Protein AF-0000000066665929 (afdb_homodimer)

Foldseek 3Di:
DPPPPDVVVLVVLLVLLLVLLLVCCLPPNLVRDDLCSSQVSSVHHSVVSCVNAVDSVRSLLVNLLVCQVVLVVLLVVQLPDLLLLVSLLSSLLVLLVQLLPLSLLSSLVNLVVCCVPDVVSVVSNVVSLVVQLVSQLSSLVSCVVVVAWAPPDRSSVLSSVLVVLSVVSSVPADSVDGDRCSVVSSVVNSVNTGHDPPPPD/DPPPPDPVVLVVLLVLLLVLLLVCCLPPNLVRDDLCSSQVSSVHHSVVSCVNAVDSVRSLLVNLLVCLVVLVVLLVVQLPDLLLLVSLLSSLLSLLVQLLPLSLLSSLVNLVVCCVPDVVSVVSNVVSLVVQLVSQLSSLVSCVVVVAWAPPDRSSVLSSVLVVLSVVSSVPADSVDGDRCSVVSSVVNSVNTGHDPPPPD

pLDDT: mean 91.5, std 11.39, range [29.97, 98.69]

Nearest PDB structures (foldseek):
  5gp9-assembly1_A  TM=8.424E-01  e=3.053E-06  Halalkalibacterium halodurans C-125
  3whc-assembly3_F  TM=8.431E-01  e=4.052E-06  Bacillus subtilis subsp. subtilis str. 168
  5wm9-assembly1_A  TM=6.708E-01  e=1.653E-06  Mycobacterium tuberculosis H37Rv
  5daj-assembly3_F  TM=6.577E-01  e=3.200E-06  Pseudomonas aeruginosa PAO1
  7xyi-assembly1_A  TM=7.062E-01  e=5.969E-05  Vibrio cholerae

Sequence (402 aa):
MARTVDPDRVAERRRAITAAAAELFGSHGYENTTATQIARIAGMSSGSVFYYFKDKAAVFRSIFEASIPEHAEVIARHIDRTDCLAAVLDIVDALAAEALDPVAPGLMVELLRRLDQDEELTRVVLEDARLSAEALTTLLERGVRAGQLDSGFPPAETARWILAVVDAAFLNADPAHPHDPRPLVRATVSRLLRPTETEHPMARTVDPDRVAERRRAITAAAAELFGSHGYENTTATQIARIAGMSSGSVFYYFKDKAAVFRSIFEASIPEHAEVIARHIDRTDCLAAVLDIVDALAAEALDPVAPGLMVELLRRLDQDEELTRVVLEDARLSAEALTTLLERGVRAGQLDSGFPPAETARWILAVVDAAFLNADPAHPHDPRPLVRATVSRLLRPTETEHP

Organism: Nocardia brasiliensis (strain ATCC 700358 / HUJEG-1) (NCBI:txid1133849)

Radius of gyration: 23.6 Å; Cα contacts (8 Å, |Δi|>4): 461; chains: 2; bounding box: 92×62×46 Å

Secondary structure (DSSP, 8-state):
------HHHHHHHHHHHHHHHHHHHHHH-STT--HHHHHHHHTS-HHHHHHH-SSHHHHHHHHHHTHHHHHHHHHHHHTT-S-HHHHHHHHHHHHHHGGGSTTHHHHHHHHHHHTTT-HHHHHHHHHHHHHHHHHHHHHHHHHHHTTSS--SS-HHHHHHHHHHHHHHHHHT--TTS----HHHHHHHHHHHHS-------/------HHHHHHHHHHHHHHHHHHHHHH-STT--HHHHHHHHTS-HHHHHHH-SSHHHHHHHHHHTHHHHHHHHHHHHTT-S-HHHHHHHHHHHHHHGGGSTTHHHHHHHHHHHTTT-HHHHHHHHHHHHHHHHHHHHHHHHHHHTTSS--SS-HHHHHHHHHHHHHHHHHT--TTS----HHHHHHHHHHHHS-------

Solvent-accessible surface area (backbone atoms only — not comparable to full-atom values): 21428 Å² total; per-residue (Å²): 127,79,80,72,77,51,66,67,55,51,52,50,52,50,48,38,40,28,55,28,36,46,50,40,30,15,72,58,29,64,87,73,44,50,63,55,58,27,12,56,71,43,73,45,50,49,68,55,50,50,71,76,26,89,43,70,65,51,46,58,39,43,50,60,56,60,47,41,65,55,51,49,51,52,44,65,75,32,65,83,53,81,60,25,67,62,35,51,46,53,48,50,42,59,60,32,53,52,46,64,41,84,35,37,40,36,38,50,42,50,47,58,59,36,43,87,73,31,68,68,48,36,52,53,53,50,50,46,49,48,53,51,26,51,50,43,18,53,36,42,46,54,18,33,75,70,69,65,28,40,73,90,56,60,38,61,59,49,23,48,47,52,52,26,48,42,52,19,44,33,73,59,56,36,88,93,61,74,64,80,53,40,66,61,52,46,47,33,53,51,40,50,37,40,59,70,80,65,76,68,129,125,79,78,72,80,50,67,66,56,52,52,50,51,52,49,38,41,29,53,29,37,45,51,40,31,15,73,59,29,65,87,73,45,51,64,56,59,28,12,55,71,44,72,46,51,49,70,54,49,52,72,77,25,92,43,72,66,50,45,58,39,43,50,60,55,59,45,42,64,55,51,49,50,52,44,67,75,31,65,82,53,82,59,25,68,61,33,52,46,52,47,50,42,58,61,32,53,52,46,64,41,86,35,38,40,37,37,51,42,50,46,58,59,37,44,88,74,30,69,68,49,35,51,54,52,50,49,45,51,47,54,54,25,52,50,43,19,52,35,42,46,53,18,35,76,70,68,65,28,39,73,89,56,60,39,62,61,49,23,48,47,52,52,25,47,44,52,20,44,32,74,59,58,38,88,92,61,75,64,81,51,43,65,61,52,46,47,34,54,51,40,49,37,40,60,69,81,65,77,68,129

Structure (mmCIF, N/CA/C/O backbone):
data_AF-0000000066665929-model_v1
#
loop_
_entity.id
_entity.type
_entity.pdbx_description
1 polymer 'TetR family transcriptional regulator'
#
loop_
_atom_site.group_PDB
_atom_site.id
_atom_site.type_symbol
_atom_site.label_atom_id
_atom_site.label_alt_id
_atom_site.label_comp_id
_atom_site.label_asym_id
_atom_site.label_entity_id
_atom_site.label_seq_id
_atom_site.pdbx_PDB_ins_code
_atom_site.Cartn_x
_atom_site.Cartn_y
_atom_site.Cartn_z
_atom_site.occupancy
_atom_site.B_iso_or_equiv
_atom_site.auth_seq_id
_atom_site.auth_comp_id
_atom_site.auth_asym_id
_atom_site.auth_atom_id
_atom_site.pdbx_PDB_model_num
ATOM 1 N N . MET A 1 1 ? 45.562 26.609 8.883 1 37.5 1 MET A N 1
ATOM 2 C CA . MET A 1 1 ? 45.25 25.562 7.926 1 37.5 1 MET A CA 1
ATOM 3 C C . MET A 1 1 ? 43.75 25.312 7.898 1 37.5 1 MET A C 1
ATOM 5 O O . MET A 1 1 ? 43.094 25.156 8.953 1 37.5 1 MET A O 1
ATOM 9 N N . ALA A 1 2 ? 43.031 25.719 6.93 1 48.38 2 ALA A N 1
ATOM 10 C CA . ALA A 1 2 ? 41.562 25.531 6.824 1 48.38 2 ALA A CA 1
ATOM 11 C C . ALA A 1 2 ? 41.156 24.109 7.188 1 48.38 2 ALA A C 1
ATOM 13 O O . ALA A 1 2 ? 41.812 23.156 6.789 1 48.38 2 ALA A O 1
ATOM 14 N N . ARG A 1 3 ? 40.594 23.797 8.289 1 55.84 3 ARG A N 1
ATOM 15 C CA . ARG A 1 3 ? 40.219 22.438 8.656 1 55.84 3 ARG A CA 1
ATOM 16 C C . ARG A 1 3 ? 39.594 21.703 7.465 1 55.84 3 ARG A C 1
ATOM 18 O O . ARG A 1 3 ? 38.531 22.094 6.973 1 55.84 3 ARG A O 1
ATOM 25 N N . THR A 1 4 ? 40.312 21.25 6.59 1 58.97 4 THR A N 1
ATOM 26 C CA . THR A 1 4 ? 39.875 20.5 5.414 1 58.97 4 THR A CA 1
ATOM 27 C C . THR A 1 4 ? 38.812 19.484 5.781 1 58.97 4 THR A C 1
ATOM 29 O O . THR A 1 4 ? 39.031 18.609 6.625 1 58.97 4 THR A O 1
ATOM 32 N N . VAL A 1 5 ? 37.594 19.938 5.699 1 68.88 5 VAL A N 1
ATOM 33 C CA . VAL A 1 5 ? 36.5 19.031 6.008 1 68.88 5 VAL A CA 1
ATOM 34 C C . VAL A 1 5 ? 36.688 17.719 5.266 1 68.88 5 VAL A C 1
ATOM 36 O O . VAL A 1 5 ? 36.812 17.703 4.043 1 68.88 5 VAL A O 1
ATOM 39 N N . ASP A 1 6 ? 37.094 16.594 5.867 1 80.5 6 ASP A N 1
ATOM 40 C CA . ASP A 1 6 ? 37.219 15.227 5.387 1 80.5 6 ASP A CA 1
ATOM 41 C C . ASP A 1 6 ? 35.875 14.711 4.867 1 80.5 6 ASP A C 1
ATOM 43 O O . ASP A 1 6 ? 34.906 14.617 5.625 1 80.5 6 ASP A O 1
ATOM 47 N N . PRO A 1 7 ? 35.781 14.609 3.533 1 84.06 7 PRO A N 1
ATOM 48 C CA . PRO A 1 7 ? 34.531 14.141 2.938 1 84.06 7 PRO A CA 1
ATOM 49 C C . PRO A 1 7 ? 33.969 12.898 3.629 1 84.06 7 PRO A C 1
ATOM 51 O O . PRO A 1 7 ? 32.75 12.734 3.727 1 84.06 7 PRO A O 1
ATOM 54 N N . ASP A 1 8 ? 34.812 12.078 4.07 1 84.88 8 ASP A N 1
ATOM 55 C CA . ASP A 1 8 ? 34.375 10.875 4.758 1 84.88 8 ASP A CA 1
ATOM 56 C C . ASP A 1 8 ? 33.656 11.219 6.07 1 84.88 8 ASP A C 1
ATOM 58 O O . ASP A 1 8 ? 32.688 10.578 6.445 1 84.88 8 ASP A O 1
ATOM 62 N N . ARG A 1 9 ? 34.188 12.203 6.688 1 84.31 9 ARG A N 1
ATOM 63 C CA . ARG A 1 9 ? 33.594 12.641 7.941 1 84.31 9 ARG A CA 1
ATOM 64 C C . ARG A 1 9 ? 32.219 13.273 7.707 1 84.31 9 ARG A C 1
ATOM 66 O O . ARG A 1 9 ? 31.281 13.055 8.477 1 84.31 9 ARG A O 1
ATOM 73 N N . VAL A 1 10 ? 32.188 13.977 6.633 1 87.25 10 VAL A N 1
ATOM 74 C CA . VAL A 1 10 ? 30.906 14.617 6.277 1 87.25 10 VAL A CA 1
ATOM 75 C C . VAL A 1 10 ? 29.859 13.555 5.977 1 87.25 10 VAL A C 1
ATOM 77 O O . VAL A 1 10 ? 28.734 13.641 6.465 1 87.25 10 VAL A O 1
ATOM 80 N N . ALA A 1 11 ? 30.281 12.547 5.262 1 89.75 11 ALA A N 1
ATOM 81 C CA . ALA A 1 11 ? 29.359 11.469 4.906 1 89.75 11 ALA A CA 1
ATOM 82 C C . ALA A 1 11 ? 28.906 10.711 6.152 1 89.75 11 ALA A C 1
ATOM 84 O O . ALA A 1 11 ? 27.734 10.336 6.258 1 89.75 11 ALA A O 1
ATOM 85 N N . GLU A 1 12 ? 29.781 10.555 6.996 1 91 12 GLU A N 1
ATOM 86 C CA . GLU A 1 12 ? 29.453 9.852 8.234 1 91 12 GLU A CA 1
ATOM 87 C C . GLU A 1 12 ? 28.453 10.641 9.078 1 91 12 GLU A C 1
ATOM 89 O O . GLU A 1 12 ? 27.531 10.062 9.641 1 91 12 GLU A O 1
ATOM 94 N N . ARG A 1 13 ? 28.688 11.945 9.148 1 91.75 13 ARG A N 1
ATOM 95 C CA . ARG A 1 13 ? 27.797 12.797 9.922 1 91.75 13 ARG A CA 1
ATOM 96 C C . ARG A 1 13 ? 26.406 12.859 9.281 1 91.75 13 ARG A C 1
ATOM 98 O O . ARG A 1 13 ? 25.391 12.781 9.977 1 91.75 13 ARG A O 1
ATOM 105 N N . ARG A 1 14 ? 26.375 12.93 8.016 1 94.31 14 ARG A N 1
ATOM 106 C CA . ARG A 1 14 ? 25.109 12.93 7.305 1 94.31 14 ARG A CA 1
ATOM 107 C C . ARG A 1 14 ? 24.344 11.625 7.527 1 94.31 14 ARG A C 1
ATOM 109 O O . ARG A 1 14 ? 23.141 11.633 7.734 1 94.31 14 ARG A O 1
ATOM 116 N N . ARG A 1 15 ? 25.109 10.539 7.516 1 94.44 15 ARG A N 1
ATOM 117 C CA . ARG A 1 15 ? 24.5 9.234 7.738 1 94.44 15 ARG A CA 1
ATOM 118 C C . ARG A 1 15 ? 23.922 9.133 9.148 1 94.44 15 ARG A C 1
ATOM 120 O O . ARG A 1 15 ? 22.859 8.562 9.359 1 94.44 15 ARG A O 1
ATOM 127 N N . ALA A 1 16 ? 24.656 9.672 10.039 1 95.06 16 ALA A N 1
ATOM 128 C CA . ALA A 1 16 ? 24.203 9.641 11.43 1 95.06 16 ALA A CA 1
ATOM 129 C C . ALA A 1 16 ? 22.906 10.438 11.602 1 95.06 16 ALA A C 1
ATOM 131 O O . ALA A 1 16 ? 21.984 9.992 12.297 1 95.06 16 ALA A O 1
ATOM 132 N N . ILE A 1 17 ? 22.859 11.555 10.977 1 96.19 17 ILE A N 1
ATOM 133 C CA . ILE A 1 17 ? 21.656 12.398 11.039 1 96.19 17 ILE A CA 1
ATOM 134 C C . ILE A 1 17 ? 20.484 11.68 10.375 1 96.19 17 ILE A C 1
ATOM 136 O O . ILE A 1 17 ? 19.391 11.617 10.93 1 96.19 17 ILE A O 1
ATOM 140 N N . THR A 1 18 ? 20.734 11.094 9.227 1 96.94 18 THR A N 1
ATOM 141 C CA . THR A 1 18 ? 19.703 10.391 8.477 1 96.94 18 THR A CA 1
ATOM 142 C C . THR A 1 18 ? 19.156 9.211 9.281 1 96.94 18 THR A C 1
ATOM 144 O O . THR A 1 18 ? 17.953 9 9.344 1 96.94 18 THR A O 1
ATOM 147 N N . ALA A 1 19 ? 20.047 8.492 9.938 1 96.19 19 ALA A N 1
ATOM 148 C CA . ALA A 1 19 ? 19.641 7.336 10.734 1 96.19 19 ALA A CA 1
ATOM 149 C C . ALA A 1 19 ? 18.797 7.77 11.93 1 96.19 19 ALA A C 1
ATOM 151 O O . ALA A 1 19 ? 17.75 7.164 12.211 1 96.19 19 ALA A O 1
ATOM 152 N N . ALA A 1 20 ? 19.203 8.812 12.562 1 96.81 20 ALA A N 1
ATOM 153 C CA . ALA A 1 20 ? 18.453 9.359 13.688 1 96.81 20 ALA A CA 1
ATOM 154 C C . ALA A 1 20 ? 17.078 9.867 13.234 1 96.81 20 ALA A C 1
ATOM 156 O O . ALA A 1 20 ? 16.078 9.641 13.906 1 96.81 20 ALA A O 1
ATOM 157 N N . ALA A 1 21 ? 17.109 10.539 12.125 1 97.56 21 ALA A N 1
ATOM 158 C CA . ALA A 1 21 ? 15.867 11.078 11.57 1 97.56 21 ALA A CA 1
ATOM 159 C C . ALA A 1 21 ? 14.883 9.969 11.219 1 97.56 21 ALA A C 1
ATOM 161 O O . ALA A 1 21 ? 13.688 10.078 11.5 1 97.56 21 ALA A O 1
ATOM 162 N N . ALA A 1 22 ? 15.383 8.906 10.609 1 97 22 ALA A N 1
ATOM 163 C CA . ALA A 1 22 ? 14.523 7.777 10.242 1 97 22 ALA A CA 1
ATOM 164 C C . ALA A 1 22 ? 13.82 7.199 11.461 1 97 22 ALA A C 1
ATOM 166 O O . ALA A 1 22 ? 12.617 6.922 11.422 1 97 22 ALA A O 1
ATOM 167 N N . GLU A 1 23 ? 14.547 7.078 12.516 1 96.25 23 GLU A N 1
ATOM 168 C CA . GLU A 1 23 ? 13.977 6.566 13.758 1 96.25 23 GLU A CA 1
ATOM 169 C C . GLU A 1 23 ? 12.875 7.48 14.281 1 96.25 23 GLU A C 1
ATOM 171 O O . GLU A 1 23 ? 11.789 7.016 14.617 1 96.25 23 GLU A O 1
ATOM 176 N N . LEU A 1 24 ? 13.133 8.734 14.297 1 96.69 24 LEU A N 1
ATOM 177 C CA . LEU A 1 24 ? 12.219 9.695 14.898 1 96.69 24 LEU A CA 1
ATOM 178 C C . LEU A 1 24 ? 11.008 9.938 14 1 96.69 24 LEU A C 1
ATOM 180 O O . LEU A 1 24 ? 9.867 9.891 14.469 1 96.69 24 LEU A O 1
ATOM 184 N N . PHE A 1 25 ? 11.25 10.148 12.68 1 96.06 25 PHE A N 1
ATOM 185 C CA . PHE A 1 25 ? 10.148 10.352 11.75 1 96.06 25 PHE A CA 1
ATOM 186 C C . PHE A 1 25 ? 9.258 9.117 11.688 1 96.06 25 PHE A C 1
ATOM 188 O O . PHE A 1 25 ? 8.031 9.234 11.602 1 96.06 25 PHE A O 1
ATOM 195 N N . GLY A 1 26 ? 9.852 7.973 11.742 1 93.44 26 GLY A N 1
ATOM 196 C CA . GLY A 1 26 ? 9.102 6.73 11.68 1 93.44 26 GLY A CA 1
ATOM 197 C C . GLY A 1 26 ? 8.273 6.473 12.93 1 93.44 26 GLY A C 1
ATOM 198 O O . GLY A 1 26 ? 7.188 5.891 12.852 1 93.44 26 GLY A O 1
ATOM 199 N N . SER A 1 27 ? 8.75 6.953 14.102 1 91.06 27 SER A N 1
ATOM 200 C CA . SER A 1 27 ? 8.102 6.648 15.375 1 91.06 27 SER A CA 1
ATOM 201 C C . SER A 1 27 ? 7.148 7.766 15.781 1 91.06 27 SER A C 1
ATOM 203 O O . SER A 1 27 ? 6.074 7.5 16.328 1 91.06 27 SER A O 1
ATOM 205 N N . HIS A 1 28 ? 7.555 9.023 15.438 1 90.06 28 HIS A N 1
ATOM 206 C CA . HIS A 1 28 ? 6.809 10.148 15.992 1 90.06 28 HIS A CA 1
ATOM 207 C C . HIS A 1 28 ? 6.098 10.938 14.891 1 90.06 28 HIS A C 1
ATOM 209 O O . HIS A 1 28 ? 5.234 11.766 15.18 1 90.06 28 HIS A O 1
ATOM 215 N N . GLY A 1 29 ? 6.5 10.578 13.688 1 90.88 29 GLY A N 1
ATOM 216 C CA . GLY A 1 29 ? 5.93 11.352 12.594 1 90.88 29 GLY A CA 1
ATOM 217 C C . GLY A 1 29 ? 6.754 12.578 12.234 1 90.88 29 GLY A C 1
ATOM 218 O O . GLY A 1 29 ? 7.586 13.023 13.023 1 90.88 29 GLY A O 1
ATOM 219 N N . TYR A 1 30 ? 6.523 13.117 11.07 1 92.38 30 TYR A N 1
ATOM 220 C CA . TYR A 1 30 ? 7.262 14.25 10.523 1 92.38 30 TYR A CA 1
ATOM 221 C C . TYR A 1 30 ? 7.008 15.516 11.336 1 92.38 30 TYR A C 1
ATOM 223 O O . TYR A 1 30 ? 7.949 16.203 11.734 1 92.38 30 TYR A O 1
ATOM 231 N N . GLU A 1 31 ? 5.773 15.828 11.633 1 87.56 31 GLU A N 1
ATOM 232 C CA . GLU A 1 31 ? 5.395 17.078 12.281 1 87.56 31 GLU A CA 1
ATOM 233 C C . GLU A 1 31 ? 5.895 17.125 13.719 1 87.56 31 GLU A C 1
ATOM 235 O O . GLU A 1 31 ? 6.32 18.188 14.203 1 87.56 31 GLU A O 1
ATOM 240 N N . ASN A 1 32 ? 5.977 16 14.344 1 90.81 32 ASN A N 1
ATOM 241 C CA . ASN A 1 32 ? 6.293 15.961 15.766 1 90.81 32 ASN A CA 1
ATOM 242 C C . ASN A 1 32 ? 7.789 15.781 16 1 90.81 32 ASN A C 1
ATOM 244 O O . ASN A 1 32 ? 8.227 15.625 17.141 1 90.81 32 ASN A O 1
ATOM 248 N N . THR A 1 33 ? 8.477 15.703 14.969 1 95.75 33 THR A N 1
ATOM 249 C CA . THR A 1 33 ? 9.922 15.555 15.07 1 95.75 33 THR A CA 1
ATOM 250 C C . THR A 1 33 ? 10.633 16.875 14.75 1 95.75 33 THR A C 1
ATOM 252 O O . THR A 1 33 ? 10.289 17.547 13.773 1 95.75 33 THR A O 1
ATOM 255 N N . THR A 1 34 ? 11.617 17.25 15.594 1 95 34 THR A N 1
ATOM 256 C CA . THR A 1 34 ? 12.344 18.5 15.391 1 95 34 THR A CA 1
ATOM 257 C C . THR A 1 34 ? 13.812 18.234 15.094 1 95 34 THR A C 1
ATOM 259 O O . THR A 1 34 ? 14.32 17.141 15.383 1 95 34 THR A O 1
ATOM 262 N N . ALA A 1 35 ? 14.461 19.266 14.578 1 93.81 35 ALA A N 1
ATOM 263 C CA . ALA A 1 35 ? 15.891 19.172 14.32 1 93.81 35 ALA A CA 1
ATOM 264 C C . ALA A 1 35 ? 16.672 18.984 15.617 1 93.81 35 ALA A C 1
ATOM 266 O O . ALA A 1 35 ? 17.688 18.281 15.641 1 93.81 35 ALA A O 1
ATOM 267 N N . THR A 1 36 ? 16.172 19.578 16.609 1 94.88 36 THR A N 1
ATOM 268 C CA . THR A 1 36 ? 16.828 19.469 17.922 1 94.88 36 THR A CA 1
ATOM 269 C C . THR A 1 36 ? 16.781 18.016 18.406 1 94.88 36 THR A C 1
ATOM 271 O O . THR A 1 36 ? 17.781 17.5 18.906 1 94.88 36 THR A O 1
ATOM 274 N N . GLN A 1 37 ? 15.672 17.375 18.266 1 96.62 37 GLN A N 1
ATOM 275 C CA . GLN A 1 37 ? 15.531 15.977 18.656 1 96.62 37 GLN A CA 1
ATOM 276 C C . GLN A 1 37 ? 16.453 15.078 17.844 1 96.62 37 GLN A C 1
ATOM 278 O O . GLN A 1 37 ? 17.109 14.188 18.391 1 96.62 37 GLN A O 1
ATOM 283 N N . ILE A 1 38 ? 16.516 15.32 16.516 1 97.25 38 ILE A N 1
ATOM 284 C CA . ILE A 1 38 ? 17.359 14.547 15.617 1 97.25 38 ILE A CA 1
ATOM 285 C C . ILE A 1 38 ? 18.828 14.711 16.016 1 97.25 38 ILE A C 1
ATOM 287 O O . ILE A 1 38 ? 19.562 13.727 16.109 1 97.25 38 ILE A O 1
ATOM 291 N N . ALA A 1 39 ? 19.234 15.969 16.281 1 95.75 39 ALA A N 1
ATOM 292 C CA . ALA A 1 39 ? 20.609 16.266 16.688 1 95.75 39 ALA A CA 1
ATOM 293 C C . ALA A 1 39 ? 20.984 15.523 17.969 1 95.75 39 ALA A C 1
ATOM 295 O O . ALA A 1 39 ? 22.047 14.922 18.047 1 95.75 39 ALA A O 1
ATOM 296 N N . ARG A 1 40 ? 20.094 15.539 18.875 1 95.62 40 ARG A N 1
ATOM 297 C CA . ARG A 1 40 ? 20.328 14.883 20.156 1 95.62 40 ARG A CA 1
ATOM 298 C C . ARG A 1 40 ? 20.562 13.391 19.969 1 95.62 40 ARG A C 1
ATOM 300 O O . ARG A 1 40 ? 21.516 12.836 20.516 1 95.62 40 ARG A O 1
ATOM 307 N N . ILE A 1 41 ? 19.781 12.75 19.188 1 95 41 ILE A N 1
ATOM 308 C CA . ILE A 1 41 ? 19.875 11.305 18.969 1 95 41 ILE A CA 1
ATOM 309 C C . ILE A 1 41 ? 21.125 10.992 18.156 1 95 41 ILE A C 1
ATOM 311 O O . ILE A 1 41 ? 21.781 9.969 18.375 1 95 41 ILE A O 1
ATOM 315 N N . ALA A 1 42 ? 21.5 11.914 17.281 1 94.81 42 ALA A N 1
ATOM 316 C CA . ALA A 1 42 ? 22.672 11.734 16.422 1 94.81 42 ALA A CA 1
ATOM 317 C C . ALA A 1 42 ? 23.953 12.07 17.172 1 94.81 42 ALA A C 1
ATOM 319 O O . ALA A 1 42 ? 25.047 11.883 16.641 1 94.81 42 ALA A O 1
ATOM 320 N N . GLY A 1 43 ? 23.812 12.594 18.344 1 94 43 GLY A N 1
ATOM 321 C CA . GLY A 1 43 ? 24.984 12.977 19.125 1 94 43 GLY A CA 1
ATOM 322 C C . GLY A 1 43 ? 25.641 14.25 18.641 1 94 43 GLY A C 1
ATOM 323 O O . GLY A 1 43 ? 26.859 14.359 18.656 1 94 43 GLY A O 1
ATOM 324 N N . MET A 1 44 ? 24.828 15.102 18.141 1 92.44 44 MET A N 1
ATOM 325 C CA . MET A 1 44 ? 25.312 16.344 17.562 1 92.44 44 MET A CA 1
ATOM 326 C C . MET A 1 44 ? 24.562 17.547 18.141 1 92.44 44 MET A C 1
ATOM 328 O O . MET A 1 44 ? 23.609 17.391 18.891 1 92.44 44 MET A O 1
ATOM 332 N N . SER A 1 45 ? 25.047 18.719 17.828 1 87.31 45 SER A N 1
ATOM 333 C CA . SER A 1 45 ? 24.312 19.938 18.141 1 87.31 45 SER A CA 1
ATOM 334 C C . SER A 1 45 ? 23.266 20.234 17.078 1 87.31 45 SER A C 1
ATOM 336 O O . SER A 1 45 ? 23.375 19.797 15.938 1 87.31 45 SER A O 1
ATOM 338 N N . SER A 1 46 ? 22.172 20.953 17.453 1 84.75 46 SER A N 1
ATOM 339 C CA . SER A 1 46 ? 21.141 21.328 16.5 1 84.75 46 SER A CA 1
ATOM 340 C C . SER A 1 46 ? 21.719 22.094 15.32 1 84.75 46 SER A C 1
ATOM 342 O O . SER A 1 46 ? 21.281 21.906 14.18 1 84.75 46 SER A O 1
ATOM 344 N N . GLY A 1 47 ? 22.672 22.953 15.594 1 86.5 47 GLY A N 1
ATOM 345 C CA . GLY A 1 47 ? 23.328 23.703 14.531 1 86.5 47 GLY A CA 1
ATOM 346 C C . GLY A 1 47 ? 24.047 22.812 13.531 1 86.5 47 GLY A C 1
ATOM 347 O O . GLY A 1 47 ? 24.109 23.141 12.344 1 86.5 47 GLY A O 1
ATOM 348 N N . SER A 1 48 ? 24.547 21.734 13.969 1 88.88 48 SER A N 1
ATOM 349 C CA . SER A 1 48 ? 25.25 20.797 13.109 1 88.88 48 SER A CA 1
ATOM 350 C C . SER A 1 48 ? 24.328 20.188 12.07 1 88.88 48 SER A C 1
ATOM 352 O O . SER A 1 48 ? 24.703 20 10.914 1 88.88 48 SER A O 1
ATOM 354 N N . VAL A 1 49 ? 23.031 19.875 12.469 1 92.62 49 VAL A N 1
ATOM 355 C CA . VAL A 1 49 ? 22.078 19.281 11.539 1 92.62 49 VAL A CA 1
ATOM 356 C C . VAL A 1 49 ? 21.859 20.234 10.352 1 92.62 49 VAL A C 1
ATOM 358 O O . VAL A 1 49 ? 21.859 19.797 9.203 1 92.62 49 VAL A O 1
ATOM 361 N N . PHE A 1 50 ? 21.859 21.5 10.68 1 90 50 PHE A N 1
ATOM 362 C CA . PHE A 1 50 ? 21.547 22.469 9.641 1 90 50 PHE A CA 1
ATOM 363 C C . PHE A 1 50 ? 22.797 22.812 8.828 1 90 50 PHE A C 1
ATOM 365 O O . PHE A 1 50 ? 22.688 23.375 7.734 1 90 50 PHE A O 1
ATOM 372 N N . TYR A 1 51 ? 23.922 22.516 9.391 1 90.75 51 TYR A N 1
ATOM 373 C CA . TYR A 1 51 ? 25.141 22.578 8.594 1 90.75 51 TYR A CA 1
ATOM 374 C C . TYR A 1 51 ? 25.094 21.594 7.438 1 90.75 51 TYR A C 1
ATOM 376 O O . TYR A 1 51 ? 25.531 21.906 6.324 1 90.75 51 TYR A O 1
ATOM 384 N N . TYR A 1 52 ? 24.531 20.484 7.684 1 93.62 52 TYR A N 1
ATOM 385 C CA . TYR A 1 52 ? 24.547 19.406 6.707 1 93.62 52 TYR A CA 1
ATOM 386 C C . TYR A 1 52 ? 23.281 19.391 5.879 1 93.62 52 TYR A C 1
ATOM 388 O O . TYR A 1 52 ? 23.266 18.938 4.734 1 93.62 52 TYR A O 1
ATOM 396 N N . PHE A 1 53 ? 22.125 19.844 6.398 1 95.88 53 PHE A N 1
ATOM 397 C CA . PHE A 1 53 ? 20.844 19.844 5.723 1 95.88 53 PHE A CA 1
ATOM 398 C C . PHE A 1 53 ? 20.172 21.203 5.816 1 95.88 53 PHE A C 1
ATOM 400 O O . PHE A 1 53 ? 20.078 21.781 6.898 1 95.88 53 PHE A O 1
ATOM 407 N N . LYS A 1 54 ? 19.688 21.625 4.727 1 93.81 54 LYS A N 1
ATOM 408 C CA . LYS A 1 54 ? 19.141 22.969 4.602 1 93.81 54 LYS A CA 1
ATOM 409 C C . LYS A 1 54 ? 17.906 23.141 5.488 1 93.81 54 LYS A C 1
ATOM 411 O O . LYS A 1 54 ? 17.672 24.219 6.031 1 93.81 54 LYS A O 1
ATOM 416 N N . ASP A 1 55 ? 17.141 22.109 5.613 1 93.88 55 ASP A N 1
ATOM 417 C CA . ASP A 1 55 ? 15.898 22.172 6.375 1 93.88 55 ASP A CA 1
ATOM 418 C C . ASP A 1 55 ? 15.43 20.766 6.762 1 93.88 55 ASP A C 1
ATOM 420 O O . ASP A 1 55 ? 16.078 19.781 6.422 1 93.88 55 ASP A O 1
ATOM 424 N N . LYS A 1 56 ? 14.406 20.703 7.473 1 94.69 56 LYS A N 1
ATOM 425 C CA . LYS A 1 56 ? 13.844 19.453 7.949 1 94.69 56 LYS A CA 1
ATOM 426 C C . LYS A 1 56 ? 13.43 18.547 6.781 1 94.69 56 LYS A C 1
ATOM 428 O O . LYS A 1 56 ? 13.609 17.328 6.836 1 94.69 56 LYS A O 1
ATOM 433 N N . ALA A 1 57 ? 12.914 19.141 5.711 1 95.94 57 ALA A N 1
ATOM 434 C CA . ALA A 1 57 ? 12.508 18.391 4.527 1 95.94 57 ALA A CA 1
ATOM 435 C C . ALA A 1 57 ? 13.695 17.688 3.887 1 95.94 57 ALA A C 1
ATOM 437 O O . ALA A 1 57 ? 13.578 16.547 3.426 1 95.94 57 ALA A O 1
ATOM 438 N N . ALA A 1 58 ? 14.75 18.359 3.889 1 96.81 58 ALA A N 1
ATOM 439 C CA . ALA A 1 58 ? 15.969 17.766 3.332 1 96.81 58 ALA A CA 1
ATOM 440 C C . ALA A 1 58 ? 16.422 16.578 4.16 1 96.81 58 ALA A C 1
ATOM 442 O O . ALA A 1 58 ? 16.906 15.578 3.611 1 96.81 58 ALA A O 1
ATOM 443 N N . VAL A 1 59 ? 16.281 16.688 5.445 1 96.88 59 VAL A N 1
ATOM 444 C CA . VAL A 1 59 ? 16.609 15.57 6.32 1 96.88 59 VAL A CA 1
ATOM 445 C C . VAL A 1 59 ? 15.695 14.391 6.02 1 96.88 59 VAL A C 1
ATOM 447 O O . VAL A 1 59 ? 16.156 13.258 5.875 1 96.88 59 VAL A O 1
ATOM 450 N N . PHE A 1 60 ? 14.469 14.648 5.883 1 97.62 60 PHE A N 1
ATOM 451 C CA . PHE A 1 60 ? 13.492 13.602 5.598 1 97.62 60 PHE A CA 1
ATOM 452 C C . PHE A 1 60 ? 13.797 12.93 4.266 1 97.62 60 PHE A C 1
ATOM 454 O O . PHE A 1 60 ? 13.82 11.695 4.176 1 97.62 60 PHE A O 1
ATOM 461 N N . ARG A 1 61 ? 14.102 13.703 3.219 1 97 61 ARG A N 1
ATOM 462 C CA . ARG A 1 61 ? 14.406 13.18 1.89 1 97 61 ARG A CA 1
ATOM 463 C C . ARG A 1 61 ? 15.633 12.273 1.925 1 97 61 ARG A C 1
ATOM 465 O O . ARG A 1 61 ? 15.711 11.297 1.177 1 97 61 ARG A O 1
ATOM 472 N N . SER A 1 62 ? 16.531 12.648 2.793 1 96.94 62 SER A N 1
ATOM 473 C CA . SER A 1 62 ? 17.781 11.922 2.844 1 96.94 62 SER A CA 1
ATOM 474 C C . SER A 1 62 ? 17.562 10.453 3.191 1 96.94 62 SER A C 1
ATOM 476 O O . SER A 1 62 ? 18.359 9.594 2.805 1 96.94 62 SER A O 1
ATOM 478 N N . ILE A 1 63 ? 16.516 10.102 3.895 1 97.19 63 ILE A N 1
ATOM 479 C CA . ILE A 1 63 ? 16.172 8.734 4.273 1 97.19 63 ILE A CA 1
ATOM 480 C C . ILE A 1 63 ? 15.898 7.906 3.02 1 97.19 63 ILE A C 1
ATOM 482 O O . ILE A 1 63 ? 16.391 6.781 2.893 1 97.19 63 ILE A O 1
ATOM 486 N N . PHE A 1 64 ? 15.211 8.438 2.08 1 96.56 64 PHE A N 1
ATOM 487 C CA . PHE A 1 64 ? 14.82 7.738 0.86 1 96.56 64 PHE A CA 1
ATOM 488 C C . PHE A 1 64 ? 15.922 7.816 -0.186 1 96.56 64 PHE A C 1
ATOM 490 O O . PHE A 1 64 ? 16.094 6.895 -0.986 1 96.56 64 PHE A O 1
ATOM 497 N N . GLU A 1 65 ? 16.703 8.945 -0.119 1 96 65 GLU A N 1
ATOM 498 C CA . GLU A 1 65 ? 17.859 9.039 -0.99 1 96 65 GLU A CA 1
ATOM 499 C C . GLU A 1 65 ? 18.875 7.941 -0.682 1 96 65 GLU A C 1
ATOM 501 O O . GLU A 1 65 ? 19.531 7.418 -1.589 1 96 65 GLU A O 1
ATOM 506 N N . ALA A 1 66 ? 18.969 7.637 0.555 1 93.06 66 ALA A N 1
ATOM 507 C CA . ALA A 1 66 ? 19.938 6.641 0.999 1 93.06 66 ALA A CA 1
ATOM 508 C C . ALA A 1 66 ? 19.562 5.25 0.499 1 93.06 66 ALA A C 1
ATOM 510 O O . ALA A 1 66 ? 20.422 4.363 0.414 1 93.06 66 ALA A O 1
ATOM 511 N N . SER A 1 67 ? 18.312 4.996 0.167 1 92.5 67 SER A N 1
ATOM 512 C CA . SER A 1 67 ? 17.859 3.688 -0.287 1 92.5 67 SER A CA 1
ATOM 513 C C . SER A 1 67 ? 18.234 3.451 -1.748 1 92.5 67 SER A C 1
ATOM 515 O O . SER A 1 67 ? 18.344 2.305 -2.189 1 92.5 67 SER A O 1
ATOM 517 N N . ILE A 1 68 ? 18.438 4.516 -2.545 1 94.19 68 ILE A N 1
ATOM 518 C CA . ILE A 1 68 ? 18.641 4.426 -3.988 1 94.19 68 ILE A CA 1
ATOM 519 C C . ILE A 1 68 ? 19.891 3.619 -4.297 1 94.19 68 ILE A C 1
ATOM 521 O O . ILE A 1 68 ? 19.844 2.623 -5.023 1 94.19 68 ILE A O 1
ATOM 525 N N . PRO A 1 69 ? 21.047 3.994 -3.652 1 93.69 69 PRO A N 1
ATOM 526 C CA . PRO A 1 69 ? 22.25 3.193 -3.941 1 93.69 69 PRO A CA 1
ATOM 527 C C . PRO A 1 69 ? 22.125 1.754 -3.449 1 93.69 69 PRO A C 1
ATOM 529 O O . PRO A 1 69 ? 22.672 0.838 -4.066 1 93.69 69 PRO A O 1
ATOM 532 N N . GLU A 1 70 ? 21.406 1.543 -2.383 1 93.94 70 GLU A N 1
ATOM 533 C CA . GLU A 1 70 ? 21.203 0.193 -1.869 1 93.94 70 GLU A CA 1
ATOM 534 C C . GLU A 1 70 ? 20.391 -0.653 -2.852 1 93.94 70 GLU A C 1
ATOM 536 O O . GLU A 1 70 ? 20.75 -1.796 -3.137 1 93.94 70 GLU A O 1
ATOM 541 N N . HIS A 1 71 ? 19.391 -0.104 -3.385 1 96.44 71 HIS A N 1
ATOM 542 C CA . HIS A 1 71 ? 18.562 -0.802 -4.367 1 96.44 71 HIS A CA 1
ATOM 543 C C . HIS A 1 71 ? 19.328 -1.024 -5.668 1 96.44 71 HIS A C 1
ATOM 545 O O . HIS A 1 71 ? 19.234 -2.094 -6.273 1 96.44 71 HIS A O 1
ATOM 551 N N . ALA A 1 72 ? 20.109 -0.026 -6.035 1 95.94 72 ALA A N 1
ATOM 552 C CA . ALA A 1 72 ? 20.922 -0.147 -7.238 1 95.94 72 ALA A CA 1
ATOM 553 C C . ALA A 1 72 ? 21.922 -1.305 -7.117 1 95.94 72 ALA A C 1
ATOM 555 O O . ALA A 1 72 ? 22.141 -2.037 -8.078 1 95.94 72 ALA A O 1
ATOM 556 N N . GLU A 1 73 ? 22.469 -1.454 -5.953 1 96.88 73 GLU A N 1
ATOM 557 C CA . GLU A 1 73 ? 23.406 -2.543 -5.719 1 96.88 73 GLU A CA 1
ATOM 558 C C . GLU A 1 73 ? 22.719 -3.9 -5.816 1 96.88 73 GLU A C 1
ATOM 560 O O . GLU A 1 73 ? 23.25 -4.828 -6.43 1 96.88 73 GLU A O 1
ATOM 565 N N . VAL A 1 74 ? 21.578 -4.02 -5.188 1 97.12 74 VAL A N 1
ATOM 566 C CA . VAL A 1 74 ? 20.812 -5.254 -5.258 1 97.12 74 VAL A CA 1
ATOM 567 C C . VAL A 1 74 ? 20.5 -5.594 -6.715 1 97.12 74 VAL A C 1
ATOM 569 O O . VAL A 1 74 ? 20.703 -6.73 -7.148 1 97.12 74 VAL A O 1
ATOM 572 N N . ILE A 1 75 ? 20.109 -4.621 -7.465 1 97.06 75 ILE A N 1
ATOM 573 C CA . ILE A 1 75 ? 19.734 -4.801 -8.867 1 97.06 75 ILE A CA 1
ATOM 574 C C . ILE A 1 75 ? 20.953 -5.223 -9.672 1 97.06 75 ILE A C 1
ATOM 576 O O . ILE A 1 75 ? 20.891 -6.18 -10.453 1 97.06 75 ILE A O 1
ATOM 580 N N . ALA A 1 76 ? 22.094 -4.52 -9.453 1 96.5 76 ALA A N 1
ATOM 581 C CA . ALA A 1 76 ? 23.312 -4.785 -10.195 1 96.5 76 ALA A CA 1
ATOM 582 C C . ALA A 1 76 ? 23.781 -6.227 -10 1 96.5 76 ALA A C 1
ATOM 584 O O . ALA A 1 76 ? 24.312 -6.848 -10.922 1 96.5 76 ALA A O 1
ATOM 585 N N . ARG A 1 77 ? 23.5 -6.766 -8.859 1 97.5 77 ARG A N 1
ATOM 586 C CA . ARG A 1 77 ? 23.922 -8.117 -8.523 1 97.5 77 ARG A CA 1
ATOM 587 C C . ARG A 1 77 ? 23.078 -9.156 -9.266 1 97.5 77 ARG A C 1
ATOM 589 O O . ARG A 1 77 ? 23.484 -10.305 -9.422 1 97.5 77 ARG A O 1
ATOM 596 N N . HIS A 1 78 ? 21.891 -8.742 -9.734 1 97.69 78 HIS A N 1
ATOM 597 C CA . HIS A 1 78 ? 20.969 -9.758 -10.203 1 97.69 78 HIS A CA 1
ATOM 598 C C . HIS A 1 78 ? 20.578 -9.523 -11.656 1 97.69 78 HIS A C 1
ATOM 600 O O . HIS A 1 78 ? 20.078 -10.43 -12.328 1 97.69 78 HIS A O 1
ATOM 606 N N . ILE A 1 79 ? 20.859 -8.352 -12.234 1 97.69 79 ILE A N 1
ATOM 607 C CA . ILE A 1 79 ? 20.266 -7.887 -13.484 1 97.69 79 ILE A CA 1
ATOM 608 C C . ILE A 1 79 ? 20.781 -8.75 -14.641 1 97.69 79 ILE A C 1
ATOM 610 O O . ILE A 1 79 ? 20.062 -8.945 -15.633 1 97.69 79 ILE A O 1
ATOM 614 N N . ASP A 1 80 ? 21.938 -9.32 -14.555 1 97.38 80 ASP A N 1
ATOM 615 C CA . ASP A 1 80 ? 22.516 -10.055 -15.672 1 97.38 80 ASP A CA 1
ATOM 616 C C . ASP A 1 80 ? 22.266 -11.555 -15.531 1 97.38 80 ASP A C 1
ATOM 618 O O . ASP A 1 80 ? 22.688 -12.344 -16.391 1 97.38 80 ASP A O 1
ATOM 622 N N . ARG A 1 81 ? 21.578 -11.961 -14.5 1 97.62 81 ARG A N 1
ATOM 623 C CA . ARG A 1 81 ? 21.297 -13.383 -14.281 1 97.62 81 ARG A CA 1
ATOM 624 C C . ARG A 1 81 ? 20.344 -13.922 -15.344 1 97.62 81 ARG A C 1
ATOM 626 O O . ARG A 1 81 ? 19.5 -13.188 -15.852 1 97.62 81 ARG A O 1
ATOM 633 N N . THR A 1 82 ? 20.547 -15.297 -15.594 1 97.38 82 THR A N 1
ATOM 634 C CA . THR A 1 82 ? 19.719 -15.93 -16.609 1 97.38 82 THR A CA 1
ATOM 635 C C . THR A 1 82 ? 18.594 -16.734 -15.969 1 97.38 82 THR A C 1
ATOM 637 O O . THR A 1 82 ? 17.625 -17.109 -16.641 1 97.38 82 THR A O 1
ATOM 640 N N . ASP A 1 83 ? 18.781 -17.125 -14.711 1 98 83 ASP A N 1
ATOM 641 C CA . ASP A 1 83 ? 17.656 -17.672 -13.953 1 98 83 ASP A CA 1
ATOM 642 C C . ASP A 1 83 ? 16.719 -16.562 -13.484 1 98 83 ASP A C 1
ATOM 644 O O . ASP A 1 83 ? 16.672 -16.25 -12.297 1 98 83 ASP A O 1
ATOM 648 N N . CYS A 1 84 ? 15.914 -16.062 -14.383 1 98.12 84 CYS A N 1
ATOM 649 C CA . CYS A 1 84 ? 15.18 -14.797 -14.258 1 98.12 84 CYS A CA 1
ATOM 650 C C . CYS A 1 84 ? 14.234 -14.836 -13.062 1 98.12 84 CYS A C 1
ATOM 652 O O . CYS A 1 84 ? 14.125 -13.852 -12.328 1 98.12 84 CYS A O 1
ATOM 654 N N . LEU A 1 85 ? 13.562 -15.984 -12.828 1 97.94 85 LEU A N 1
ATOM 655 C CA . LEU A 1 85 ? 12.641 -16.062 -11.695 1 97.94 85 LEU A CA 1
ATOM 656 C C . LEU A 1 85 ? 13.383 -15.891 -10.383 1 97.94 85 LEU A C 1
ATOM 658 O O . LEU A 1 85 ? 12.992 -15.07 -9.547 1 97.94 85 LEU A O 1
ATOM 662 N N . ALA A 1 86 ? 14.477 -16.609 -10.219 1 98.25 86 ALA A N 1
ATOM 663 C CA . ALA A 1 86 ? 15.258 -16.516 -8.992 1 98.25 86 ALA A CA 1
ATOM 664 C C . ALA A 1 86 ? 15.797 -15.102 -8.797 1 98.25 86 ALA A C 1
ATOM 666 O O . ALA A 1 86 ? 15.836 -14.594 -7.676 1 98.25 86 ALA A O 1
ATOM 667 N N . ALA A 1 87 ? 16.25 -14.508 -9.883 1 98.56 87 ALA A N 1
ATOM 668 C CA . ALA A 1 87 ? 16.766 -13.141 -9.82 1 98.56 87 ALA A CA 1
ATOM 669 C C . ALA A 1 87 ? 15.703 -12.164 -9.336 1 98.56 87 ALA A C 1
ATOM 671 O O . ALA A 1 87 ? 15.961 -11.359 -8.438 1 98.56 87 ALA A O 1
ATOM 672 N N . VAL A 1 88 ? 14.508 -12.25 -9.898 1 98.69 88 VAL A N 1
ATOM 673 C CA . VAL A 1 88 ? 13.398 -11.383 -9.5 1 98.69 88 VAL A CA 1
ATOM 674 C C . VAL A 1 88 ? 13.07 -11.602 -8.031 1 98.69 88 VAL A C 1
ATOM 676 O O . VAL A 1 88 ? 12.898 -10.641 -7.273 1 98.69 88 VAL A O 1
ATOM 679 N N . LEU A 1 89 ? 13.039 -12.852 -7.633 1 98.62 89 LEU A N 1
ATOM 680 C CA . LEU A 1 89 ? 12.664 -13.172 -6.262 1 98.62 89 LEU A CA 1
ATOM 681 C C . LEU A 1 89 ? 13.711 -12.68 -5.273 1 98.62 89 LEU A C 1
ATOM 683 O O . LEU A 1 89 ? 13.375 -12.242 -4.172 1 98.62 89 LEU A O 1
ATOM 687 N N . ASP A 1 90 ? 14.969 -12.742 -5.652 1 98.5 90 ASP A N 1
ATOM 688 C CA . ASP A 1 90 ? 16.031 -12.227 -4.789 1 98.5 90 ASP A CA 1
ATOM 689 C C . ASP A 1 90 ? 15.906 -10.711 -4.621 1 98.5 90 ASP A C 1
ATOM 691 O O . ASP A 1 90 ? 16.109 -10.188 -3.525 1 98.5 90 ASP A O 1
ATOM 695 N N . ILE A 1 91 ? 15.578 -10.008 -5.676 1 98.31 91 ILE A N 1
ATOM 696 C CA . ILE A 1 91 ? 15.359 -8.562 -5.609 1 98.31 91 ILE A CA 1
ATOM 697 C C . ILE A 1 91 ? 14.164 -8.266 -4.715 1 98.31 91 ILE A C 1
ATOM 699 O O . ILE A 1 91 ? 14.242 -7.41 -3.828 1 98.31 91 ILE A O 1
ATOM 703 N N . VAL A 1 92 ? 13.078 -8.977 -4.883 1 98.19 92 VAL A N 1
ATOM 704 C CA . VAL A 1 92 ? 11.852 -8.812 -4.109 1 98.19 92 VAL A CA 1
ATOM 705 C C . VAL A 1 92 ? 12.141 -9.055 -2.629 1 98.19 92 VAL A C 1
ATOM 707 O O . VAL A 1 92 ? 11.695 -8.289 -1.772 1 98.19 92 VAL A O 1
ATOM 710 N N . ASP A 1 93 ? 12.914 -10.07 -2.354 1 97.81 93 ASP A N 1
ATOM 711 C CA . ASP A 1 93 ? 13.281 -10.391 -0.978 1 97.81 93 ASP A CA 1
ATOM 712 C C . ASP A 1 93 ? 14.062 -9.242 -0.334 1 97.81 93 ASP A C 1
ATOM 714 O O . ASP A 1 93 ? 13.789 -8.867 0.809 1 97.81 93 ASP A O 1
ATOM 718 N N . ALA A 1 94 ? 14.992 -8.75 -1.059 1 97.25 94 ALA A N 1
ATOM 719 C CA . ALA A 1 94 ? 15.82 -7.664 -0.544 1 97.25 94 ALA A CA 1
ATOM 720 C C . ALA A 1 94 ? 14.977 -6.422 -0.262 1 97.25 94 ALA A C 1
ATOM 722 O O . ALA A 1 94 ? 15.125 -5.793 0.787 1 97.25 94 ALA A O 1
ATOM 723 N N . LEU A 1 95 ? 14.109 -6.09 -1.141 1 96.62 95 LEU A N 1
ATOM 724 C CA . LEU A 1 95 ? 13.266 -4.914 -0.976 1 96.62 95 LEU A CA 1
ATOM 725 C C . LEU A 1 95 ? 12.273 -5.117 0.167 1 96.62 95 LEU A C 1
ATOM 727 O O . LEU A 1 95 ? 12.086 -4.223 0.996 1 96.62 95 LEU A O 1
ATOM 731 N N . ALA A 1 96 ? 11.672 -6.305 0.26 1 96.44 96 ALA A N 1
ATOM 732 C CA . ALA A 1 96 ? 10.672 -6.598 1.283 1 96.44 96 ALA A CA 1
ATOM 733 C C . ALA A 1 96 ? 11.312 -6.66 2.67 1 96.44 96 ALA A C 1
ATOM 735 O O . ALA A 1 96 ? 10.641 -6.422 3.678 1 96.44 96 ALA A O 1
ATOM 736 N N . ALA A 1 97 ? 12.602 -7.004 2.723 1 95.38 97 ALA A N 1
ATOM 737 C CA . ALA A 1 97 ? 13.312 -7.109 3.99 1 95.38 97 ALA A CA 1
ATOM 738 C C . ALA A 1 97 ? 13.328 -5.77 4.723 1 95.38 97 ALA A C 1
ATOM 740 O O . ALA A 1 97 ? 13.406 -5.73 5.953 1 95.38 97 ALA A O 1
ATOM 741 N N . GLU A 1 98 ? 13.203 -4.699 3.992 1 93.94 98 GLU A N 1
ATOM 742 C CA . GLU A 1 98 ? 13.188 -3.367 4.59 1 93.94 98 GLU A CA 1
ATOM 743 C C . GLU A 1 98 ? 11.969 -3.178 5.484 1 93.94 98 GLU A C 1
ATOM 745 O O . GLU A 1 98 ? 12 -2.383 6.426 1 93.94 98 GLU A O 1
ATOM 750 N N . ALA A 1 99 ? 10.945 -3.902 5.234 1 92.94 99 ALA A N 1
ATOM 751 C CA . ALA A 1 99 ? 9.719 -3.787 6.012 1 92.94 99 ALA A CA 1
ATOM 752 C C . A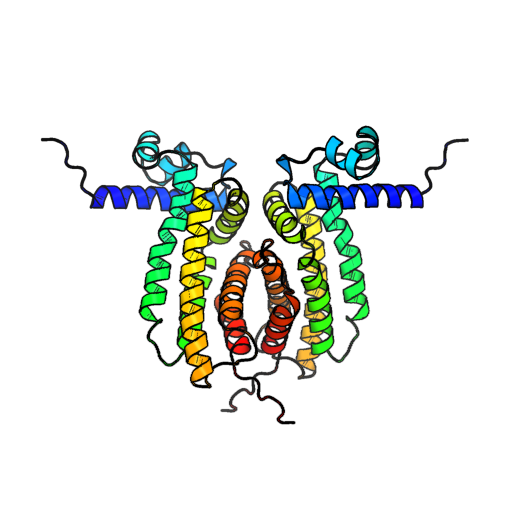LA A 1 99 ? 9.883 -4.402 7.398 1 92.94 99 ALA A C 1
ATOM 754 O O . ALA A 1 99 ? 9.039 -4.207 8.281 1 92.94 99 ALA A O 1
ATOM 755 N N . LEU A 1 100 ? 10.984 -5.117 7.602 1 91.69 100 LEU A N 1
ATOM 756 C CA . LEU A 1 100 ? 11.273 -5.707 8.906 1 91.69 100 LEU A CA 1
ATOM 757 C C . LEU A 1 100 ? 11.688 -4.633 9.906 1 91.69 100 LEU A C 1
ATOM 759 O O . LEU A 1 100 ? 11.633 -4.852 11.117 1 91.69 100 LEU A O 1
ATOM 763 N N . ASP A 1 101 ? 12.219 -3.547 9.328 1 91.25 101 ASP A N 1
ATOM 764 C CA . ASP A 1 101 ? 12.539 -2.434 10.211 1 91.25 101 ASP A CA 1
ATOM 765 C C . ASP A 1 101 ? 11.289 -1.892 10.898 1 91.25 101 ASP A C 1
ATOM 767 O O . ASP A 1 101 ? 10.32 -1.519 10.227 1 91.25 101 ASP A O 1
ATOM 771 N N . PRO A 1 102 ? 11.336 -1.777 12.211 1 89.25 102 PRO A N 1
ATOM 772 C CA . PRO A 1 102 ? 10.148 -1.383 12.969 1 89.25 102 PRO A CA 1
ATOM 773 C C . PRO A 1 102 ? 9.656 0.019 12.609 1 89.25 102 PRO A C 1
ATOM 775 O O . PRO A 1 102 ? 8.484 0.336 12.805 1 89.25 102 PRO A O 1
ATOM 778 N N . VAL A 1 103 ? 10.5 0.849 12.078 1 91.12 103 VAL A N 1
ATOM 779 C CA . VAL A 1 103 ? 10.086 2.221 11.812 1 91.12 103 VAL A CA 1
ATOM 780 C C . VAL A 1 103 ? 9.641 2.352 10.352 1 91.12 103 VAL A C 1
ATOM 782 O O . VAL A 1 103 ? 9.078 3.377 9.961 1 91.12 103 VAL A O 1
ATOM 785 N N . ALA A 1 104 ? 9.844 1.302 9.562 1 92.81 104 ALA A N 1
ATOM 786 C CA . ALA A 1 104 ? 9.617 1.382 8.117 1 92.81 104 ALA A CA 1
ATOM 787 C C . ALA A 1 104 ? 8.148 1.656 7.805 1 92.81 104 ALA A C 1
ATOM 789 O O . ALA A 1 104 ? 7.836 2.5 6.965 1 92.81 104 ALA A O 1
ATOM 790 N N . PRO A 1 105 ? 7.211 0.996 8.531 1 87.31 105 PRO A N 1
ATOM 791 C CA . PRO A 1 105 ? 5.809 1.297 8.234 1 87.31 105 PRO A CA 1
ATOM 792 C C . PRO A 1 105 ? 5.445 2.754 8.516 1 87.31 105 PRO A C 1
ATOM 794 O O . PRO A 1 105 ? 4.746 3.385 7.719 1 87.31 105 PRO A O 1
ATOM 797 N N . GLY A 1 106 ? 5.945 3.273 9.609 1 87.25 106 GLY A N 1
ATOM 798 C CA . GLY A 1 106 ? 5.727 4.676 9.914 1 87.25 106 GLY A CA 1
ATOM 799 C C . GLY A 1 106 ? 6.336 5.613 8.891 1 87.25 106 GLY A C 1
ATOM 800 O O . GLY A 1 106 ? 5.723 6.617 8.516 1 87.25 106 GLY A O 1
ATOM 801 N N . LEU A 1 107 ? 7.504 5.246 8.391 1 92.88 107 LEU A N 1
ATOM 802 C CA . LEU A 1 107 ? 8.164 6.051 7.371 1 92.88 107 LEU A CA 1
ATOM 803 C C . LEU A 1 107 ? 7.375 6.035 6.07 1 92.88 107 LEU A C 1
ATOM 805 O O . LEU A 1 107 ? 7.285 7.055 5.379 1 92.88 107 LEU A O 1
ATOM 809 N N . MET A 1 108 ? 6.805 4.875 5.777 1 90.19 108 MET A N 1
ATOM 810 C CA . MET A 1 108 ? 5.984 4.758 4.574 1 90.19 108 MET A CA 1
ATOM 811 C C . MET A 1 108 ? 4.77 5.672 4.652 1 90.19 108 MET A C 1
ATOM 813 O O . MET A 1 108 ? 4.445 6.363 3.684 1 90.19 108 MET A O 1
ATOM 817 N N . VAL A 1 109 ? 4.164 5.762 5.746 1 84.75 109 VAL A N 1
ATOM 818 C CA . VAL A 1 109 ? 2.998 6.617 5.949 1 84.75 109 VAL A CA 1
ATOM 819 C C . VAL A 1 109 ? 3.396 8.078 5.785 1 84.75 109 VAL A C 1
ATOM 821 O O . VAL A 1 109 ? 2.73 8.836 5.07 1 84.75 109 VAL A O 1
ATOM 824 N N . GLU A 1 110 ? 4.492 8.469 6.398 1 88.69 110 GLU A N 1
ATOM 825 C CA . GLU A 1 110 ? 4.949 9.852 6.305 1 88.69 110 GLU A CA 1
ATOM 826 C C . GLU A 1 110 ? 5.359 10.195 4.879 1 88.69 110 GLU A C 1
ATOM 828 O O . GLU A 1 110 ? 5.141 11.32 4.422 1 88.69 110 GLU A O 1
ATOM 833 N N . LEU A 1 111 ? 5.945 9.219 4.234 1 92.5 111 LEU A N 1
ATOM 834 C CA . LEU A 1 111 ? 6.305 9.406 2.834 1 92.5 111 LEU A CA 1
ATOM 835 C C . LEU A 1 111 ? 5.078 9.742 1.994 1 92.5 111 LEU A C 1
ATOM 837 O O . LEU A 1 111 ? 5.066 10.734 1.268 1 92.5 111 LEU A O 1
ATOM 841 N N . LEU A 1 112 ? 4.055 9.008 2.129 1 84.31 112 LEU A N 1
ATOM 842 C CA . LEU A 1 112 ? 2.84 9.195 1.347 1 84.31 112 LEU A CA 1
ATOM 843 C C . LEU A 1 112 ? 2.201 10.547 1.648 1 84.31 112 LEU A C 1
ATOM 845 O O . LEU A 1 112 ? 1.673 11.203 0.749 1 84.31 112 LEU A O 1
ATOM 849 N N . ARG A 1 113 ? 2.369 10.969 2.84 1 79.94 113 ARG A N 1
ATOM 850 C CA . ARG A 1 113 ? 1.814 12.25 3.27 1 79.94 113 ARG A CA 1
ATOM 851 C C . ARG A 1 113 ? 2.543 13.414 2.605 1 79.94 113 ARG A C 1
ATOM 853 O O . ARG A 1 113 ? 1.938 14.445 2.312 1 79.94 113 ARG A O 1
ATOM 860 N N . ARG A 1 114 ? 3.727 13.203 2.281 1 87.06 114 ARG A N 1
ATOM 861 C CA . ARG A 1 114 ? 4.574 14.32 1.882 1 87.06 114 ARG A CA 1
ATOM 862 C C . ARG A 1 114 ? 4.793 14.328 0.373 1 87.06 114 ARG A C 1
ATOM 864 O O . ARG A 1 114 ? 5.258 15.328 -0.187 1 87.06 114 ARG A O 1
ATOM 871 N N . LEU A 1 115 ? 4.57 13.219 -0.35 1 84.5 115 LEU A N 1
ATOM 872 C CA . LEU A 1 115 ? 4.777 13.125 -1.791 1 84.5 115 LEU A CA 1
ATOM 873 C C . LEU A 1 115 ? 4.121 14.297 -2.514 1 84.5 115 LEU A C 1
ATOM 875 O O . LEU A 1 115 ? 4.68 14.828 -3.473 1 84.5 115 LEU A O 1
ATOM 879 N N . ASP A 1 116 ? 3.068 14.914 -2.146 1 75.19 116 ASP A N 1
ATOM 880 C CA . ASP A 1 116 ? 2.416 16.016 -2.848 1 75.19 116 ASP A CA 1
ATOM 881 C C . ASP A 1 116 ? 2.799 17.359 -2.238 1 75.19 116 ASP A C 1
ATOM 883 O O . ASP A 1 116 ? 2.428 18.406 -2.758 1 75.19 116 ASP A O 1
ATOM 887 N N . GLN A 1 117 ? 3.678 17.328 -1.322 1 81.88 117 GLN A N 1
ATOM 888 C CA . GLN A 1 117 ? 4.043 18.562 -0.622 1 81.88 117 GLN A CA 1
ATOM 889 C C . GLN A 1 117 ? 5.504 18.922 -0.867 1 81.88 117 GLN A C 1
ATOM 891 O O . GLN A 1 117 ? 5.926 20.047 -0.595 1 81.88 117 GLN A O 1
ATOM 896 N N . ASP A 1 118 ? 6.238 17.938 -1.316 1 92.12 118 ASP A N 1
ATOM 897 C CA . ASP A 1 118 ? 7.672 18.109 -1.553 1 92.12 118 ASP A CA 1
ATOM 898 C C . ASP A 1 118 ? 8.07 17.531 -2.912 1 92.12 118 ASP A C 1
ATOM 900 O O . ASP A 1 118 ? 8.312 16.328 -3.039 1 92.12 118 ASP A O 1
ATOM 904 N N . GLU A 1 119 ? 8.211 18.406 -3.842 1 92.44 119 GLU A N 1
ATOM 905 C CA . GLU A 1 119 ? 8.477 18 -5.219 1 92.44 119 GLU A CA 1
ATOM 906 C C . GLU A 1 119 ? 9.797 17.234 -5.32 1 92.44 119 GLU A C 1
ATOM 908 O O . GLU A 1 119 ? 9.914 16.297 -6.105 1 92.44 119 GLU A O 1
ATOM 913 N N . GLU A 1 120 ? 10.727 17.703 -4.566 1 95.5 120 GLU A N 1
ATOM 914 C CA . GLU A 1 120 ? 12.016 17.016 -4.59 1 95.5 120 GLU A CA 1
ATOM 915 C C . GLU A 1 120 ? 11.898 15.594 -4.031 1 95.5 120 GLU A C 1
ATOM 917 O O . GLU A 1 120 ? 12.508 14.664 -4.559 1 95.5 120 GLU A O 1
ATOM 922 N N . LEU A 1 121 ? 11.172 15.438 -2.994 1 96.31 121 LEU A N 1
ATOM 923 C CA . LEU A 1 121 ? 10.898 14.109 -2.459 1 96.31 121 LEU A CA 1
ATOM 924 C C . LEU A 1 121 ? 10.234 13.219 -3.51 1 96.31 121 LEU A C 1
ATOM 926 O O . LEU A 1 121 ? 10.641 12.07 -3.705 1 96.31 121 LEU A O 1
ATOM 930 N N . THR A 1 122 ? 9.273 13.781 -4.195 1 93.44 122 THR A N 1
ATOM 931 C CA . THR A 1 122 ? 8.562 13.055 -5.242 1 93.44 122 THR A CA 1
ATOM 932 C C . THR A 1 122 ? 9.531 12.594 -6.332 1 93.44 122 THR A C 1
ATOM 934 O O . THR A 1 122 ? 9.477 11.445 -6.77 1 93.44 122 THR A O 1
ATOM 937 N N . ARG A 1 123 ? 10.406 13.43 -6.699 1 94.44 123 ARG A N 1
ATOM 938 C CA . ARG A 1 123 ? 11.398 13.094 -7.723 1 94.44 123 ARG A CA 1
ATOM 939 C C . ARG A 1 123 ? 12.281 11.938 -7.27 1 94.44 123 ARG A C 1
ATOM 941 O O . ARG A 1 123 ? 12.555 11.016 -8.039 1 94.44 123 ARG A O 1
ATOM 948 N N . VAL A 1 124 ? 12.695 11.977 -6.016 1 95.25 124 VAL A N 1
ATOM 949 C CA . VAL A 1 124 ? 13.578 10.953 -5.457 1 95.25 124 VAL A CA 1
ATOM 950 C C . VAL A 1 124 ? 12.859 9.602 -5.461 1 95.25 124 VAL A C 1
ATOM 952 O O . VAL A 1 124 ? 13.406 8.602 -5.922 1 95.25 124 VAL A O 1
ATOM 955 N N . VAL A 1 125 ? 11.711 9.578 -5.055 1 94.31 125 VAL A N 1
ATOM 956 C CA . VAL A 1 125 ? 10.938 8.352 -4.902 1 94.31 125 VAL A CA 1
ATOM 957 C C . VAL A 1 125 ? 10.594 7.785 -6.277 1 94.31 125 VAL A C 1
ATOM 959 O O . VAL A 1 125 ? 10.719 6.578 -6.508 1 94.31 125 VAL A O 1
ATOM 962 N N . LEU A 1 126 ? 10.219 8.656 -7.184 1 91.19 126 LEU A N 1
ATOM 963 C CA . LEU A 1 126 ? 9.867 8.227 -8.531 1 91.19 126 LEU A CA 1
ATOM 964 C C . LEU A 1 126 ? 11.086 7.684 -9.266 1 91.19 126 LEU A C 1
ATOM 966 O O . LEU A 1 126 ? 10.977 6.73 -10.047 1 91.19 126 LEU A O 1
ATOM 970 N N . GLU A 1 127 ? 12.172 8.312 -9.031 1 93.5 127 GLU A N 1
ATOM 971 C CA . GLU A 1 127 ? 13.398 7.84 -9.656 1 93.5 127 GLU A CA 1
ATOM 972 C C . GLU A 1 127 ? 13.758 6.438 -9.164 1 93.5 127 GLU A C 1
ATOM 974 O O . GLU A 1 127 ? 14.117 5.57 -9.961 1 93.5 127 GLU A O 1
ATOM 979 N N . ASP A 1 128 ? 13.688 6.234 -7.902 1 95.38 128 ASP A N 1
ATOM 980 C CA . ASP A 1 128 ? 13.977 4.926 -7.328 1 95.38 128 ASP A CA 1
ATOM 981 C C . ASP A 1 128 ? 13.016 3.867 -7.859 1 95.38 128 ASP A C 1
ATOM 983 O O . ASP A 1 128 ? 13.43 2.775 -8.242 1 95.38 128 ASP A O 1
ATOM 987 N N . ALA A 1 129 ? 11.758 4.199 -7.922 1 94.12 129 ALA A N 1
ATOM 988 C CA . ALA A 1 129 ? 10.734 3.291 -8.43 1 94.12 129 ALA A CA 1
ATOM 989 C C . ALA A 1 129 ? 10.977 2.971 -9.906 1 94.12 129 ALA A C 1
ATOM 991 O O . ALA A 1 129 ? 10.836 1.82 -10.328 1 94.12 129 ALA A O 1
ATOM 992 N N . ARG A 1 130 ? 11.328 3.994 -10.625 1 94.88 130 ARG A N 1
ATOM 993 C CA . ARG A 1 130 ? 11.578 3.822 -12.055 1 94.88 130 ARG A CA 1
ATOM 994 C C . ARG A 1 130 ? 12.742 2.869 -12.297 1 94.88 130 ARG A C 1
ATOM 996 O O . ARG A 1 130 ? 12.641 1.947 -13.109 1 94.88 130 ARG A O 1
ATOM 1003 N N . LEU A 1 131 ? 13.805 3.094 -11.586 1 95.88 131 LEU A N 1
ATOM 1004 C CA . LEU A 1 131 ? 14.984 2.254 -11.742 1 95.88 131 LEU A CA 1
ATOM 1005 C C . LEU A 1 131 ? 14.68 0.807 -11.375 1 95.88 131 LEU A C 1
ATOM 1007 O O . LEU A 1 131 ? 15.078 -0.117 -12.086 1 95.88 131 LEU A O 1
ATOM 1011 N N . SER A 1 132 ? 13.977 0.601 -10.328 1 97.56 132 SER A N 1
ATOM 1012 C CA . SER A 1 132 ? 13.594 -0.739 -9.898 1 97.56 132 SER A CA 1
ATOM 1013 C C . SER A 1 132 ? 12.664 -1.402 -10.906 1 97.56 132 SER A C 1
ATOM 1015 O O . SER A 1 132 ? 12.859 -2.566 -11.266 1 97.56 132 SER A O 1
ATOM 1017 N N . ALA A 1 133 ? 11.734 -0.64 -11.398 1 97.38 133 ALA A N 1
ATOM 1018 C CA . ALA A 1 133 ? 10.781 -1.167 -12.375 1 97.38 133 ALA A CA 1
ATOM 1019 C C . ALA A 1 133 ? 11.477 -1.529 -13.68 1 97.38 133 ALA A C 1
ATOM 1021 O O . ALA A 1 133 ? 11.156 -2.551 -14.297 1 97.38 133 ALA A O 1
ATOM 1022 N N . GLU A 1 134 ? 12.359 -0.707 -14.086 1 97.69 134 GLU A N 1
ATOM 1023 C CA . GLU A 1 134 ? 13.086 -0.964 -15.32 1 97.69 134 GLU A CA 1
ATOM 1024 C C . GLU A 1 134 ? 13.914 -2.242 -15.219 1 97.69 134 GLU A C 1
ATOM 1026 O O . GLU A 1 134 ? 13.945 -3.047 -16.156 1 97.69 134 GLU A O 1
ATOM 1031 N N . ALA A 1 135 ? 14.555 -2.398 -14.094 1 97.88 135 ALA A N 1
ATOM 1032 C CA . ALA A 1 135 ? 15.352 -3.6 -13.875 1 97.88 135 ALA A CA 1
ATOM 1033 C C . ALA A 1 135 ? 14.477 -4.848 -13.867 1 97.88 135 ALA A C 1
ATOM 1035 O O . ALA A 1 135 ? 14.797 -5.84 -14.531 1 97.88 135 ALA A O 1
ATOM 1036 N N . LEU A 1 136 ? 13.398 -4.812 -13.172 1 98.62 136 LEU A N 1
ATOM 1037 C CA . LEU A 1 136 ? 12.477 -5.938 -13.133 1 98.62 136 LEU A CA 1
ATOM 1038 C C . LEU A 1 136 ? 11.898 -6.219 -14.516 1 98.62 136 LEU A C 1
ATOM 1040 O O . LEU A 1 136 ? 11.742 -7.379 -14.898 1 98.62 136 LEU A O 1
ATOM 1044 N N . THR A 1 137 ? 11.586 -5.156 -15.242 1 98.62 137 THR A N 1
ATOM 1045 C CA . THR A 1 137 ? 11.07 -5.309 -16.594 1 98.62 137 THR A CA 1
ATOM 1046 C C . THR A 1 137 ? 12.055 -6.07 -17.469 1 98.62 137 THR A C 1
ATOM 1048 O O . THR A 1 137 ? 11.672 -6.992 -18.203 1 98.62 137 THR A O 1
ATOM 1051 N N . THR A 1 138 ? 13.25 -5.695 -17.375 1 98.62 138 THR A N 1
ATOM 1052 C CA . THR A 1 138 ? 14.305 -6.34 -18.156 1 98.62 138 THR A CA 1
ATOM 1053 C C . THR A 1 138 ? 14.375 -7.832 -17.844 1 98.62 138 THR A C 1
ATOM 1055 O O . THR A 1 138 ? 14.406 -8.664 -18.75 1 98.62 138 THR A O 1
ATOM 1058 N N . LEU A 1 139 ? 14.359 -8.133 -16.594 1 98.69 139 LEU A N 1
ATOM 1059 C CA . LEU A 1 139 ? 14.422 -9.523 -16.156 1 98.69 139 LEU A CA 1
ATOM 1060 C C . LEU A 1 139 ? 13.172 -10.289 -16.609 1 98.69 139 LEU A C 1
ATOM 1062 O O . LEU A 1 139 ? 13.266 -11.43 -17.047 1 98.69 139 LEU A O 1
ATOM 1066 N N . LEU A 1 140 ? 12.023 -9.656 -16.5 1 98.69 140 LEU A N 1
ATOM 1067 C CA . LEU A 1 140 ? 10.766 -10.281 -16.891 1 98.69 140 LEU A CA 1
ATOM 1068 C C . LEU A 1 140 ? 10.719 -10.539 -18.391 1 98.69 140 LEU A C 1
ATOM 1070 O O . LEU A 1 140 ? 10.289 -11.609 -18.828 1 98.69 140 LEU A O 1
ATOM 1074 N N . GLU A 1 141 ? 11.195 -9.57 -19.188 1 98.62 141 GLU A N 1
ATOM 1075 C CA . GLU A 1 141 ? 11.242 -9.742 -20.641 1 98.62 141 GLU A CA 1
ATOM 1076 C C . GLU A 1 141 ? 12.148 -10.898 -21.031 1 98.62 141 GLU A C 1
ATOM 1078 O O . GLU A 1 141 ? 11.781 -11.727 -21.875 1 98.62 141 GLU A O 1
ATOM 1083 N N . ARG A 1 142 ? 13.273 -10.945 -20.438 1 98.44 142 ARG A N 1
ATOM 1084 C CA . ARG A 1 142 ? 14.211 -12.031 -20.688 1 98.44 142 ARG A CA 1
ATOM 1085 C C . ARG A 1 142 ? 13.609 -13.375 -20.297 1 98.44 142 ARG A C 1
ATOM 1087 O O . ARG A 1 142 ? 13.711 -14.344 -21.062 1 98.44 142 ARG A O 1
ATOM 1094 N N . GLY A 1 143 ? 12.992 -13.438 -19.141 1 98.19 143 GLY A N 1
ATOM 1095 C CA . GLY A 1 143 ? 12.375 -14.672 -18.672 1 98.19 143 GLY A CA 1
ATOM 1096 C C . GLY A 1 143 ? 11.234 -15.141 -19.547 1 98.19 143 GLY A C 1
ATOM 1097 O O . GLY A 1 143 ? 11.07 -16.344 -19.797 1 98.19 143 GLY A O 1
ATOM 1098 N N . VAL A 1 144 ? 10.422 -14.195 -20.047 1 97.62 144 VAL A N 1
ATOM 1099 C CA . VAL A 1 144 ? 9.312 -14.523 -20.938 1 97.62 144 VAL A CA 1
ATOM 1100 C C . VAL A 1 144 ? 9.859 -15.047 -22.266 1 97.62 144 VAL A C 1
ATOM 1102 O O . VAL A 1 144 ? 9.391 -16.062 -22.781 1 97.62 144 VAL A O 1
ATOM 1105 N N . ARG A 1 145 ? 10.82 -14.359 -22.797 1 97.25 145 ARG A N 1
ATOM 1106 C CA . ARG A 1 145 ? 11.438 -14.781 -24.047 1 97.25 145 ARG A CA 1
ATOM 1107 C C . ARG A 1 145 ? 12.031 -16.172 -23.938 1 97.25 145 ARG A C 1
ATOM 1109 O O . ARG A 1 145 ? 11.961 -16.969 -24.875 1 97.25 145 ARG A O 1
ATOM 1116 N N . ALA A 1 146 ? 12.539 -16.5 -22.797 1 97 146 ALA A N 1
ATOM 1117 C CA . ALA A 1 146 ? 13.195 -17.797 -22.562 1 97 146 ALA A CA 1
ATOM 1118 C C . ALA A 1 146 ? 12.18 -18.859 -22.172 1 97 146 ALA A C 1
ATOM 1120 O O . ALA A 1 146 ? 12.547 -20.016 -21.953 1 97 146 ALA A O 1
ATOM 1121 N N . GLY A 1 147 ? 10.922 -18.516 -21.984 1 95.69 147 GLY A N 1
ATOM 1122 C CA . GLY A 1 147 ? 9.875 -19.453 -21.609 1 95.69 147 GLY A CA 1
ATOM 1123 C C . GLY A 1 147 ? 9.875 -19.812 -20.141 1 95.69 147 GLY A C 1
ATOM 1124 O O . GLY A 1 147 ? 9.219 -20.766 -19.719 1 95.69 147 GLY A O 1
ATOM 1125 N N . GLN A 1 148 ? 10.602 -18.969 -19.297 1 95.69 148 GLN A N 1
ATOM 1126 C CA . GLN A 1 148 ? 10.742 -19.219 -17.859 1 95.69 148 GLN A CA 1
ATOM 1127 C C . GLN A 1 148 ? 9.57 -18.625 -17.094 1 95.69 148 GLN A C 1
ATOM 1129 O O . GLN A 1 148 ? 9.25 -19.078 -15.984 1 95.69 148 GLN A O 1
ATOM 1134 N N . LEU A 1 149 ? 9 -17.547 -17.625 1 97.56 149 LEU A N 1
ATOM 1135 C CA . LEU A 1 149 ? 7.992 -16.781 -16.891 1 97.56 149 LEU A CA 1
ATOM 1136 C C . LEU A 1 149 ? 6.711 -16.656 -17.719 1 97.56 149 LEU A C 1
ATOM 1138 O O . LEU A 1 149 ? 6.75 -16.734 -18.953 1 97.56 149 LEU A O 1
ATOM 1142 N N . ASP A 1 150 ? 5.629 -16.516 -17 1 95 150 ASP A N 1
ATOM 1143 C CA . ASP A 1 150 ? 4.32 -16.344 -17.625 1 95 150 ASP A CA 1
ATOM 1144 C C . ASP A 1 150 ? 4.281 -15.086 -18.484 1 95 150 ASP A C 1
ATOM 1146 O O . ASP A 1 150 ? 4.801 -14.047 -18.094 1 95 150 ASP A O 1
ATOM 1150 N N . SER A 1 151 ? 3.637 -15.156 -19.656 1 94.25 151 SER A N 1
ATOM 1151 C CA . SER A 1 151 ? 3.559 -14.039 -20.594 1 94.25 151 SER A CA 1
ATOM 1152 C C . SER A 1 151 ? 2.17 -13.414 -20.594 1 94.25 151 SER A C 1
ATOM 1154 O O . SER A 1 151 ? 1.813 -12.688 -21.516 1 94.25 151 SER A O 1
ATOM 1156 N N . GLY A 1 152 ? 1.396 -13.688 -19.594 1 94.12 152 GLY A N 1
ATOM 1157 C CA . GLY A 1 152 ? -0.003 -13.289 -19.594 1 94.12 152 GLY A CA 1
ATOM 1158 C C . GLY A 1 152 ? -0.20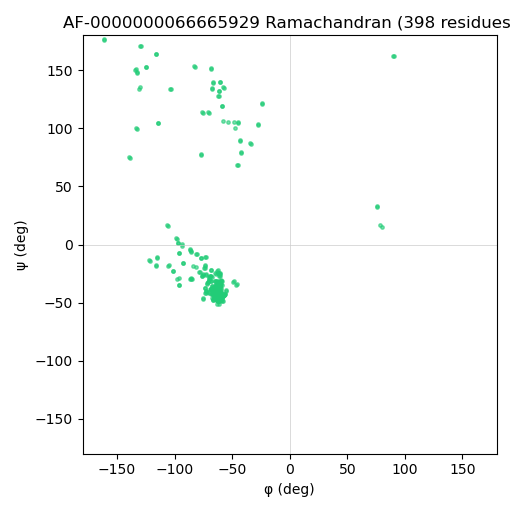4 -11.805 -19.375 1 94.12 152 GLY A C 1
ATOM 1159 O O . GLY A 1 152 ? -1.269 -11.266 -19.688 1 94.12 152 GLY A O 1
ATOM 1160 N N . PHE A 1 153 ? 0.834 -11.102 -18.859 1 96.06 153 PHE A N 1
ATOM 1161 C CA . PHE A 1 153 ? 0.774 -9.664 -18.625 1 96.06 153 PHE A CA 1
ATOM 1162 C C . PHE A 1 153 ? 2.018 -8.977 -19.156 1 96.06 153 PHE A C 1
ATOM 1164 O O . PHE A 1 153 ? 3.102 -9.562 -19.188 1 96.06 153 PHE A O 1
ATOM 1171 N N . PRO A 1 154 ? 1.842 -7.738 -19.625 1 97 154 PRO A N 1
ATOM 1172 C CA . PRO A 1 154 ? 3.025 -7.012 -20.094 1 97 154 PRO A CA 1
ATOM 1173 C C . PRO A 1 154 ? 4.102 -6.883 -19.016 1 97 154 PRO A C 1
ATOM 1175 O O . PRO A 1 154 ? 3.791 -6.562 -17.859 1 97 154 PRO A O 1
ATOM 1178 N N . PRO A 1 155 ? 5.332 -7.125 -19.359 1 98.25 155 PRO A N 1
ATOM 1179 C CA . PRO A 1 155 ? 6.418 -7.137 -18.375 1 98.25 155 PRO A CA 1
ATOM 1180 C C . PRO A 1 155 ? 6.512 -5.832 -17.594 1 98.25 155 PRO A C 1
ATOM 1182 O O . PRO A 1 155 ? 6.707 -5.859 -16.375 1 98.25 155 PRO A O 1
ATOM 1185 N N . ALA A 1 156 ? 6.379 -4.664 -18.25 1 97.19 156 ALA A N 1
ATOM 1186 C CA . ALA A 1 156 ? 6.484 -3.385 -17.547 1 97.19 156 ALA A CA 1
ATOM 1187 C C . ALA A 1 156 ? 5.375 -3.227 -16.516 1 97.19 156 ALA A C 1
ATOM 1189 O O . ALA A 1 156 ? 5.613 -2.74 -15.406 1 97.19 156 ALA A O 1
ATOM 1190 N N . GLU A 1 157 ? 4.168 -3.627 -16.828 1 96.12 157 GLU A N 1
ATOM 1191 C CA . GLU A 1 157 ? 3.043 -3.574 -15.906 1 96.12 157 GLU A CA 1
ATOM 1192 C C . GLU A 1 157 ? 3.246 -4.535 -14.734 1 96.12 157 GLU A C 1
ATOM 1194 O O . GLU A 1 157 ? 2.982 -4.184 -13.586 1 96.12 157 GLU A O 1
ATOM 1199 N N . THR A 1 158 ? 3.729 -5.715 -15.109 1 97.81 158 THR A N 1
ATOM 1200 C CA . THR A 1 158 ? 3.998 -6.719 -14.086 1 97.81 158 THR A CA 1
ATOM 1201 C C . THR A 1 158 ? 5.074 -6.234 -13.117 1 97.81 158 THR A C 1
ATOM 1203 O O . THR A 1 158 ? 4.957 -6.422 -11.906 1 97.81 158 THR A O 1
ATOM 1206 N N . ALA A 1 159 ? 6.086 -5.566 -13.648 1 98.25 159 ALA A N 1
ATOM 1207 C CA . ALA A 1 159 ? 7.172 -5.039 -12.82 1 98.25 159 ALA A CA 1
ATOM 1208 C C . ALA A 1 159 ? 6.652 -4.012 -11.82 1 98.25 159 ALA A C 1
ATOM 1210 O O . ALA A 1 159 ? 6.961 -4.086 -10.633 1 98.25 159 ALA A O 1
ATOM 1211 N N . ARG A 1 160 ? 5.855 -3.086 -12.258 1 96.62 160 ARG A N 1
ATOM 1212 C CA . ARG A 1 160 ? 5.273 -2.084 -11.375 1 96.62 160 ARG A CA 1
ATOM 1213 C C . ARG A 1 160 ? 4.387 -2.734 -10.32 1 96.62 160 ARG A C 1
ATOM 1215 O O . ARG A 1 160 ? 4.402 -2.334 -9.156 1 96.62 160 ARG A O 1
ATOM 1222 N N . TRP A 1 161 ? 3.668 -3.725 -10.727 1 97.06 161 TRP A N 1
ATOM 1223 C CA . TRP A 1 161 ? 2.775 -4.422 -9.805 1 97.06 161 TRP A CA 1
ATOM 1224 C C . TRP A 1 161 ? 3.57 -5.156 -8.727 1 97.06 161 TRP A C 1
ATOM 1226 O O . TRP A 1 161 ? 3.199 -5.137 -7.555 1 97.06 161 TRP A O 1
ATOM 1236 N N . ILE A 1 162 ? 4.641 -5.785 -9.148 1 98.38 162 ILE A N 1
ATOM 1237 C CA . ILE A 1 162 ? 5.5 -6.477 -8.188 1 98.38 162 ILE A CA 1
ATOM 1238 C C . ILE A 1 162 ? 5.984 -5.492 -7.125 1 98.38 162 ILE A C 1
ATOM 1240 O O . ILE A 1 162 ? 5.969 -5.797 -5.93 1 98.38 162 ILE A O 1
ATOM 1244 N N . LEU A 1 163 ? 6.379 -4.32 -7.531 1 97.06 163 LEU A N 1
ATOM 1245 C CA . LEU A 1 163 ? 6.812 -3.309 -6.574 1 97.06 163 LEU A CA 1
ATOM 1246 C C . LEU A 1 163 ? 5.668 -2.895 -5.66 1 97.06 163 LEU A C 1
ATOM 1248 O O . LEU A 1 163 ? 5.871 -2.672 -4.465 1 97.06 163 LEU A O 1
ATOM 1252 N N . ALA A 1 164 ? 4.461 -2.77 -6.176 1 95.81 164 ALA A N 1
ATOM 1253 C CA . ALA A 1 164 ? 3.295 -2.453 -5.355 1 95.81 164 ALA A CA 1
ATOM 1254 C C . ALA A 1 164 ? 3.025 -3.555 -4.336 1 95.81 164 ALA A C 1
ATOM 1256 O O . ALA A 1 164 ? 2.645 -3.275 -3.195 1 95.81 164 ALA A O 1
ATOM 1257 N N . VAL A 1 165 ? 3.199 -4.77 -4.734 1 97.5 165 VAL A N 1
ATOM 1258 C CA . VAL A 1 165 ? 3.039 -5.906 -3.834 1 97.5 165 VAL A CA 1
ATOM 1259 C C . VAL A 1 165 ? 4.074 -5.828 -2.715 1 97.5 165 VAL A C 1
ATOM 1261 O O . VAL A 1 165 ? 3.764 -6.094 -1.552 1 97.5 165 VAL A O 1
ATOM 1264 N N . VAL A 1 166 ? 5.273 -5.488 -3.045 1 96.94 166 VAL A N 1
ATOM 1265 C CA . VAL A 1 166 ? 6.309 -5.312 -2.029 1 96.94 166 VAL A CA 1
ATOM 1266 C C . VAL A 1 166 ? 5.898 -4.207 -1.061 1 96.94 166 VAL A C 1
ATOM 1268 O O . VAL A 1 166 ? 6.035 -4.355 0.156 1 96.94 166 VAL A O 1
ATOM 1271 N N . ASP A 1 167 ? 5.414 -3.127 -1.604 1 94.25 167 ASP A N 1
ATOM 1272 C CA . ASP A 1 167 ? 4.973 -2.014 -0.768 1 94.25 167 ASP A CA 1
ATOM 1273 C C . ASP A 1 167 ? 3.859 -2.449 0.18 1 94.25 167 ASP A C 1
ATOM 1275 O O . ASP A 1 167 ? 3.754 -1.939 1.298 1 94.25 167 ASP A O 1
ATOM 1279 N N . ALA A 1 168 ? 3.059 -3.393 -0.24 1 94.69 168 ALA A N 1
ATOM 1280 C CA . ALA A 1 168 ? 1.973 -3.904 0.591 1 94.69 168 ALA A CA 1
ATOM 1281 C C . ALA A 1 168 ? 2.512 -4.535 1.872 1 94.69 168 ALA A C 1
ATOM 1283 O O . ALA A 1 168 ? 1.813 -4.586 2.889 1 94.69 168 ALA A O 1
ATOM 1284 N N . ALA A 1 169 ? 3.75 -4.992 1.852 1 94.31 169 ALA A N 1
ATOM 1285 C CA . ALA A 1 169 ? 4.379 -5.547 3.047 1 94.31 169 ALA A CA 1
ATOM 1286 C C . ALA A 1 169 ? 4.488 -4.496 4.148 1 94.31 169 ALA A C 1
ATOM 1288 O O . ALA A 1 169 ? 4.352 -4.812 5.332 1 94.31 169 ALA A O 1
ATOM 1289 N N . PHE A 1 170 ? 4.668 -3.27 3.746 1 91.19 170 PHE A N 1
ATOM 1290 C CA . PHE A 1 170 ? 4.766 -2.174 4.703 1 91.19 170 PHE A CA 1
ATOM 1291 C C . PHE A 1 170 ? 3.4 -1.846 5.293 1 91.19 170 PHE A C 1
ATOM 1293 O O . PHE A 1 170 ? 3.275 -1.636 6.504 1 91.19 170 PHE A O 1
ATOM 1300 N N . LEU A 1 171 ? 2.408 -1.932 4.469 1 84.19 171 LEU A N 1
ATOM 1301 C CA . LEU A 1 171 ? 1.053 -1.604 4.898 1 84.19 171 LEU A CA 1
ATOM 1302 C C . LEU A 1 171 ? 0.467 -2.723 5.754 1 84.19 171 LEU A C 1
ATOM 1304 O O . LEU A 1 171 ? -0.402 -2.479 6.594 1 84.19 171 LEU A O 1
ATOM 1308 N N . ASN A 1 172 ? 0.945 -3.896 5.516 1 88.75 172 ASN A N 1
ATOM 1309 C CA . ASN A 1 172 ? 0.464 -5.07 6.234 1 88.75 172 ASN A CA 1
ATOM 1310 C C . ASN A 1 172 ? 1.222 -5.27 7.547 1 88.75 172 ASN A C 1
ATOM 1312 O O . ASN A 1 172 ? 0.863 -6.133 8.352 1 88.75 172 ASN A O 1
ATOM 1316 N N . ALA A 1 173 ? 2.186 -4.5 7.801 1 86.75 173 ALA A N 1
ATOM 1317 C CA . ALA A 1 173 ? 2.996 -4.637 9.008 1 86.75 173 ALA A CA 1
ATOM 1318 C C . ALA A 1 173 ? 2.182 -4.312 10.258 1 86.75 173 ALA A C 1
ATOM 1320 O O . ALA A 1 173 ? 1.342 -3.408 10.242 1 86.75 173 ALA A O 1
ATOM 1321 N N . ASP A 1 174 ? 2.303 -5.109 11.234 1 82.44 174 ASP A N 1
ATOM 1322 C CA . ASP A 1 174 ? 1.726 -4.906 12.562 1 82.44 174 ASP A CA 1
ATOM 1323 C C . ASP A 1 174 ? 2.816 -4.719 13.617 1 82.44 174 ASP A C 1
ATOM 1325 O O . ASP A 1 174 ? 3.395 -5.695 14.094 1 82.44 174 ASP A O 1
ATOM 1329 N N . PRO A 1 175 ? 3.01 -3.551 14.031 1 75.75 175 PRO A N 1
ATOM 1330 C CA . PRO A 1 175 ? 4.098 -3.307 14.984 1 75.75 175 PRO A CA 1
ATOM 1331 C C . PRO A 1 175 ? 3.904 -4.047 16.297 1 75.75 175 PRO A C 1
ATOM 1333 O O . PRO A 1 175 ? 4.879 -4.344 17 1 75.75 175 PRO A O 1
ATOM 1336 N N . ALA A 1 176 ? 2.65 -4.332 16.578 1 79 176 ALA A N 1
ATOM 1337 C CA . ALA A 1 176 ? 2.383 -5.055 17.828 1 79 176 ALA A CA 1
ATOM 1338 C C . ALA A 1 176 ? 2.764 -6.527 17.703 1 79 176 ALA A C 1
ATOM 1340 O O . ALA A 1 176 ? 3.102 -7.176 18.688 1 79 176 ALA A O 1
ATOM 1341 N N . HIS A 1 177 ? 2.746 -7.043 16.453 1 84.88 177 HIS A N 1
ATOM 1342 C CA . HIS A 1 177 ? 3.109 -8.422 16.156 1 84.88 177 HIS A CA 1
ATOM 1343 C C . HIS A 1 177 ? 3.938 -8.508 14.875 1 84.88 177 HIS A C 1
ATOM 1345 O O . HIS A 1 177 ? 3.447 -8.977 13.836 1 84.88 177 HIS A O 1
ATOM 1351 N N . PRO A 1 178 ? 5.215 -8.078 15.094 1 85.5 178 PRO A N 1
ATOM 1352 C CA . PRO A 1 178 ? 6.059 -8.07 13.898 1 85.5 178 PRO A CA 1
ATOM 1353 C C . PRO A 1 178 ? 6.238 -9.461 13.297 1 85.5 178 PRO A C 1
ATOM 1355 O O . PRO A 1 178 ? 6.324 -10.453 14.031 1 85.5 178 PRO A O 1
ATOM 1358 N N . HIS A 1 179 ? 6.066 -9.57 12.062 1 88.56 179 HIS A N 1
ATOM 1359 C CA . HIS A 1 179 ? 6.305 -10.82 11.336 1 88.56 179 HIS A CA 1
ATOM 1360 C C . HIS A 1 179 ? 7.102 -10.562 10.062 1 88.56 179 HIS A C 1
ATOM 1362 O O . HIS A 1 179 ? 7.105 -9.453 9.539 1 88.56 179 HIS A O 1
ATOM 1368 N N . ASP A 1 180 ? 7.836 -11.555 9.711 1 94.38 180 ASP A N 1
ATOM 1369 C CA . ASP A 1 180 ? 8.578 -11.484 8.453 1 94.38 180 ASP A CA 1
ATOM 1370 C C . ASP A 1 180 ? 7.645 -11.57 7.254 1 94.38 180 ASP A C 1
ATOM 1372 O O . ASP A 1 180 ? 7.004 -12.602 7.027 1 94.38 180 ASP A O 1
ATOM 1376 N N . PRO A 1 181 ? 7.57 -10.445 6.488 1 94.56 181 PRO A N 1
ATOM 1377 C CA . PRO A 1 181 ? 6.637 -10.461 5.359 1 94.56 181 PRO A CA 1
ATOM 1378 C C . PRO A 1 181 ? 7.164 -11.25 4.164 1 94.56 181 PRO A C 1
ATOM 1380 O O . PRO A 1 181 ? 6.414 -11.547 3.234 1 94.56 181 PRO A O 1
ATOM 1383 N N . ARG A 1 182 ? 8.469 -11.641 4.125 1 96.69 182 ARG A N 1
ATOM 1384 C CA . ARG A 1 182 ? 9.164 -12.094 2.926 1 96.69 182 ARG A CA 1
ATOM 1385 C C . ARG A 1 182 ? 8.57 -13.398 2.406 1 96.69 182 ARG A C 1
ATOM 1387 O O . ARG A 1 182 ? 8.352 -13.555 1.204 1 96.69 182 ARG A O 1
ATOM 1394 N N . PRO A 1 183 ? 8.203 -14.312 3.283 1 96.69 183 PRO A N 1
ATOM 1395 C CA . PRO A 1 183 ? 7.688 -15.578 2.75 1 96.69 183 PRO A CA 1
ATOM 1396 C C . PRO A 1 183 ? 6.418 -15.398 1.924 1 96.69 183 PRO A C 1
ATOM 1398 O O . PRO A 1 183 ? 6.301 -15.969 0.834 1 96.69 183 PRO A O 1
ATOM 1401 N N . LEU A 1 184 ? 5.523 -14.609 2.371 1 96.38 184 LEU A N 1
ATOM 1402 C CA . LEU A 1 184 ? 4.273 -14.406 1.646 1 96.38 184 LEU A CA 1
ATOM 1403 C C . LEU A 1 184 ? 4.504 -13.555 0.399 1 96.38 184 LEU A C 1
ATOM 1405 O O . LEU A 1 184 ? 3.932 -13.828 -0.658 1 96.38 184 LEU A O 1
ATOM 1409 N N . VAL A 1 185 ? 5.34 -12.492 0.516 1 98.19 185 VAL A N 1
ATOM 1410 C CA . VAL A 1 185 ? 5.652 -11.664 -0.644 1 98.19 185 VAL A CA 1
ATOM 1411 C C . VAL A 1 185 ? 6.309 -12.523 -1.728 1 98.19 185 VAL A C 1
ATOM 1413 O O . VAL A 1 185 ? 5.906 -12.469 -2.893 1 98.19 185 VAL A O 1
ATOM 1416 N N . ARG A 1 186 ? 7.23 -13.359 -1.315 1 98.12 186 ARG A N 1
ATOM 1417 C CA . ARG A 1 186 ? 7.953 -14.219 -2.246 1 98.12 186 ARG A CA 1
ATOM 1418 C C . ARG A 1 186 ? 7.012 -15.211 -2.918 1 98.12 186 ARG A C 1
ATOM 1420 O O . ARG A 1 186 ? 7.055 -15.391 -4.137 1 98.12 186 ARG A O 1
ATOM 1427 N N . ALA A 1 187 ? 6.188 -15.852 -2.141 1 97.56 187 ALA A N 1
ATOM 1428 C CA . ALA A 1 187 ? 5.23 -16.812 -2.699 1 97.56 187 ALA A CA 1
ATOM 1429 C C . ALA A 1 187 ? 4.289 -16.125 -3.688 1 97.56 187 ALA A C 1
ATOM 1431 O O . ALA A 1 187 ? 3.992 -16.672 -4.75 1 97.56 187 ALA A O 1
ATOM 1432 N N . THR A 1 188 ? 3.846 -14.922 -3.355 1 98.31 188 THR A N 1
ATOM 1433 C CA . THR A 1 188 ? 2.922 -14.164 -4.191 1 98.31 188 THR A CA 1
ATOM 1434 C C . THR A 1 188 ? 3.551 -13.852 -5.547 1 98.31 188 THR A C 1
ATOM 1436 O O . THR A 1 188 ? 2.955 -14.125 -6.59 1 98.31 188 THR A O 1
ATOM 1439 N N . VAL A 1 189 ? 4.77 -13.359 -5.516 1 98.56 189 VAL A N 1
ATOM 1440 C CA . VAL A 1 189 ? 5.441 -12.969 -6.754 1 98.56 189 VAL A CA 1
ATOM 1441 C C . VAL A 1 189 ? 5.848 -14.219 -7.535 1 98.56 189 VAL A C 1
ATOM 1443 O O . VAL A 1 189 ? 5.676 -14.281 -8.75 1 98.56 189 VAL A O 1
ATOM 1446 N N . SER A 1 190 ? 6.316 -15.242 -6.852 1 97.94 190 SER A N 1
ATOM 1447 C CA . SER A 1 190 ? 6.742 -16.484 -7.492 1 97.94 190 SER A CA 1
ATOM 1448 C C . SER A 1 190 ? 5.59 -17.141 -8.242 1 97.94 190 SER A C 1
ATOM 1450 O O . SER A 1 190 ? 5.723 -17.484 -9.422 1 97.94 190 SER A O 1
ATOM 1452 N N . ARG A 1 191 ? 4.492 -17.25 -7.613 1 96.75 191 ARG A N 1
ATOM 1453 C CA . ARG A 1 191 ? 3.352 -17.938 -8.211 1 96.75 191 ARG A CA 1
ATOM 1454 C C . ARG A 1 191 ? 2.738 -17.109 -9.328 1 96.75 191 ARG A C 1
ATOM 1456 O O . ARG A 1 191 ? 2.25 -17.656 -10.32 1 96.75 191 ARG A O 1
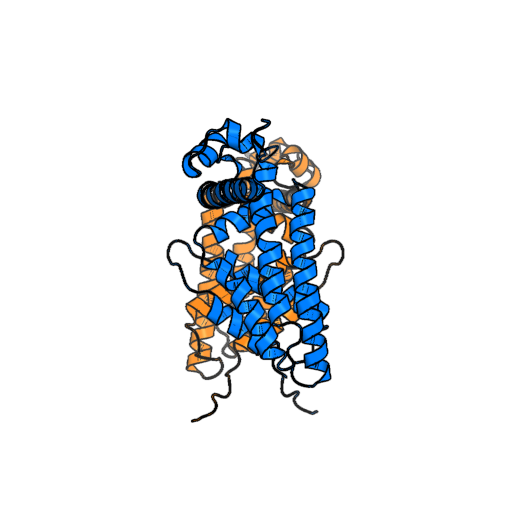ATOM 1463 N N . LEU A 1 192 ? 2.76 -15.789 -9.18 1 97.5 192 LEU A N 1
ATOM 1464 C CA . LEU A 1 192 ? 2.279 -14.914 -10.25 1 97.5 192 LEU A CA 1
ATOM 1465 C C . LEU A 1 192 ? 3.092 -15.117 -11.523 1 97.5 192 LEU A C 1
ATOM 1467 O O . LEU A 1 192 ? 2.539 -15.094 -12.625 1 97.5 192 LEU A O 1
ATOM 1471 N N . LEU A 1 193 ? 4.352 -15.383 -11.359 1 97.81 193 LEU A N 1
ATOM 1472 C CA . LEU A 1 193 ? 5.258 -15.344 -12.508 1 97.81 193 LEU A CA 1
ATOM 1473 C C . LEU A 1 193 ? 5.387 -16.734 -13.141 1 97.81 193 LEU A C 1
ATOM 1475 O O . LEU A 1 193 ? 5.867 -16.859 -14.266 1 97.81 193 LEU A O 1
ATOM 1479 N N . ARG A 1 194 ? 4.988 -17.719 -12.438 1 94.12 194 ARG A N 1
ATOM 1480 C CA . ARG A 1 194 ? 5.133 -19.078 -12.969 1 94.12 194 ARG A CA 1
ATOM 1481 C C . ARG A 1 194 ? 4.23 -19.281 -14.18 1 94.12 194 ARG A C 1
ATOM 1483 O O . ARG A 1 194 ? 3.086 -18.828 -14.195 1 94.12 194 ARG A O 1
ATOM 1490 N N . PRO A 1 195 ? 4.758 -19.953 -15.148 1 89.44 195 PRO A N 1
ATOM 1491 C CA . PRO A 1 195 ? 3.936 -20.25 -16.328 1 89.44 195 PRO A CA 1
ATOM 1492 C C . PRO A 1 195 ? 2.68 -21.047 -15.984 1 89.44 195 PRO A C 1
ATOM 1494 O O . PRO A 1 195 ? 2.717 -21.922 -15.117 1 89.44 195 PRO A O 1
ATOM 1497 N N . THR A 1 196 ? 1.551 -20.5 -16.25 1 76.19 196 THR A N 1
ATOM 1498 C CA . THR A 1 196 ? 0.295 -21.219 -16.031 1 76.19 196 THR A CA 1
ATOM 1499 C C . THR A 1 196 ? 0.057 -22.25 -17.125 1 76.19 196 THR A C 1
ATOM 1501 O O . THR A 1 196 ? 0.47 -22.078 -18.266 1 76.19 196 THR A O 1
ATOM 1504 N N . GLU A 1 197 ? 0.061 -23.547 -16.859 1 59.88 197 GLU A N 1
ATOM 1505 C CA . GLU A 1 197 ? -0.308 -24.547 -17.859 1 59.88 197 GLU A CA 1
ATOM 1506 C C . GLU A 1 197 ? -1.577 -24.156 -18.609 1 59.88 197 GLU A C 1
ATOM 1508 O O . GLU A 1 197 ? -2.613 -23.891 -17.984 1 59.88 197 GLU A O 1
ATOM 1513 N N . THR A 1 198 ? -1.551 -23.156 -19.406 1 46.78 198 THR A N 1
ATOM 1514 C CA . THR A 1 198 ? -2.68 -22.984 -20.312 1 46.78 198 THR A CA 1
ATOM 1515 C C . THR A 1 198 ? -3.322 -24.328 -20.625 1 46.78 198 THR A C 1
ATOM 1517 O O . THR A 1 198 ? -2.621 -25.312 -20.875 1 46.78 198 THR A O 1
ATOM 1520 N N . GLU A 1 199 ? -4.477 -24.672 -20.031 1 39.66 199 GLU A N 1
ATOM 1521 C CA . GLU A 1 199 ? -5.262 -25.656 -20.766 1 39.66 199 GLU A CA 1
ATOM 1522 C C . GLU A 1 199 ? -5.121 -25.453 -22.281 1 39.66 199 GLU A C 1
ATOM 1524 O O . GLU A 1 199 ? -5.301 -24.328 -22.781 1 39.66 199 GLU A O 1
ATOM 1529 N N . HIS A 1 200 ? -4.141 -26.016 -23 1 33.62 200 HIS A N 1
ATOM 1530 C CA . HIS A 1 200 ? -4.387 -26.172 -24.422 1 33.62 200 HIS A CA 1
ATOM 1531 C C . HIS A 1 200 ? -5.879 -26.219 -24.719 1 33.62 200 HIS A C 1
ATOM 1533 O O . HIS A 1 200 ? -6.621 -26.969 -24.078 1 33.62 200 HIS A O 1
ATOM 1539 N N . PRO A 1 201 ? -6.395 -25.203 -25.609 1 29.97 201 PRO A N 1
ATOM 1540 C CA . PRO A 1 201 ? -7.648 -25.781 -26.094 1 29.97 201 PRO A CA 1
ATOM 1541 C C . PRO A 1 201 ? -7.555 -27.281 -26.328 1 29.97 201 PRO A C 1
ATOM 1543 O O . PRO A 1 201 ? -6.473 -27.797 -26.641 1 29.97 201 PRO A O 1
ATOM 1546 N N . MET B 1 1 ? -46.75 22.094 13.336 1 37.88 1 MET B N 1
ATOM 1547 C CA . MET B 1 1 ? -46.375 20.688 13.195 1 37.88 1 MET B CA 1
ATOM 1548 C C . MET B 1 1 ? -44.875 20.547 13.055 1 37.88 1 MET B C 1
ATOM 1550 O O . MET B 1 1 ? -44.25 21.25 12.266 1 37.88 1 MET B O 1
ATOM 1554 N N . ALA B 1 2 ? -44.156 20.109 14.008 1 48.19 2 ALA B N 1
ATOM 1555 C CA . ALA B 1 2 ? -42.719 19.953 13.984 1 48.19 2 ALA B CA 1
ATOM 1556 C C . ALA B 1 2 ? -42.25 19.312 12.68 1 48.19 2 ALA B C 1
ATOM 1558 O O . ALA B 1 2 ? -42.875 18.359 12.195 1 48.19 2 ALA B O 1
ATOM 1559 N N . ARG B 1 3 ? -41.688 19.953 11.727 1 55.62 3 ARG B N 1
ATOM 1560 C CA . ARG B 1 3 ? -41.281 19.344 10.469 1 55.62 3 ARG B CA 1
ATOM 1561 C C . ARG B 1 3 ? -40.625 17.984 10.703 1 55.62 3 ARG B C 1
ATOM 1563 O O . ARG B 1 3 ? -39.594 17.891 11.359 1 55.62 3 ARG B O 1
ATOM 1570 N N . THR B 1 4 ? -41.312 17 10.906 1 58.44 4 THR B N 1
ATOM 1571 C CA . THR B 1 4 ? -40.844 15.641 11.125 1 58.44 4 THR B CA 1
ATOM 1572 C C . THR B 1 4 ? -39.719 15.281 10.148 1 58.44 4 THR B C 1
ATOM 1574 O O . THR B 1 4 ? -39.906 15.344 8.938 1 58.44 4 THR B O 1
ATOM 1577 N N . VAL B 1 5 ? -38.5 15.57 10.578 1 68.5 5 VAL B N 1
ATOM 1578 C CA . VAL B 1 5 ? -37.344 15.25 9.727 1 68.5 5 VAL B CA 1
ATOM 1579 C C . VAL B 1 5 ? -37.469 13.82 9.211 1 68.5 5 VAL B C 1
ATOM 1581 O O . VAL B 1 5 ? -37.625 12.875 10 1 68.5 5 VAL B O 1
ATOM 1584 N N . ASP B 1 6 ? -37.906 13.523 7.969 1 79.88 6 ASP B N 1
ATOM 1585 C CA . ASP B 1 6 ? -37.938 12.258 7.242 1 79.88 6 ASP B CA 1
ATOM 1586 C C . ASP B 1 6 ? -36.562 11.594 7.215 1 79.88 6 ASP B C 1
ATOM 1588 O O . ASP B 1 6 ? -35.625 12.148 6.66 1 79.88 6 ASP B O 1
ATOM 1592 N N . PRO B 1 7 ? -36.438 10.523 8.039 1 83.75 7 PRO B N 1
ATOM 1593 C CA . PRO B 1 7 ? -35.156 9.828 8.102 1 83.75 7 PRO B CA 1
ATOM 1594 C C . PRO B 1 7 ? -34.562 9.562 6.719 1 83.75 7 PRO B C 1
ATOM 1596 O O . PRO B 1 7 ? -33.344 9.586 6.559 1 83.75 7 PRO B O 1
ATOM 1599 N N . ASP B 1 8 ? -35.344 9.336 5.797 1 84.69 8 ASP B N 1
ATOM 1600 C CA . ASP B 1 8 ? -34.875 9.086 4.445 1 84.69 8 ASP B CA 1
ATOM 1601 C C . ASP B 1 8 ? -34.219 10.336 3.861 1 84.69 8 ASP B C 1
ATOM 1603 O O . ASP B 1 8 ? -33.219 10.242 3.148 1 84.69 8 ASP B O 1
ATOM 1607 N N . ARG B 1 9 ? -34.781 11.414 4.184 1 84.19 9 ARG B N 1
ATOM 1608 C CA . ARG B 1 9 ? -34.219 12.672 3.699 1 84.19 9 ARG B CA 1
ATOM 1609 C C . ARG B 1 9 ? -32.875 12.977 4.363 1 84.19 9 ARG B C 1
ATOM 1611 O O . ARG B 1 9 ? -31.969 13.461 3.709 1 84.19 9 ARG B O 1
ATOM 1618 N N . VAL B 1 10 ? -32.875 12.633 5.598 1 87.19 10 VAL B N 1
ATOM 1619 C CA . VAL B 1 10 ? -31.625 12.844 6.34 1 87.19 10 VAL B CA 1
ATOM 1620 C C . VAL B 1 10 ? -30.516 11.969 5.762 1 87.19 10 VAL B C 1
ATOM 1622 O O . VAL B 1 10 ? -29.406 12.445 5.527 1 87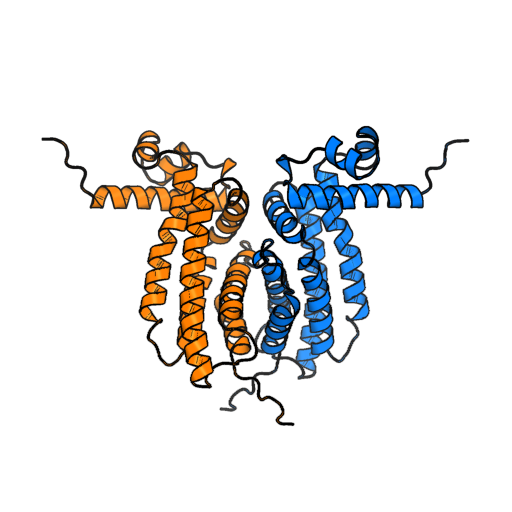.19 10 VAL B O 1
ATOM 1625 N N . ALA B 1 11 ? -30.875 10.75 5.457 1 89.62 11 ALA B N 1
ATOM 1626 C CA . ALA B 1 11 ? -29.906 9.82 4.895 1 89.62 11 ALA B CA 1
ATOM 1627 C C . ALA B 1 11 ? -29.438 10.281 3.518 1 89.62 11 ALA B C 1
ATOM 1629 O O . ALA B 1 11 ? -28.25 10.172 3.191 1 89.62 11 ALA B O 1
ATOM 1630 N N . GLU B 1 12 ? -30.328 10.773 2.83 1 90.88 12 GLU B N 1
ATOM 1631 C CA . GLU B 1 12 ? -30 11.266 1.494 1 90.88 12 GLU B CA 1
ATOM 1632 C C . GLU B 1 12 ? -29.047 12.461 1.559 1 90.88 12 GLU B C 1
ATOM 1634 O O . GLU B 1 12 ? -28.109 12.562 0.771 1 90.88 12 GLU B O 1
ATOM 1639 N N . ARG B 1 13 ? -29.328 13.352 2.494 1 91.56 13 ARG B N 1
ATOM 1640 C CA . ARG B 1 13 ? -28.5 14.539 2.65 1 91.56 13 ARG B CA 1
ATOM 1641 C C . ARG B 1 13 ? -27.109 14.164 3.146 1 91.56 13 ARG B C 1
ATOM 1643 O O . ARG B 1 13 ? -26.109 14.68 2.645 1 91.56 13 ARG B O 1
ATOM 1650 N N . ARG B 1 14 ? -27.062 13.25 4.031 1 94.19 14 ARG B N 1
ATOM 1651 C CA . ARG B 1 14 ? -25.766 12.773 4.527 1 94.19 14 ARG B CA 1
ATOM 1652 C C . ARG B 1 14 ? -24.953 12.125 3.412 1 94.19 14 ARG B C 1
ATOM 1654 O O . ARG B 1 14 ? -23.75 12.344 3.309 1 94.19 14 ARG B O 1
ATOM 1661 N N . ARG B 1 15 ? -25.656 11.375 2.586 1 94.44 15 ARG B N 1
ATOM 1662 C CA . ARG B 1 15 ? -25 10.719 1.465 1 94.44 15 ARG B CA 1
ATOM 1663 C C . ARG B 1 15 ? -24.453 11.742 0.471 1 94.44 15 ARG B C 1
ATOM 1665 O O . ARG B 1 15 ? -23.359 11.57 -0.071 1 94.44 15 ARG B O 1
ATOM 1672 N N . ALA B 1 16 ? -25.234 12.734 0.278 1 95 16 ALA B N 1
ATOM 1673 C CA . ALA B 1 16 ? -24.812 13.789 -0.643 1 95 16 ALA B CA 1
ATOM 1674 C C . ALA B 1 16 ? -23.562 14.5 -0.128 1 95 16 ALA B C 1
ATOM 1676 O O . ALA B 1 16 ? -22.625 14.773 -0.894 1 95 16 ALA B O 1
ATOM 1677 N N . ILE B 1 17 ? -23.531 14.758 1.13 1 96.12 17 ILE B N 1
ATOM 1678 C CA . ILE B 1 17 ? -22.391 15.406 1.754 1 96.12 17 ILE B CA 1
ATOM 1679 C C . ILE B 1 17 ? -21.172 14.492 1.666 1 96.12 17 ILE B C 1
ATOM 1681 O O . ILE B 1 17 ? -20.078 14.93 1.279 1 96.12 17 ILE B O 1
ATOM 1685 N N . THR B 1 18 ? -21.375 13.227 1.968 1 96.94 18 THR B N 1
ATOM 1686 C CA . THR B 1 18 ? -20.281 12.25 1.95 1 96.94 18 THR B CA 1
ATOM 1687 C C . THR B 1 18 ? -19.703 12.109 0.546 1 96.94 18 THR B C 1
ATOM 1689 O O . THR B 1 18 ? -18.484 12.078 0.373 1 96.94 18 THR B O 1
ATOM 1692 N N . ALA B 1 19 ? -20.562 12.094 -0.447 1 96.12 19 ALA B N 1
ATOM 1693 C CA . ALA B 1 19 ? -20.125 11.961 -1.832 1 96.12 19 ALA B CA 1
ATOM 1694 C C . ALA B 1 19 ? -19.312 13.188 -2.268 1 96.12 19 ALA B C 1
ATOM 1696 O O . ALA B 1 19 ? -18.266 13.055 -2.887 1 96.12 19 ALA B O 1
ATOM 1697 N N . ALA B 1 20 ? -19.797 14.328 -1.902 1 96.81 20 ALA B N 1
ATOM 1698 C CA . ALA B 1 20 ? -19.094 15.57 -2.209 1 96.81 20 ALA B CA 1
ATOM 1699 C C . ALA B 1 20 ? -17.734 15.625 -1.5 1 96.81 20 ALA B C 1
ATOM 1701 O O . ALA B 1 20 ? -16.734 16.031 -2.092 1 96.81 20 ALA B O 1
ATOM 1702 N N . ALA B 1 21 ? -17.766 15.219 -0.27 1 97.56 21 ALA B N 1
ATOM 1703 C CA . ALA B 1 21 ? -16.547 15.211 0.536 1 97.56 21 ALA B CA 1
ATOM 1704 C C . ALA B 1 21 ? -15.5 14.273 -0.058 1 97.56 21 ALA B C 1
ATOM 1706 O O . ALA B 1 21 ? -14.32 14.609 -0.126 1 97.56 21 ALA B O 1
ATOM 1707 N N . ALA B 1 22 ? -15.945 13.094 -0.48 1 97 22 ALA B N 1
ATOM 1708 C CA . ALA B 1 22 ? -15.031 12.117 -1.071 1 97 22 ALA B CA 1
ATOM 1709 C C . ALA B 1 22 ? -14.32 12.695 -2.291 1 97 22 ALA B C 1
ATOM 1711 O O . ALA B 1 22 ? -13.109 12.547 -2.443 1 97 22 ALA B O 1
ATOM 1712 N N . GLU B 1 23 ? -15.055 13.383 -3.09 1 96.25 23 GLU B N 1
ATOM 1713 C CA . GLU B 1 23 ? -14.492 14.016 -4.277 1 96.25 23 GLU B CA 1
ATOM 1714 C C . GLU B 1 23 ? -13.453 15.062 -3.906 1 96.25 23 GLU B C 1
ATOM 1716 O O . GLU B 1 23 ? -12.352 15.07 -4.457 1 96.25 23 GLU B O 1
ATOM 1721 N N . LEU B 1 24 ? -13.773 15.875 -2.975 1 96.69 24 LEU B N 1
ATOM 1722 C CA . L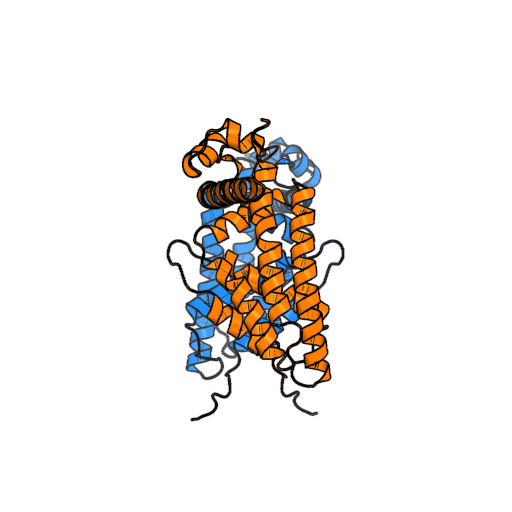EU B 1 24 ? -12.922 17 -2.617 1 96.69 24 LEU B CA 1
ATOM 1723 C C . LEU B 1 24 ? -11.703 16.547 -1.826 1 96.69 24 LEU B C 1
ATOM 1725 O O . LEU B 1 24 ? -10.57 16.922 -2.139 1 96.69 24 LEU B O 1
ATOM 1729 N N . PHE B 1 25 ? -11.922 15.672 -0.804 1 96.12 25 PHE B N 1
ATOM 1730 C CA . PHE B 1 25 ? -10.805 15.156 -0.016 1 96.12 25 PHE B CA 1
ATOM 1731 C C . PHE B 1 25 ? -9.859 14.344 -0.887 1 96.12 25 PHE B C 1
ATOM 1733 O O . PHE B 1 25 ? -8.633 14.414 -0.715 1 96.12 25 PHE B O 1
ATOM 1740 N N . GLY B 1 26 ? -10.398 13.602 -1.808 1 93.44 26 GLY B N 1
ATOM 1741 C CA . GLY B 1 26 ? -9.586 12.781 -2.689 1 93.44 26 GLY B CA 1
ATOM 1742 C C . GLY B 1 26 ? -8.781 13.594 -3.684 1 93.44 26 GLY B C 1
ATOM 1743 O O . GLY B 1 26 ? -7.664 13.211 -4.047 1 93.44 26 GLY B O 1
ATOM 1744 N N . SER B 1 27 ? -9.305 14.773 -4.094 1 91.12 27 SER B N 1
ATOM 1745 C CA . SER B 1 27 ? -8.672 15.57 -5.141 1 91.12 27 SER B CA 1
ATOM 1746 C C . SER B 1 27 ? -7.781 16.656 -4.547 1 91.12 27 SER B C 1
ATOM 1748 O O . SER B 1 27 ? -6.707 16.953 -5.078 1 91.12 27 SER B O 1
ATOM 1750 N N . HIS B 1 28 ? -8.242 17.203 -3.377 1 90.19 28 HIS B N 1
ATOM 1751 C CA . HIS B 1 28 ? -7.562 18.391 -2.873 1 90.19 28 HIS B CA 1
ATOM 1752 C C . HIS B 1 28 ? -6.867 18.109 -1.545 1 90.19 28 HIS B C 1
ATOM 1754 O O . HIS B 1 28 ? -6.047 18.906 -1.086 1 90.19 28 HIS B O 1
ATOM 1760 N N . GLY B 1 29 ? -7.227 16.953 -1.024 1 90.94 29 GLY B N 1
ATOM 1761 C CA . GLY B 1 29 ? -6.672 16.656 0.287 1 90.94 29 GLY B CA 1
ATOM 1762 C C . GLY B 1 29 ? -7.543 17.141 1.428 1 90.94 29 GLY B C 1
ATOM 1763 O O . GLY B 1 29 ? -8.414 17.984 1.231 1 90.94 29 GLY B O 1
ATOM 1764 N N . TYR B 1 30 ? -7.312 16.625 2.598 1 92.5 30 TYR B N 1
ATOM 1765 C CA . TYR B 1 30 ? -8.094 16.906 3.795 1 92.5 30 TYR B CA 1
ATOM 1766 C C . TYR B 1 30 ? -7.918 18.359 4.223 1 92.5 30 TYR B C 1
ATOM 1768 O O . TYR B 1 30 ? -8.898 19.062 4.473 1 92.5 30 TYR B O 1
ATOM 1776 N N . GLU B 1 31 ? -6.703 18.844 4.293 1 87.88 31 GLU B N 1
ATOM 1777 C CA . GLU B 1 31 ? -6.398 20.172 4.82 1 87.88 31 GLU B CA 1
ATOM 1778 C C . GLU B 1 31 ? -6.934 21.266 3.904 1 87.88 31 GLU B C 1
ATOM 1780 O O . GLU B 1 31 ? -7.422 22.297 4.379 1 87.88 31 GLU B O 1
ATOM 1785 N N . ASN B 1 32 ? -6.977 21 2.645 1 91 32 ASN B N 1
ATOM 1786 C CA . ASN B 1 32 ? -7.324 22.031 1.68 1 91 32 ASN B CA 1
ATOM 1787 C C . ASN B 1 32 ? -8.82 22.031 1.36 1 91 32 ASN B C 1
ATOM 1789 O O . ASN B 1 32 ? -9.281 22.781 0.501 1 91 32 ASN B O 1
ATOM 1793 N N . THR B 1 33 ? -9.477 21.156 1.951 1 95.81 33 THR B N 1
ATOM 1794 C CA . THR B 1 33 ? -10.914 21.062 1.739 1 95.81 33 THR B CA 1
ATOM 1795 C C . THR B 1 33 ? -11.672 21.641 2.928 1 95.81 33 THR B C 1
ATOM 1797 O O . THR B 1 33 ? -11.344 21.359 4.082 1 95.81 33 THR B O 1
ATOM 1800 N N . THR B 1 34 ? -12.695 22.484 2.652 1 94.94 34 THR B N 1
ATOM 1801 C CA . THR B 1 34 ? -13.469 23.109 3.715 1 94.94 34 THR B CA 1
ATOM 1802 C C . THR B 1 34 ? -14.922 22.641 3.67 1 94.94 34 THR B C 1
ATOM 1804 O O . THR B 1 34 ? -15.383 22.125 2.65 1 94.94 34 THR B O 1
ATOM 1807 N N . ALA B 1 35 ? -15.609 22.891 4.777 1 93.75 35 ALA B N 1
ATOM 1808 C CA . ALA B 1 35 ? -17.031 22.562 4.848 1 93.75 35 ALA B CA 1
ATOM 1809 C C . ALA B 1 35 ? -17.828 23.391 3.838 1 93.75 35 ALA B C 1
ATOM 1811 O O . ALA B 1 35 ? -18.797 22.891 3.264 1 93.75 35 ALA B O 1
ATOM 1812 N N . THR B 1 36 ? -17.391 24.562 3.65 1 94.75 36 THR B N 1
ATOM 1813 C CA . THR B 1 36 ? -18.062 25.438 2.693 1 94.75 36 THR B CA 1
ATOM 1814 C C . THR B 1 36 ? -17.953 24.875 1.28 1 94.75 36 THR B C 1
ATOM 1816 O O . THR B 1 36 ? -18.938 24.875 0.536 1 94.75 36 THR B O 1
ATOM 1819 N N . GLN B 1 37 ? -16.797 24.406 0.915 1 96.56 37 GLN B N 1
ATOM 1820 C CA . GLN B 1 37 ? -16.609 23.781 -0.394 1 96.56 37 GLN B CA 1
ATOM 1821 C C . GLN B 1 37 ? -17.469 22.547 -0.552 1 96.56 37 GLN B C 1
ATOM 1823 O O . GLN B 1 37 ? -18.094 22.344 -1.596 1 96.56 37 GLN B O 1
ATOM 1828 N N . ILE B 1 38 ? -17.516 21.703 0.486 1 97.25 38 ILE B N 1
ATOM 1829 C CA . ILE B 1 38 ? -18.312 20.469 0.47 1 97.25 38 ILE B CA 1
ATOM 1830 C C . ILE B 1 38 ? -19.781 20.797 0.305 1 97.25 38 ILE B C 1
ATOM 1832 O O . ILE B 1 38 ? -20.484 20.203 -0.516 1 97.25 38 ILE B O 1
ATOM 1836 N N . ALA B 1 39 ? -20.25 21.812 1.063 1 95.69 39 ALA B N 1
ATOM 1837 C CA . ALA B 1 39 ? -21.641 22.25 0.998 1 95.69 39 ALA B CA 1
ATOM 1838 C C . ALA B 1 39 ? -22.016 22.703 -0.411 1 95.69 39 ALA B C 1
ATOM 1840 O O . ALA B 1 39 ? -23.047 22.328 -0.943 1 95.69 39 ALA B O 1
ATOM 1841 N N . ARG B 1 40 ? -21.141 23.453 -0.973 1 95.56 40 ARG B N 1
ATOM 1842 C CA . ARG B 1 40 ? -21.375 23.984 -2.312 1 95.56 40 ARG B CA 1
ATOM 1843 C C . ARG B 1 40 ? -21.531 22.859 -3.328 1 95.56 40 ARG B C 1
ATOM 1845 O O . ARG B 1 40 ? -22.469 22.859 -4.121 1 95.56 40 ARG B O 1
ATOM 1852 N N . ILE B 1 41 ? -20.703 21.875 -3.277 1 94.94 41 ILE B N 1
ATOM 1853 C CA . ILE B 1 41 ? -20.734 20.766 -4.223 1 94.94 41 ILE B CA 1
ATOM 1854 C C . ILE B 1 41 ? -21.953 19.891 -3.955 1 94.94 41 ILE B C 1
ATOM 1856 O O . ILE B 1 41 ? -22.562 19.359 -4.887 1 94.94 41 ILE B O 1
ATOM 1860 N N . ALA B 1 42 ? -22.344 19.812 -2.701 1 94.75 42 ALA B N 1
ATOM 1861 C CA . ALA B 1 42 ? -23.484 18.984 -2.297 1 94.75 42 ALA B CA 1
ATOM 1862 C C . ALA B 1 42 ? -24.797 19.703 -2.566 1 94.75 42 ALA B C 1
ATOM 1864 O O . ALA B 1 42 ? -25.875 19.141 -2.383 1 94.75 42 ALA B O 1
ATOM 1865 N N . GLY B 1 43 ? -24.703 20.938 -2.928 1 93.88 43 GLY B N 1
ATOM 1866 C CA . GLY B 1 43 ? -25.906 21.719 -3.184 1 93.88 43 GLY B CA 1
ATOM 1867 C C . GLY B 1 43 ? -26.625 22.156 -1.915 1 93.88 43 GLY B C 1
ATOM 1868 O O . GLY B 1 43 ? -27.859 22.172 -1.866 1 93.88 43 GLY B O 1
ATOM 1869 N N . MET B 1 44 ? -25.828 22.391 -0.927 1 92.25 44 MET B N 1
ATOM 1870 C CA . MET B 1 44 ? -26.375 22.75 0.382 1 92.25 44 MET B CA 1
ATOM 1871 C C . MET B 1 44 ? -25.703 24 0.924 1 92.25 44 MET B C 1
ATOM 1873 O O . MET B 1 44 ? -24.75 24.516 0.325 1 92.25 44 MET B O 1
ATOM 1877 N N . SER B 1 45 ? -26.219 24.516 1.989 1 86.88 45 SER B N 1
ATOM 1878 C CA . SER B 1 45 ? -25.562 25.578 2.721 1 86.88 45 SER B CA 1
ATOM 1879 C C . SER B 1 45 ? -24.5 25.031 3.658 1 86.88 45 SER B C 1
ATOM 1881 O O . SER B 1 45 ? -24.562 23.875 4.07 1 86.88 45 SER B O 1
ATOM 1883 N N . SER B 1 46 ? -23.453 25.828 3.98 1 83.94 46 SER B N 1
ATOM 1884 C CA . SER B 1 46 ? -22.406 25.422 4.906 1 83.94 46 SER B CA 1
ATOM 1885 C C . SER B 1 46 ? -22.984 25 6.25 1 83.94 46 SER B C 1
ATOM 1887 O O . SER B 1 46 ? -22.516 24.031 6.863 1 83.94 46 SER B O 1
ATOM 1889 N N . GLY B 1 47 ? -23.984 25.719 6.707 1 86.06 47 GLY B N 1
ATOM 1890 C CA . GLY B 1 47 ? -24.641 25.375 7.957 1 86.06 47 GLY B CA 1
ATOM 1891 C C . GLY B 1 47 ? -25.297 24 7.93 1 86.06 47 GLY B C 1
ATOM 1892 O O . GLY B 1 47 ? -25.344 23.312 8.953 1 86.06 47 GLY B O 1
ATOM 1893 N N . SER B 1 48 ? -25.75 23.594 6.812 1 88.62 48 SER B N 1
ATOM 1894 C CA . SER B 1 48 ? -26.391 22.297 6.656 1 88.62 48 SER B CA 1
ATOM 1895 C C . SER B 1 48 ? -25.422 21.156 6.898 1 88.62 48 SER B C 1
ATOM 1897 O O . SER B 1 48 ? -25.766 20.141 7.504 1 88.62 48 SER B O 1
ATOM 1899 N N . VAL B 1 49 ? -24.125 21.312 6.434 1 92.44 49 VAL B N 1
ATOM 1900 C CA . VAL B 1 49 ? -23.125 20.266 6.629 1 92.44 49 VAL B CA 1
ATOM 1901 C C . VAL B 1 49 ? -22.938 20 8.117 1 92.44 49 VAL B C 1
ATOM 1903 O O . VAL B 1 49 ? -22.875 18.844 8.555 1 92.44 49 VAL B O 1
ATOM 1906 N N . PHE B 1 50 ? -22.969 21.078 8.867 1 89.81 50 PHE B N 1
ATOM 1907 C CA . PHE B 1 50 ? -22.703 20.938 10.289 1 89.81 50 PHE B CA 1
ATOM 1908 C C . PHE B 1 50 ? -23.938 20.484 11.047 1 89.81 50 PHE B C 1
ATOM 1910 O O . PHE B 1 50 ? -23.844 20.047 12.188 1 89.81 50 PHE B O 1
ATOM 1917 N N . TYR B 1 51 ? -25.062 20.672 10.43 1 90.69 51 TYR B N 1
ATOM 1918 C CA . TYR B 1 51 ? -26.266 20.062 10.977 1 90.69 51 TYR B CA 1
ATOM 1919 C C . TYR B 1 51 ? -26.172 18.531 10.984 1 90.69 51 TYR B C 1
ATOM 1921 O O . TYR B 1 51 ? -26.594 17.891 11.945 1 90.69 51 TYR B O 1
ATOM 1929 N N . TYR B 1 52 ? -25.547 18.031 10.016 1 93.5 52 TYR B N 1
ATOM 1930 C CA . TYR B 1 52 ? -25.5 16.578 9.836 1 93.5 52 TYR B CA 1
ATOM 1931 C C . TYR B 1 52 ? -24.203 16 10.391 1 93.5 52 TYR B C 1
ATOM 1933 O O . TYR B 1 52 ? -24.156 14.836 10.797 1 93.5 52 TYR B O 1
ATOM 1941 N N . PHE B 1 53 ? -23.094 16.734 10.398 1 95.75 53 PHE B N 1
ATOM 1942 C CA . PHE B 1 53 ? -21.797 16.266 10.875 1 95.75 53 PHE B CA 1
ATOM 1943 C C . PHE B 1 53 ? -21.203 17.266 11.859 1 95.75 53 PHE B C 1
ATOM 1945 O O . PHE B 1 53 ? -21.156 18.469 11.594 1 95.75 53 PHE B O 1
ATOM 1952 N N . LYS B 1 54 ? -20.703 16.734 12.898 1 93.69 54 LYS B N 1
ATOM 1953 C CA . LYS B 1 54 ? -20.219 17.547 14.008 1 93.69 54 LYS B CA 1
ATOM 1954 C C . LYS B 1 54 ? -19.016 18.391 13.586 1 93.69 54 LYS B C 1
ATOM 1956 O O . LYS B 1 54 ? -18.844 19.516 14.055 1 93.69 54 LYS B O 1
ATOM 1961 N N . ASP B 1 55 ? -18.203 17.844 12.742 1 93.88 55 ASP B N 1
ATOM 1962 C CA . ASP B 1 55 ? -16.984 18.516 12.312 1 93.88 55 ASP B CA 1
ATOM 1963 C C . ASP B 1 55 ? -16.453 17.922 11.016 1 93.88 55 ASP B C 1
ATOM 1965 O O . ASP B 1 55 ? -17.031 16.984 10.469 1 93.88 55 ASP B O 1
ATOM 1969 N N . LYS B 1 56 ? -15.445 18.469 10.516 1 94.69 56 LYS B N 1
ATOM 1970 C CA . LYS B 1 56 ? -14.828 18.031 9.266 1 94.69 56 LYS B CA 1
ATOM 1971 C C . LYS B 1 56 ? -14.359 16.578 9.359 1 94.69 56 LYS B C 1
ATOM 1973 O O . LYS B 1 56 ? -14.477 15.82 8.398 1 94.69 56 LYS B O 1
ATOM 1978 N N . ALA B 1 57 ? -13.844 16.188 10.523 1 95.94 57 ALA B N 1
ATOM 1979 C CA . ALA B 1 57 ? -13.375 14.812 10.734 1 95.94 57 ALA B CA 1
ATOM 1980 C C . ALA B 1 57 ? -14.516 13.812 10.594 1 95.94 57 ALA B C 1
ATOM 1982 O O . ALA B 1 57 ? -14.328 12.727 10.031 1 95.94 57 ALA B O 1
ATOM 1983 N N . ALA B 1 58 ? -15.602 14.211 11.086 1 96.75 58 ALA B N 1
ATOM 1984 C CA . ALA B 1 58 ? -16.766 13.344 10.977 1 96.75 58 ALA B CA 1
ATOM 1985 C C . ALA B 1 58 ? -17.188 13.164 9.516 1 96.75 58 ALA B C 1
ATOM 1987 O O . ALA B 1 58 ? -17.609 12.078 9.109 1 96.75 58 ALA B O 1
ATOM 1988 N N . VAL B 1 59 ? -17.094 14.227 8.781 1 96.88 59 VAL B N 1
ATOM 1989 C CA . VAL B 1 59 ? -17.391 14.141 7.352 1 96.88 59 VAL B CA 1
ATOM 1990 C C . VAL B 1 59 ? -16.406 13.188 6.672 1 96.88 59 VAL B C 1
ATOM 1992 O O . VAL B 1 59 ? -16.812 12.32 5.902 1 96.88 59 VAL B O 1
ATOM 1995 N N . PHE B 1 60 ? -15.188 13.312 6.98 1 97.62 60 PHE B N 1
ATOM 1996 C CA . PHE B 1 60 ? -14.164 12.461 6.395 1 97.62 60 PHE B CA 1
ATOM 1997 C C . PHE B 1 60 ? -14.406 11 6.75 1 97.62 60 PHE B C 1
ATOM 1999 O O . PHE B 1 60 ? -14.367 10.125 5.875 1 97.62 60 PHE B O 1
ATOM 2006 N N . ARG B 1 61 ? -14.727 10.695 8.008 1 97 61 ARG B N 1
ATOM 2007 C CA . ARG B 1 61 ? -14.977 9.336 8.477 1 97 61 ARG B CA 1
ATOM 2008 C C . ARG B 1 61 ? -16.156 8.711 7.742 1 97 61 ARG B C 1
ATOM 2010 O O . ARG B 1 61 ? -16.172 7.504 7.488 1 97 61 ARG B O 1
ATOM 2017 N N . SER B 1 62 ? -17.078 9.57 7.438 1 96.94 62 SER B N 1
ATOM 2018 C CA . SER B 1 62 ? -18.312 9.07 6.832 1 96.94 62 SER B CA 1
ATOM 2019 C C . SER B 1 62 ? -18.031 8.383 5.496 1 96.94 62 SER B C 1
ATOM 2021 O O . SER B 1 62 ? -18.781 7.492 5.086 1 96.94 62 SER B O 1
ATOM 2023 N N . ILE B 1 63 ? -16.984 8.742 4.793 1 97.19 63 ILE B N 1
ATOM 2024 C CA . ILE B 1 63 ? -16.578 8.148 3.52 1 97.19 63 ILE B CA 1
ATOM 2025 C C . ILE B 1 63 ? -16.25 6.672 3.721 1 97.19 63 ILE B C 1
ATOM 2027 O O . ILE B 1 63 ? -16.672 5.816 2.945 1 97.19 63 ILE B O 1
ATOM 2031 N N . PHE B 1 64 ? -15.555 6.344 4.75 1 96.56 64 PHE B N 1
ATOM 2032 C CA . PHE B 1 64 ? -15.102 4.984 5.035 1 96.56 64 PHE B CA 1
ATOM 2033 C C . PHE B 1 64 ? -16.188 4.195 5.754 1 96.56 64 PHE B C 1
ATOM 2035 O O . PHE B 1 64 ? -16.297 2.979 5.574 1 96.56 64 PHE B O 1
ATOM 2042 N N . GLU B 1 65 ? -17.016 4.949 6.539 1 95.94 65 GLU B N 1
ATOM 2043 C CA . GLU B 1 65 ? -18.172 4.301 7.16 1 95.94 65 GLU B CA 1
ATOM 2044 C C . GLU B 1 65 ? -19.141 3.77 6.105 1 95.94 65 GLU B C 1
ATOM 2046 O O . GLU B 1 65 ? -19.734 2.711 6.289 1 95.94 65 GLU B O 1
ATOM 2051 N N . ALA B 1 66 ? -19.234 4.5 5.07 1 93.06 66 ALA B N 1
ATOM 2052 C CA . ALA B 1 66 ? -20.172 4.141 4.008 1 93.06 66 ALA B CA 1
ATOM 2053 C C . ALA B 1 66 ? -19.719 2.873 3.289 1 93.06 66 ALA B C 1
ATOM 2055 O O . ALA B 1 66 ? -20.531 2.189 2.656 1 93.06 66 ALA B O 1
ATOM 2056 N N . SER B 1 67 ? -18.469 2.516 3.34 1 92.38 67 SER B N 1
ATOM 2057 C CA . SER B 1 67 ? -17.938 1.339 2.654 1 92.38 67 SER B CA 1
ATOM 2058 C C . SER B 1 67 ? -18.266 0.062 3.422 1 92.38 67 SER B C 1
ATOM 2060 O O . SER B 1 67 ? -18.297 -1.024 2.842 1 92.38 67 SER B O 1
ATOM 2062 N N . ILE B 1 68 ? -18.516 0.14 4.742 1 94.12 68 ILE B N 1
ATOM 2063 C CA . ILE B 1 68 ? -18.656 -1.019 5.613 1 94.12 68 ILE B CA 1
ATOM 2064 C C . ILE B 1 68 ? -19.875 -1.84 5.176 1 94.12 68 ILE B C 1
ATOM 2066 O O . ILE B 1 68 ? -19.75 -3.035 4.898 1 94.12 68 ILE B O 1
ATOM 2070 N N . PRO B 1 69 ? -21.062 -1.164 5.016 1 93.62 69 PRO B N 1
ATOM 2071 C CA . PRO B 1 69 ? -22.203 -1.965 4.57 1 93.62 69 PRO B CA 1
ATOM 2072 C C . PRO B 1 69 ? -22.031 -2.525 3.164 1 93.62 69 PRO B C 1
ATOM 2074 O O . PRO B 1 69 ? -22.516 -3.615 2.859 1 93.62 69 PRO B O 1
ATOM 2077 N N . GLU B 1 70 ? -21.328 -1.818 2.32 1 93.94 70 GLU B N 1
ATOM 2078 C CA . GLU B 1 70 ? -21.062 -2.299 0.969 1 93.94 70 GLU B CA 1
ATOM 2079 C C . GLU B 1 70 ? -20.188 -3.557 0.991 1 93.94 70 GLU B C 1
ATOM 2081 O O . GLU B 1 70 ? -20.5 -4.535 0.304 1 93.94 70 GLU B O 1
ATOM 2086 N N . HIS B 1 71 ? -19.203 -3.551 1.782 1 96.5 71 HIS B N 1
ATOM 2087 C CA . HIS B 1 71 ? -18.328 -4.707 1.915 1 96.5 71 HIS B CA 1
ATOM 2088 C C . HIS B 1 71 ? -19.047 -5.875 2.576 1 96.5 71 HIS B C 1
ATOM 2090 O O . HIS B 1 71 ? -18.891 -7.027 2.166 1 96.5 71 HIS B O 1
ATOM 2096 N N . ALA B 1 72 ? -19.875 -5.539 3.555 1 96 72 ALA B N 1
ATOM 2097 C CA . ALA B 1 72 ? -20.656 -6.57 4.23 1 96 72 ALA B CA 1
ATOM 2098 C C . ALA B 1 72 ? -21.594 -7.281 3.25 1 96 72 ALA B C 1
ATOM 2100 O O . ALA B 1 72 ? -21.766 -8.5 3.318 1 96 72 ALA B O 1
ATOM 2101 N N . GLU B 1 73 ? -22.156 -6.516 2.371 1 96.88 73 GLU B N 1
ATOM 2102 C CA . GLU B 1 73 ? -23.047 -7.094 1.374 1 96.88 73 GLU B CA 1
ATOM 2103 C C . GLU B 1 73 ? -22.297 -8.016 0.423 1 96.88 73 GLU B C 1
ATOM 2105 O O . GLU B 1 73 ? -22.766 -9.109 0.108 1 96.88 73 GLU B O 1
ATOM 2110 N N . VAL B 1 74 ? -21.172 -7.57 -0.053 1 97.12 74 VAL B N 1
ATOM 2111 C CA . VAL B 1 74 ? -20.344 -8.391 -0.928 1 97.12 74 VAL B CA 1
ATOM 2112 C C . VAL B 1 74 ? -19.984 -9.703 -0.228 1 97.12 74 VAL B C 1
ATOM 2114 O O . VAL B 1 74 ? -20.125 -10.781 -0.81 1 97.12 74 VAL B O 1
ATOM 2117 N N . ILE B 1 75 ? -19.625 -9.617 1.011 1 97.12 75 ILE B N 1
ATOM 2118 C CA . ILE B 1 75 ? -19.219 -10.781 1.796 1 97.12 75 ILE B CA 1
ATOM 2119 C C . ILE B 1 75 ? -20.406 -11.727 1.976 1 97.12 75 ILE B C 1
ATOM 2121 O O . ILE B 1 75 ? -20.281 -12.93 1.759 1 97.12 75 ILE B O 1
ATOM 2125 N N . ALA B 1 76 ? -21.578 -11.148 2.34 1 96.5 76 ALA B N 1
ATOM 2126 C CA . ALA B 1 76 ? -22.781 -11.938 2.598 1 96.5 76 ALA B CA 1
ATOM 2127 C C . ALA B 1 76 ? -23.172 -12.75 1.366 1 96.5 76 ALA B C 1
ATOM 2129 O O . ALA B 1 76 ? -23.656 -13.883 1.487 1 96.5 76 ALA B O 1
ATOM 2130 N N . ARG B 1 77 ? -22.891 -12.227 0.217 1 97.5 77 ARG B N 1
ATOM 2131 C CA . ARG B 1 77 ? -23.25 -12.875 -1.037 1 97.5 77 ARG B CA 1
ATOM 2132 C C . ARG B 1 77 ? -22.359 -14.078 -1.317 1 97.5 77 ARG B C 1
ATOM 2134 O O . ARG B 1 77 ? -22.703 -14.961 -2.1 1 97.5 77 ARG B O 1
ATOM 2141 N N . HIS B 1 78 ? -21.188 -14.102 -0.67 1 97.69 78 HIS B N 1
ATOM 2142 C CA . HIS B 1 78 ? -20.203 -15.078 -1.114 1 97.69 78 HIS B CA 1
ATOM 2143 C C . HIS B 1 78 ? -19.797 -16.016 0.024 1 97.69 78 HIS B C 1
ATOM 2145 O O . HIS B 1 78 ? -19.234 -17.078 -0.215 1 97.69 78 HIS B O 1
ATOM 2151 N N . ILE B 1 79 ? -20.109 -15.695 1.277 1 97.69 79 ILE B N 1
ATOM 2152 C CA . ILE B 1 79 ? -19.516 -16.312 2.461 1 97.69 79 ILE B CA 1
ATOM 2153 C C . ILE B 1 79 ? -19.953 -17.766 2.553 1 97.69 79 ILE B C 1
ATOM 2155 O O . ILE B 1 79 ? -19.219 -18.609 3.066 1 97.69 79 ILE B O 1
ATOM 2159 N N . ASP B 1 80 ? -21.094 -18.125 2.037 1 97.38 80 ASP B N 1
ATOM 2160 C CA . ASP B 1 80 ? -21.609 -19.469 2.199 1 97.38 80 ASP B CA 1
ATOM 2161 C C . ASP B 1 80 ? -21.297 -20.344 0.979 1 97.38 80 ASP B C 1
ATOM 2163 O O . ASP B 1 80 ? -21.656 -21.516 0.935 1 97.38 80 ASP B O 1
ATOM 2167 N N . ARG B 1 81 ? -20.609 -19.797 0.006 1 97.62 81 ARG B N 1
ATOM 2168 C CA . ARG B 1 81 ? -20.281 -20.547 -1.201 1 97.62 81 ARG B CA 1
ATOM 2169 C C . ARG B 1 81 ? -19.281 -21.656 -0.9 1 97.62 81 ARG B C 1
ATOM 2171 O O . ARG B 1 81 ? -18.453 -21.516 0.005 1 97.62 81 ARG B O 1
ATOM 2178 N N . THR B 1 82 ? -19.406 -22.734 -1.765 1 97.38 82 THR B N 1
ATOM 2179 C CA . THR B 1 82 ? -18.531 -23.891 -1.559 1 97.38 82 THR B CA 1
ATOM 2180 C C . THR B 1 82 ? -17.375 -23.875 -2.566 1 97.38 82 THR B C 1
ATOM 2182 O O . THR B 1 82 ? -16.391 -24.578 -2.393 1 97.38 82 THR B O 1
ATOM 2185 N N . ASP B 1 83 ? -17.578 -23.188 -3.693 1 98 83 ASP B N 1
ATOM 2186 C CA . ASP B 1 83 ? -16.438 -22.922 -4.574 1 98 83 ASP B CA 1
ATOM 2187 C C . ASP B 1 83 ? -15.57 -21.797 -4.02 1 98 83 ASP B C 1
ATOM 2189 O O . ASP B 1 83 ? -15.555 -20.688 -4.559 1 98 83 ASP B O 1
ATOM 2193 N N . CYS B 1 84 ? -14.766 -22.109 -3.035 1 98.12 84 CYS B N 1
ATOM 2194 C CA . CYS B 1 84 ? -14.102 -21.172 -2.148 1 98.12 84 CYS B CA 1
ATOM 2195 C C . CYS B 1 84 ? -13.18 -20.25 -2.934 1 98.12 84 CYS B C 1
ATOM 2197 O O . CYS B 1 84 ? -13.125 -19.047 -2.666 1 98.12 84 CYS B O 1
ATOM 2199 N N . LEU B 1 85 ? -12.453 -20.797 -3.932 1 97.94 85 LEU B N 1
ATOM 2200 C CA . LEU B 1 85 ? -11.555 -19.953 -4.715 1 97.94 85 LEU B CA 1
ATOM 2201 C C . LEU B 1 85 ? -12.336 -18.875 -5.457 1 97.94 85 LEU B C 1
ATOM 2203 O O . LEU B 1 85 ? -11.992 -17.688 -5.379 1 97.94 85 LEU B O 1
ATOM 2207 N N . ALA B 1 86 ? -13.383 -19.266 -6.133 1 98.25 86 ALA B N 1
ATOM 2208 C CA . ALA B 1 86 ? -14.195 -18.312 -6.883 1 98.25 86 ALA B CA 1
ATOM 2209 C C . ALA B 1 86 ? -14.812 -17.266 -5.953 1 98.25 86 ALA B C 1
ATOM 2211 O O . ALA B 1 86 ? -14.898 -16.094 -6.305 1 98.25 86 ALA B O 1
ATOM 2212 N N . ALA B 1 87 ? -15.266 -17.719 -4.805 1 98.62 87 ALA B N 1
ATOM 2213 C CA . ALA B 1 87 ? -15.859 -16.812 -3.826 1 98.62 87 ALA B CA 1
ATOM 2214 C C . ALA B 1 87 ? -14.852 -15.758 -3.383 1 98.62 87 ALA B C 1
ATOM 2216 O O . ALA B 1 87 ? -15.156 -14.562 -3.367 1 98.62 87 ALA B O 1
ATOM 2217 N N . VAL B 1 88 ? -13.641 -16.172 -3.049 1 98.69 88 VAL B N 1
ATOM 2218 C CA . VAL B 1 88 ? -12.586 -15.258 -2.627 1 98.69 88 VAL B CA 1
ATOM 2219 C C . VAL B 1 88 ? -12.273 -14.281 -3.754 1 98.69 88 VAL B C 1
ATOM 2221 O O . VAL B 1 88 ? -12.164 -13.07 -3.52 1 98.69 88 VAL B O 1
ATOM 2224 N N . LEU B 1 89 ? -12.188 -14.789 -4.953 1 98.62 89 LEU B N 1
ATOM 2225 C CA . LEU B 1 89 ? -11.82 -13.945 -6.086 1 98.62 89 LEU B CA 1
ATOM 2226 C C . LEU B 1 89 ? -12.914 -12.93 -6.383 1 98.62 89 LEU B C 1
ATOM 2228 O O . LEU B 1 89 ? -12.617 -11.789 -6.762 1 98.62 89 LEU B O 1
ATOM 2232 N N . ASP B 1 90 ? -14.156 -13.312 -6.215 1 98.5 90 ASP B N 1
ATOM 2233 C CA . ASP B 1 90 ? -15.258 -12.367 -6.414 1 98.5 90 ASP B CA 1
ATOM 2234 C C . ASP B 1 90 ? -15.211 -11.25 -5.379 1 98.5 90 ASP B C 1
ATOM 2236 O O . ASP B 1 90 ? -15.461 -10.086 -5.699 1 98.5 90 ASP B O 1
ATOM 2240 N N . ILE B 1 91 ? -14.906 -11.57 -4.152 1 98.38 91 ILE B N 1
ATOM 2241 C CA . ILE B 1 91 ? -14.766 -10.57 -3.098 1 98.38 91 ILE B CA 1
ATOM 2242 C C . ILE B 1 91 ? -13.594 -9.641 -3.426 1 98.38 91 ILE B C 1
ATOM 2244 O O . ILE B 1 91 ? -13.734 -8.414 -3.357 1 98.38 91 ILE B O 1
ATOM 2248 N N . VAL B 1 92 ? -12.477 -10.188 -3.826 1 98.19 92 VAL B N 1
ATOM 2249 C CA . VAL B 1 92 ? -11.273 -9.438 -4.18 1 98.19 92 VAL B CA 1
ATOM 2250 C C . VAL B 1 92 ? -11.578 -8.484 -5.332 1 98.19 92 VAL B C 1
ATOM 2252 O O . VAL B 1 92 ? -11.188 -7.316 -5.301 1 98.19 92 VAL B O 1
ATOM 2255 N N . ASP B 1 93 ? -12.312 -8.977 -6.305 1 97.81 93 ASP B N 1
ATOM 2256 C CA . ASP B 1 93 ? -12.688 -8.156 -7.453 1 97.81 93 ASP B CA 1
ATOM 2257 C C . ASP B 1 93 ? -13.531 -6.961 -7.023 1 97.81 93 ASP B C 1
ATOM 2259 O O . ASP B 1 93 ? -13.305 -5.836 -7.477 1 97.81 93 ASP B O 1
ATOM 2263 N N . ALA B 1 94 ? -14.461 -7.234 -6.195 1 97.25 94 ALA B N 1
ATOM 2264 C CA . ALA B 1 94 ? -15.352 -6.176 -5.727 1 97.25 94 ALA B CA 1
ATOM 2265 C C . ALA B 1 94 ? -14.578 -5.113 -4.953 1 97.25 94 ALA B C 1
ATOM 2267 O O . ALA B 1 94 ? -14.773 -3.914 -5.16 1 97.25 94 ALA B O 1
ATOM 2268 N N . LEU B 1 95 ? -13.719 -5.516 -4.105 1 96.62 95 LEU B N 1
ATOM 2269 C CA . LEU B 1 95 ? -12.93 -4.586 -3.305 1 96.62 95 LEU B CA 1
ATOM 2270 C C . LEU B 1 95 ? -11.953 -3.807 -4.184 1 96.62 95 LEU B C 1
ATOM 2272 O O . LEU B 1 95 ? -11.828 -2.588 -4.043 1 96.62 95 LEU B O 1
ATOM 2276 N N . ALA B 1 96 ? -11.297 -4.484 -5.133 1 96.38 96 ALA B N 1
ATOM 2277 C CA . ALA B 1 96 ? -10.305 -3.855 -6 1 96.38 96 ALA B CA 1
ATOM 2278 C C . ALA B 1 96 ? -10.969 -2.877 -6.969 1 96.38 96 ALA B C 1
ATOM 2280 O O . ALA B 1 96 ? -10.328 -1.931 -7.434 1 96.38 96 ALA B O 1
ATOM 2281 N N . ALA B 1 97 ? -12.234 -3.115 -7.289 1 95.25 97 ALA B N 1
ATOM 2282 C CA . ALA B 1 97 ? -12.977 -2.254 -8.211 1 95.25 97 ALA B CA 1
ATOM 2283 C C . ALA B 1 97 ? -13.062 -0.828 -7.676 1 95.25 97 ALA B C 1
ATOM 2285 O O . ALA B 1 97 ? -13.172 0.126 -8.453 1 95.25 97 ALA B O 1
ATOM 2286 N N . GLU B 1 98 ? -12.977 -0.684 -6.387 1 93.88 98 GLU B N 1
ATOM 2287 C CA . GLU B 1 98 ? -13.031 0.637 -5.77 1 93.88 98 GLU B CA 1
ATOM 2288 C C . GLU B 1 98 ? -11.836 1.492 -6.184 1 93.88 98 GLU B C 1
ATOM 2290 O O . GLU B 1 98 ? -11.93 2.723 -6.203 1 93.88 98 GLU B O 1
ATOM 2295 N N . ALA B 1 99 ? -10.781 0.878 -6.539 1 92.81 99 ALA B N 1
ATOM 2296 C CA . ALA B 1 99 ? -9.578 1.599 -6.938 1 92.81 99 ALA B CA 1
ATOM 2297 C C . ALA B 1 99 ? -9.742 2.238 -8.312 1 92.81 99 ALA B C 1
ATOM 2299 O O . ALA B 1 99 ? -8.93 3.066 -8.727 1 92.81 99 ALA B O 1
ATOM 2300 N N . LEU B 1 100 ? -10.805 1.881 -9.008 1 91.44 100 LEU B N 1
ATOM 2301 C CA . LEU B 1 100 ? -11.102 2.467 -10.312 1 91.44 100 LEU B CA 1
ATOM 2302 C C . LEU B 1 100 ? -11.586 3.906 -10.164 1 91.44 100 LEU B C 1
ATOM 2304 O O . LEU B 1 100 ? -11.547 4.68 -11.125 1 91.44 100 LEU B O 1
ATOM 2308 N N . ASP B 1 101 ? -12.148 4.152 -8.984 1 91.12 101 ASP B N 1
ATOM 2309 C CA . ASP B 1 101 ? -12.547 5.531 -8.727 1 91.12 101 ASP B CA 1
ATOM 2310 C C . ASP B 1 101 ? -11.344 6.465 -8.734 1 91.12 101 ASP B C 1
ATOM 2312 O O . ASP B 1 101 ? -10.383 6.25 -7.992 1 91.12 101 ASP B O 1
ATOM 2316 N N . PRO B 1 102 ? -11.422 7.531 -9.516 1 89.12 102 PRO B N 1
ATOM 2317 C CA . PRO B 1 102 ? -10.273 8.414 -9.688 1 89.12 102 PRO B CA 1
ATOM 2318 C C . PRO B 1 102 ? -9.844 9.086 -8.383 1 89.12 102 PRO B C 1
ATOM 2320 O O . PRO B 1 102 ? -8.695 9.508 -8.25 1 89.12 102 PRO B O 1
ATOM 2323 N N . VAL B 1 103 ? -10.719 9.18 -7.426 1 91 103 VAL B N 1
ATOM 2324 C CA . VAL B 1 103 ? -10.359 9.891 -6.207 1 91 103 VAL B CA 1
ATOM 2325 C C . VAL B 1 103 ? -9.883 8.898 -5.145 1 91 103 VAL B C 1
ATOM 2327 O O . VAL B 1 103 ? -9.367 9.297 -4.102 1 91 103 VAL B O 1
ATOM 2330 N N . ALA B 1 104 ? -10.016 7.605 -5.422 1 92.69 104 ALA B N 1
ATOM 2331 C CA . ALA B 1 104 ? -9.766 6.582 -4.414 1 92.69 104 ALA B CA 1
ATOM 2332 C C . ALA B 1 104 ? -8.305 6.598 -3.971 1 92.69 104 ALA B C 1
ATOM 2334 O O . ALA B 1 104 ? -8.008 6.527 -2.775 1 92.69 104 ALA B O 1
ATOM 2335 N N . PRO B 1 105 ? -7.344 6.766 -4.918 1 87.25 105 PRO B N 1
ATOM 2336 C CA . PRO B 1 105 ? -5.953 6.809 -4.465 1 87.25 105 PRO B CA 1
ATOM 2337 C C . PRO B 1 105 ? -5.672 7.988 -3.539 1 87.25 105 PRO B C 1
ATOM 2339 O O . PRO B 1 105 ? -4.984 7.832 -2.525 1 87.25 105 PRO B O 1
ATOM 2342 N N . GLY B 1 106 ? -6.219 9.133 -3.877 1 87.25 106 GLY B N 1
ATOM 2343 C CA . GLY B 1 106 ? -6.078 10.289 -3.008 1 87.25 106 GLY B CA 1
ATOM 2344 C C . GLY B 1 106 ? -6.707 10.086 -1.643 1 87.25 106 GLY B C 1
ATOM 2345 O O . GLY B 1 106 ? -6.137 10.492 -0.626 1 87.25 106 GLY B O 1
ATOM 2346 N N . LEU B 1 107 ? -7.844 9.414 -1.627 1 92.81 107 LEU B N 1
ATOM 2347 C CA . LEU B 1 107 ? -8.523 9.125 -0.365 1 92.81 107 LEU B CA 1
ATOM 2348 C C . LEU B 1 107 ? -7.695 8.172 0.489 1 92.81 107 LEU B C 1
ATOM 2350 O O . LEU B 1 107 ? -7.637 8.32 1.712 1 92.81 107 LEU B O 1
ATOM 2354 N N . MET B 1 108 ? -7.066 7.223 -0.186 1 90.12 108 MET B N 1
ATOM 2355 C CA . MET B 1 108 ? -6.215 6.273 0.526 1 90.12 108 MET B CA 1
ATOM 2356 C C . MET B 1 108 ? -5.051 6.988 1.198 1 90.12 108 MET B C 1
ATOM 2358 O O . MET B 1 108 ? -4.742 6.727 2.361 1 90.12 108 MET B O 1
ATOM 2362 N N . VAL B 1 109 ? -4.465 7.906 0.557 1 84.75 109 VAL B N 1
ATOM 2363 C CA . VAL B 1 109 ? -3.35 8.68 1.098 1 84.75 109 VAL B CA 1
ATOM 2364 C C . VAL B 1 109 ? -3.816 9.484 2.307 1 84.75 109 VAL B C 1
ATOM 2366 O O . VAL B 1 109 ? -3.17 9.469 3.359 1 84.75 109 VAL B O 1
ATOM 2369 N N . GLU B 1 110 ? -4.945 10.148 2.176 1 88.69 110 GLU B N 1
ATOM 2370 C CA . GLU B 1 110 ? -5.469 10.953 3.275 1 88.69 110 GLU B CA 1
ATOM 2371 C C . GLU B 1 110 ? -5.859 10.078 4.465 1 88.69 110 GLU B C 1
ATOM 2373 O O . GLU B 1 110 ? -5.688 10.477 5.617 1 88.69 110 GLU B O 1
ATOM 2378 N N . LEU B 1 111 ? -6.383 8.922 4.129 1 92.44 111 LEU B N 1
ATOM 2379 C CA . LEU B 1 111 ? -6.723 7.969 5.184 1 92.44 111 LEU B CA 1
ATOM 2380 C C . LEU B 1 111 ? -5.492 7.609 6.008 1 92.44 111 LEU B C 1
ATOM 2382 O O . LEU B 1 111 ? -5.512 7.711 7.234 1 92.44 111 LEU B O 1
ATOM 2386 N N . LEU B 1 112 ? -4.441 7.281 5.383 1 84.25 112 LEU B N 1
ATOM 2387 C CA . LEU B 1 112 ? -3.215 6.871 6.062 1 84.25 112 LEU B CA 1
ATOM 2388 C C . LEU B 1 112 ? -2.65 8.008 6.902 1 84.25 112 LEU B C 1
ATOM 2390 O O . LEU B 1 112 ? -2.133 7.785 8 1 84.25 112 LEU B O 1
ATOM 2394 N N . ARG B 1 113 ? -2.861 9.188 6.453 1 79.81 113 ARG B N 1
ATOM 2395 C CA . ARG B 1 113 ? -2.379 10.375 7.152 1 79.81 113 ARG B CA 1
ATOM 2396 C C . ARG B 1 113 ? -3.148 10.594 8.453 1 79.81 113 ARG B C 1
ATOM 2398 O O . ARG B 1 113 ? -2.586 11.07 9.438 1 79.81 113 ARG B O 1
ATOM 2405 N N . ARG B 1 114 ? -4.312 10.164 8.461 1 87.06 114 ARG B N 1
ATOM 2406 C CA . ARG B 1 114 ? -5.203 10.555 9.555 1 87.06 114 ARG B CA 1
ATOM 2407 C C . ARG B 1 114 ? -5.391 9.406 10.539 1 87.06 114 ARG B C 1
ATOM 2409 O O . ARG B 1 114 ? -5.895 9.609 11.648 1 87.06 114 ARG B O 1
ATOM 2416 N N . LEU B 1 115 ? -5.086 8.148 10.188 1 84.44 115 LEU B N 1
ATOM 2417 C CA . LEU B 1 115 ? -5.254 6.992 11.055 1 84.44 115 LEU B CA 1
ATOM 2418 C C . LEU B 1 115 ? -4.637 7.25 12.422 1 84.44 115 LEU B C 1
ATOM 2420 O O . LEU B 1 115 ? -5.195 6.844 13.445 1 84.44 115 LEU B O 1
ATOM 2424 N N . ASP B 1 116 ? -3.625 7.969 12.664 1 75.06 116 ASP B N 1
ATOM 2425 C CA . ASP B 1 116 ? -3.006 8.195 13.961 1 75.06 116 ASP B CA 1
ATOM 2426 C C . ASP B 1 116 ? -3.48 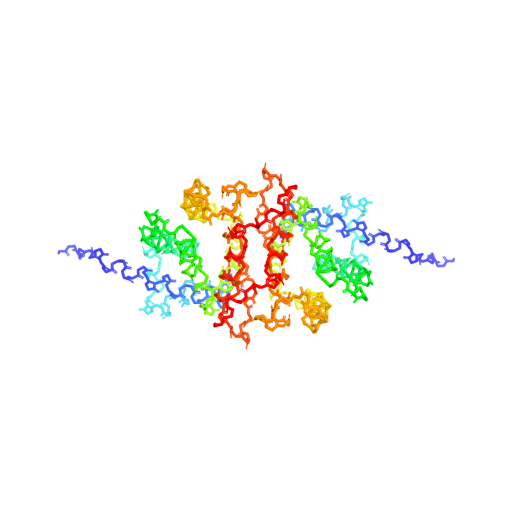9.508 14.578 1 75.06 116 ASP B C 1
ATOM 2428 O O . ASP B 1 116 ? -3.152 9.82 15.727 1 75.06 116 ASP B O 1
ATOM 2432 N N . GLN B 1 117 ? -4.383 10.148 13.938 1 81.81 117 GLN B N 1
ATOM 2433 C CA . GLN B 1 117 ? -4.824 11.461 14.398 1 81.81 117 GLN B CA 1
ATOM 2434 C C . GLN B 1 117 ? -6.297 11.43 14.805 1 81.81 117 GLN B C 1
ATOM 2436 O O . GLN B 1 117 ? -6.781 12.352 15.469 1 81.81 117 GLN B O 1
ATOM 2441 N N . ASP B 1 118 ? -6.973 10.422 14.344 1 92.06 118 ASP B N 1
ATOM 2442 C CA . ASP B 1 118 ? -8.406 10.273 14.586 1 92.06 118 ASP B CA 1
ATOM 2443 C C . ASP B 1 118 ? -8.742 8.859 15.039 1 92.06 118 ASP B C 1
ATOM 2445 O O . ASP B 1 118 ? -8.914 7.961 14.211 1 92.06 118 ASP B O 1
ATOM 2449 N N . GLU B 1 119 ? -8.898 8.711 16.312 1 92.5 119 GLU B N 1
ATOM 2450 C CA . GLU B 1 119 ? -9.117 7.391 16.891 1 92.5 119 GLU B CA 1
ATOM 2451 C C . GLU B 1 119 ? -10.398 6.754 16.359 1 92.5 119 GLU B C 1
ATOM 2453 O O . GLU B 1 119 ? -10.453 5.539 16.156 1 92.5 119 GLU B O 1
ATOM 2458 N N . GLU B 1 120 ? -11.359 7.586 16.203 1 95.44 120 GLU B N 1
ATOM 2459 C CA . GLU B 1 120 ? -12.617 7.059 15.672 1 95.44 120 GLU B CA 1
ATOM 2460 C C . GLU B 1 120 ? -12.445 6.562 14.234 1 95.44 120 GLU B C 1
ATOM 2462 O O . GLU B 1 120 ? -13 5.527 13.859 1 95.44 120 GLU B O 1
ATOM 2467 N N . LEU B 1 121 ? -11.734 7.277 13.453 1 96.31 121 LEU B N 1
ATOM 2468 C CA . LEU B 1 121 ? -11.414 6.824 12.102 1 96.31 121 LEU B CA 1
ATOM 2469 C C . LEU B 1 121 ? -10.688 5.48 12.133 1 96.31 121 LEU B C 1
ATOM 2471 O O . LEU B 1 121 ? -11.031 4.566 11.391 1 96.31 121 LEU B O 1
ATOM 2475 N N . THR B 1 122 ? -9.75 5.375 13.031 1 93.44 122 THR B N 1
ATOM 2476 C CA . THR B 1 122 ? -8.984 4.145 13.18 1 93.44 122 THR B CA 1
ATOM 2477 C C . THR B 1 122 ? -9.898 2.977 13.523 1 93.44 122 THR B C 1
ATOM 2479 O O . THR B 1 122 ? -9.781 1.895 12.945 1 93.44 122 THR B O 1
ATOM 2482 N N . ARG B 1 123 ? -10.805 3.189 14.383 1 94.44 123 ARG B N 1
ATOM 2483 C CA . ARG B 1 123 ? -11.75 2.152 14.773 1 94.44 123 ARG B CA 1
ATOM 2484 C C . ARG B 1 123 ? -12.594 1.697 13.586 1 94.44 123 ARG B C 1
ATOM 2486 O O . ARG B 1 123 ? -12.797 0.498 13.391 1 94.44 123 ARG B O 1
ATOM 2493 N N . VAL B 1 124 ? -13.047 2.656 12.789 1 95.19 124 VAL B N 1
ATOM 2494 C CA . VAL B 1 124 ? -13.883 2.365 11.633 1 95.19 124 VAL B CA 1
ATOM 2495 C C . VAL B 1 124 ? -13.109 1.516 10.625 1 95.19 124 VAL B C 1
ATOM 2497 O O . VAL B 1 124 ? -13.602 0.484 10.164 1 95.19 124 VAL B O 1
ATOM 2500 N N . VAL B 1 125 ? -11.961 1.865 10.367 1 94.25 125 VAL B N 1
ATOM 2501 C CA . VAL B 1 125 ? -11.141 1.213 9.352 1 94.25 125 VAL B CA 1
ATOM 2502 C C . VAL B 1 125 ? -10.734 -0.179 9.828 1 94.25 125 VAL B C 1
ATOM 2504 O O . VAL B 1 125 ? -10.797 -1.146 9.07 1 94.25 125 VAL B O 1
ATOM 2507 N N . LEU B 1 126 ? -10.391 -0.28 11.094 1 91.19 126 LEU B N 1
ATOM 2508 C CA . LEU B 1 126 ? -9.984 -1.563 11.656 1 91.19 126 LEU B CA 1
ATOM 2509 C C . LEU B 1 126 ? -11.164 -2.533 11.703 1 91.19 126 LEU B C 1
ATOM 2511 O O . LEU B 1 126 ? -10.984 -3.736 11.492 1 91.19 126 LEU B O 1
ATOM 2515 N N . GLU B 1 127 ? -12.273 -1.991 12 1 93.5 127 GLU B N 1
ATOM 2516 C CA . GLU B 1 127 ? -13.461 -2.834 12.016 1 93.5 127 GLU B CA 1
ATOM 2517 C C . GLU B 1 127 ? -13.766 -3.395 10.633 1 93.5 127 GLU B C 1
ATOM 2519 O O . GLU B 1 127 ? -14.062 -4.582 10.484 1 93.5 127 GLU B O 1
ATOM 2524 N N . ASP B 1 128 ? -13.719 -2.561 9.656 1 95.31 128 ASP B N 1
ATOM 2525 C CA . ASP B 1 128 ? -13.961 -2.994 8.281 1 95.31 128 ASP B CA 1
ATOM 2526 C C . ASP B 1 128 ? -12.938 -4.039 7.852 1 95.31 128 ASP B C 1
ATOM 2528 O O . ASP B 1 128 ? -13.297 -5.066 7.266 1 95.31 128 ASP B O 1
ATOM 2532 N N . ALA B 1 129 ? -11.695 -3.811 8.164 1 94.06 129 ALA B N 1
ATOM 2533 C CA . ALA B 1 129 ? -10.617 -4.742 7.832 1 94.06 129 ALA B CA 1
ATOM 2534 C C . ALA B 1 129 ? -10.812 -6.078 8.547 1 94.06 129 ALA B C 1
ATOM 2536 O O . ALA B 1 129 ? -10.609 -7.137 7.953 1 94.06 129 ALA B O 1
ATOM 2537 N N . ARG B 1 130 ? -11.195 -5.973 9.781 1 94.88 130 ARG B N 1
ATOM 2538 C CA . ARG B 1 130 ? -11.406 -7.18 10.578 1 94.88 130 ARG B CA 1
ATOM 2539 C C . ARG B 1 130 ? -12.523 -8.031 9.992 1 94.88 130 ARG B C 1
ATOM 2541 O O . ARG B 1 130 ? -12.359 -9.25 9.828 1 94.88 130 ARG B O 1
ATOM 2548 N N . LEU B 1 131 ? -13.602 -7.41 9.68 1 95.81 131 LEU B N 1
ATOM 2549 C CA . LEU B 1 131 ? -14.742 -8.133 9.125 1 95.81 131 LEU B CA 1
ATOM 2550 C C . LEU B 1 131 ? -14.375 -8.781 7.793 1 95.81 131 LEU B C 1
ATOM 2552 O O . LEU B 1 131 ? -14.719 -9.945 7.555 1 95.81 131 LEU B O 1
ATOM 2556 N N . SER B 1 132 ? -13.695 -8.086 6.969 1 97.5 132 SER B N 1
ATOM 2557 C CA . SER B 1 132 ? -13.258 -8.617 5.68 1 97.5 132 SER B CA 1
ATOM 2558 C C . SER B 1 132 ? -12.281 -9.773 5.859 1 97.5 132 SER B C 1
ATOM 2560 O O . SER B 1 132 ? -12.414 -10.812 5.215 1 97.5 132 SER B O 1
ATOM 2562 N N . ALA B 1 133 ? -11.375 -9.609 6.781 1 97.44 133 ALA B N 1
ATOM 2563 C CA . ALA B 1 133 ? -10.375 -10.641 7.039 1 97.44 133 ALA B CA 1
ATOM 2564 C C . ALA B 1 133 ? -11.023 -11.898 7.605 1 97.44 133 ALA B C 1
ATOM 2566 O O . ALA B 1 133 ? -10.648 -13.016 7.242 1 97.44 133 ALA B O 1
ATOM 2567 N N . GLU B 1 134 ? -11.945 -11.711 8.469 1 97.75 134 GLU B N 1
ATOM 2568 C CA . GLU B 1 134 ? -12.633 -12.852 9.07 1 97.75 134 GLU B CA 1
ATOM 2569 C C . GLU B 1 134 ? -13.406 -13.641 8.016 1 97.75 134 GLU B C 1
ATOM 2571 O O . GLU B 1 134 ? -13.383 -14.875 8.016 1 97.75 134 GLU B O 1
ATOM 2576 N N . ALA B 1 135 ? -14.055 -12.914 7.156 1 97.88 135 ALA B N 1
ATOM 2577 C CA . ALA B 1 135 ? -14.805 -13.57 6.086 1 97.88 135 ALA B CA 1
ATOM 2578 C C . ALA B 1 135 ? -13.875 -14.344 5.156 1 97.88 135 ALA B C 1
ATOM 2580 O O . ALA B 1 135 ? -14.125 -15.508 4.832 1 97.88 135 ALA B O 1
ATOM 2581 N N . LEU B 1 136 ? -12.82 -13.734 4.746 1 98.62 136 LEU B N 1
ATOM 2582 C CA . LEU B 1 136 ? -11.844 -14.398 3.885 1 98.62 136 LEU B CA 1
ATOM 2583 C C . LEU B 1 136 ? -11.227 -15.602 4.586 1 98.62 136 LEU B C 1
ATOM 2585 O O . LEU B 1 136 ? -11.016 -16.641 3.967 1 98.62 136 LEU B O 1
ATOM 2589 N N . THR B 1 137 ? -10.945 -15.453 5.879 1 98.62 137 THR B N 1
ATOM 2590 C CA . THR B 1 137 ? -10.391 -16.547 6.656 1 98.62 137 THR B CA 1
ATOM 2591 C C . THR B 1 137 ? -11.328 -17.75 6.637 1 98.62 137 THR B C 1
ATOM 2593 O O . THR B 1 137 ? -10.883 -18.891 6.418 1 98.62 137 THR B O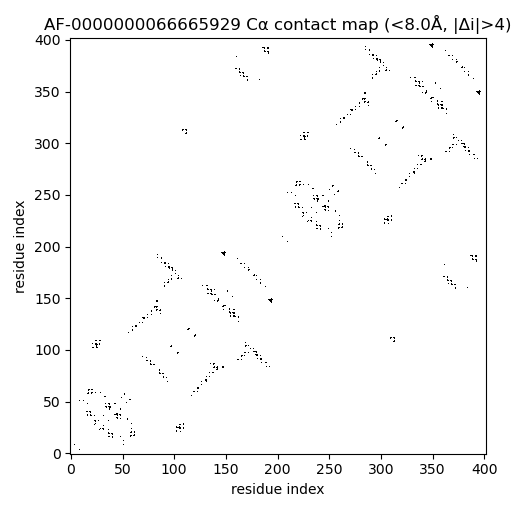 1
ATOM 2596 N N . THR B 1 138 ? -12.531 -17.484 6.824 1 98.62 138 THR B N 1
ATOM 2597 C CA . THR B 1 138 ? -13.539 -18.547 6.828 1 98.62 138 THR B CA 1
ATOM 2598 C C . THR B 1 138 ? -13.547 -19.281 5.488 1 98.62 138 THR B C 1
ATOM 2600 O O . THR B 1 138 ? -13.523 -20.516 5.453 1 98.62 138 THR B O 1
ATOM 2603 N N . LEU B 1 139 ? -13.555 -18.531 4.441 1 98.69 139 LEU B N 1
ATOM 2604 C CA . LEU B 1 139 ? -13.555 -19.125 3.107 1 98.69 139 LEU B CA 1
ATOM 2605 C C . LEU B 1 139 ? -12.266 -19.891 2.85 1 98.69 139 LEU B C 1
ATOM 2607 O O . LEU B 1 139 ? -12.297 -20.984 2.273 1 98.69 139 LEU B O 1
ATOM 2611 N N . LEU B 1 140 ? -11.141 -19.359 3.285 1 98.69 140 LEU B N 1
ATOM 2612 C CA . LEU B 1 140 ? -9.844 -20 3.088 1 98.69 140 LEU B CA 1
ATOM 2613 C C . LEU B 1 140 ? -9.758 -21.297 3.877 1 98.69 140 LEU B C 1
ATOM 2615 O O . LEU B 1 140 ? -9.266 -22.312 3.369 1 98.69 140 LEU B O 1
ATOM 2619 N N . GLU B 1 141 ? -10.266 -21.297 5.113 1 98.62 141 GLU B N 1
ATOM 2620 C CA . GLU B 1 141 ? -10.273 -22.5 5.934 1 98.62 141 GLU B CA 1
ATOM 2621 C C . GLU B 1 141 ? -11.117 -23.594 5.297 1 98.62 141 GLU B C 1
ATOM 2623 O O . GLU B 1 141 ? -10.695 -24.75 5.23 1 98.62 141 GLU B O 1
ATOM 2628 N N . ARG B 1 142 ? -12.25 -23.219 4.855 1 98.44 142 ARG B N 1
ATOM 2629 C CA . ARG B 1 142 ? -13.133 -24.172 4.176 1 98.44 142 ARG B CA 1
ATOM 2630 C C . ARG B 1 142 ? -12.477 -24.734 2.924 1 98.44 142 ARG B C 1
ATOM 2632 O O . ARG B 1 142 ? -12.516 -25.938 2.682 1 98.44 142 ARG B O 1
ATOM 2639 N N . GLY B 1 143 ? -11.875 -23.859 2.119 1 98.19 143 GLY B N 1
ATOM 2640 C CA . GLY B 1 143 ? -11.211 -24.281 0.898 1 98.19 143 GLY B CA 1
ATOM 2641 C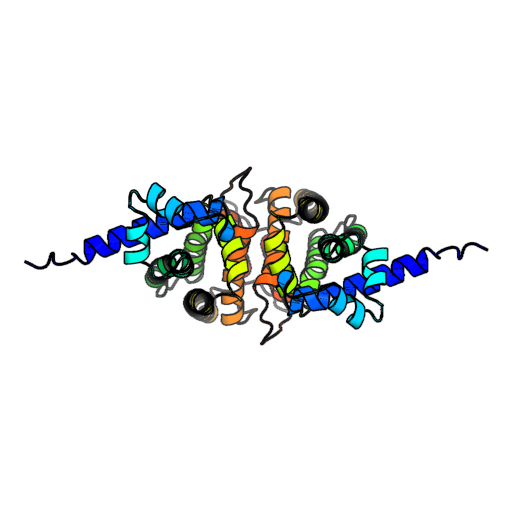 C . GLY B 1 143 ? -10.031 -25.203 1.15 1 98.19 143 GLY B C 1
ATOM 2642 O O . GLY B 1 143 ? -9.812 -26.156 0.403 1 98.19 143 GLY B O 1
ATOM 2643 N N . VAL B 1 144 ? -9.258 -24.922 2.211 1 97.62 144 VAL B N 1
ATOM 2644 C CA . VAL B 1 144 ? -8.117 -25.75 2.57 1 97.62 144 VAL B CA 1
ATOM 2645 C C . VAL B 1 144 ? -8.609 -27.125 3.031 1 97.62 144 VAL B C 1
ATOM 2647 O O . VAL B 1 144 ? -8.086 -28.156 2.604 1 97.62 144 VAL B O 1
ATOM 2650 N N . ARG B 1 145 ? -9.602 -27.125 3.865 1 97.19 145 ARG B N 1
ATOM 2651 C CA . ARG B 1 145 ? -10.164 -28.375 4.359 1 97.19 145 ARG B CA 1
ATOM 2652 C C . ARG B 1 145 ? -10.695 -29.219 3.211 1 97.19 145 ARG B C 1
ATOM 2654 O O . ARG B 1 145 ? -10.57 -30.453 3.23 1 97.19 145 ARG B O 1
ATOM 2661 N N . ALA B 1 146 ? -11.211 -28.609 2.207 1 97 146 ALA B N 1
ATOM 2662 C CA . ALA B 1 146 ? -11.805 -29.297 1.068 1 97 146 ALA B CA 1
ATOM 2663 C C . ALA B 1 146 ? -10.75 -29.656 0.025 1 97 146 ALA B C 1
ATOM 2665 O O . ALA B 1 146 ? -11.07 -30.25 -1.004 1 97 146 ALA B O 1
ATOM 2666 N N . GLY B 1 147 ? -9.516 -29.219 0.191 1 95.62 147 GLY B N 1
ATOM 2667 C CA . GLY B 1 147 ? -8.438 -29.516 -0.736 1 95.62 147 GLY B CA 1
ATOM 2668 C C . GLY B 1 147 ? -8.453 -28.625 -1.967 1 95.62 147 GLY B C 1
ATOM 2669 O O . GLY B 1 147 ? -7.762 -28.906 -2.949 1 95.62 147 GLY B O 1
ATOM 2670 N N . GLN B 1 148 ? -9.234 -27.484 -1.9 1 95.75 148 GLN B N 1
ATOM 2671 C CA . GLN B 1 148 ? -9.383 -26.562 -3.029 1 95.75 148 GLN B CA 1
ATOM 2672 C C . GLN B 1 148 ? -8.266 -25.531 -3.053 1 95.75 148 GLN B C 1
ATOM 2674 O O . GLN B 1 148 ? -7.949 -24.984 -4.109 1 95.75 148 GLN B O 1
ATOM 2679 N N . LEU B 1 149 ? -7.734 -25.203 -1.879 1 97.56 149 LEU B N 1
ATOM 2680 C CA . LEU B 1 149 ? -6.777 -24.109 -1.754 1 97.56 149 LEU B CA 1
ATOM 2681 C C . LEU B 1 149 ? -5.488 -24.594 -1.098 1 97.56 149 LEU B C 1
ATOM 2683 O O . LEU B 1 149 ? -5.496 -25.578 -0.348 1 97.56 149 LEU B O 1
ATOM 2687 N N . ASP B 1 150 ? -4.422 -23.906 -1.437 1 95 150 ASP B N 1
ATOM 2688 C CA . ASP B 1 150 ? -3.107 -24.203 -0.872 1 95 150 ASP B CA 1
ATOM 2689 C C . ASP B 1 150 ? -3.109 -24.031 0.645 1 95 150 ASP B C 1
ATOM 2691 O O . ASP B 1 150 ? -3.684 -23.078 1.165 1 95 150 ASP B O 1
ATOM 2695 N N . SER B 1 151 ? -2.439 -24.938 1.375 1 94.19 151 SER B N 1
ATOM 2696 C CA . SER B 1 151 ? -2.393 -24.922 2.832 1 94.19 151 SER B CA 1
ATOM 2697 C C . SER B 1 151 ? -1.032 -24.438 3.336 1 94.19 151 SER B C 1
ATOM 2699 O O . SER B 1 151 ? -0.689 -24.656 4.5 1 94.19 151 SER B O 1
ATOM 2701 N N . GLY B 1 152 ? -0.271 -23.828 2.498 1 94.12 152 GLY B N 1
ATOM 2702 C CA . GLY B 1 152 ? 1.108 -23.5 2.82 1 94.12 152 GLY B CA 1
ATOM 2703 C C . GLY B 1 152 ? 1.235 -22.359 3.812 1 94.12 152 GLY B C 1
ATOM 2704 O O . GLY B 1 152 ? 2.281 -22.188 4.445 1 94.12 152 GLY B O 1
ATOM 2705 N N . PHE B 1 153 ? 0.155 -21.547 3.986 1 96.06 153 PHE B N 1
ATOM 2706 C CA . PHE B 1 153 ? 0.143 -20.438 4.926 1 96.06 153 PHE B CA 1
ATOM 2707 C C . PHE B 1 153 ? -1.122 -20.453 5.773 1 96.06 153 PHE B C 1
ATOM 2709 O O . PHE B 1 153 ? -2.174 -20.906 5.32 1 96.06 153 PHE B O 1
ATOM 2716 N N . PRO B 1 154 ? -1.002 -19.984 7.012 1 97.06 154 PRO B N 1
ATOM 2717 C CA . PRO B 1 154 ? -2.211 -19.922 7.836 1 97.06 154 PRO B CA 1
ATOM 2718 C C . PRO B 1 154 ? -3.311 -19.078 7.199 1 97.06 154 PRO B C 1
ATOM 2720 O O . PRO B 1 154 ? -3.041 -17.984 6.699 1 97.06 154 PRO B O 1
ATOM 2723 N N . PRO B 1 155 ? -4.523 -19.562 7.219 1 98.25 155 PRO B N 1
ATOM 2724 C CA . PRO B 1 155 ? -5.629 -18.875 6.543 1 98.25 155 PRO B CA 1
ATOM 2725 C C . PRO B 1 155 ? -5.801 -17.438 7.008 1 98.25 155 PRO B C 1
ATOM 2727 O O . PRO B 1 155 ? -6.02 -16.531 6.184 1 98.25 155 PRO B O 1
ATOM 2730 N N . ALA B 1 156 ? -5.703 -17.172 8.32 1 97.25 156 ALA B N 1
ATOM 2731 C CA . ALA B 1 156 ? -5.887 -15.812 8.828 1 97.25 156 ALA B CA 1
ATOM 2732 C C . ALA B 1 156 ? -4.805 -14.875 8.297 1 97.25 156 ALA B C 1
ATOM 2734 O O . ALA B 1 156 ? -5.09 -13.727 7.941 1 97.25 156 ALA B O 1
ATOM 2735 N N . GLU B 1 157 ? -3.574 -15.32 8.227 1 96.31 157 GLU B N 1
ATOM 2736 C CA . GLU B 1 157 ? -2.471 -14.531 7.688 1 96.31 157 GLU B CA 1
ATOM 2737 C C . GLU B 1 157 ? -2.652 -14.281 6.191 1 96.31 157 GLU B C 1
ATOM 2739 O O . GLU B 1 157 ? -2.43 -13.164 5.711 1 96.31 157 GLU B O 1
ATOM 2744 N N . THR B 1 158 ? -3.076 -15.352 5.539 1 97.88 158 THR B N 1
ATOM 2745 C CA . THR B 1 158 ? -3.318 -15.25 4.105 1 97.88 158 THR B CA 1
ATOM 2746 C C . THR B 1 158 ? -4.434 -14.25 3.816 1 97.88 158 THR B C 1
ATOM 2748 O O . THR B 1 158 ? -4.336 -13.453 2.881 1 97.88 158 THR B O 1
ATOM 2751 N N . ALA B 1 159 ? -5.469 -14.25 4.641 1 98.25 159 ALA B N 1
ATOM 2752 C CA . ALA B 1 159 ? -6.594 -13.336 4.477 1 98.25 159 ALA B CA 1
ATOM 2753 C C . ALA B 1 159 ? -6.145 -11.883 4.609 1 98.25 159 ALA B C 1
ATOM 2755 O O . ALA B 1 159 ? -6.477 -11.047 3.768 1 98.25 159 ALA B O 1
ATOM 2756 N N . ARG B 1 160 ? -5.383 -11.578 5.613 1 96.69 160 ARG B N 1
ATOM 2757 C CA . ARG B 1 160 ? -4.867 -10.227 5.809 1 96.69 160 ARG B CA 1
ATOM 2758 C C . ARG B 1 160 ? -3.967 -9.812 4.645 1 96.69 160 ARG B C 1
ATOM 2760 O O . ARG B 1 160 ? -4.027 -8.672 4.188 1 96.69 160 ARG B O 1
ATOM 2767 N N . TRP B 1 161 ? -3.195 -10.734 4.176 1 97.12 161 TRP B N 1
ATOM 2768 C CA . TRP B 1 161 ? -2.291 -10.453 3.064 1 97.12 161 TRP B CA 1
ATOM 2769 C C . TRP B 1 161 ? -3.072 -10.156 1.79 1 97.12 161 TRP B C 1
ATOM 2771 O O . TRP B 1 161 ? -2.725 -9.234 1.045 1 97.12 161 TRP B O 1
ATOM 2781 N N . ILE B 1 162 ? -4.105 -10.93 1.563 1 98.38 162 ILE B N 1
ATOM 2782 C CA . ILE B 1 162 ? -4.945 -10.688 0.395 1 98.38 162 ILE B CA 1
ATOM 2783 C C . ILE B 1 162 ? -5.496 -9.266 0.436 1 98.38 162 ILE B C 1
ATOM 2785 O O . ILE B 1 162 ? -5.492 -8.562 -0.577 1 98.38 162 ILE B O 1
ATOM 2789 N N . LEU B 1 163 ? -5.941 -8.828 1.577 1 97 163 LEU B N 1
ATOM 2790 C CA . LEU B 1 163 ? -6.441 -7.469 1.709 1 97 163 LEU B CA 1
ATOM 2791 C C . LEU B 1 163 ? -5.336 -6.453 1.45 1 97 163 LEU B C 1
ATOM 2793 O O . LEU B 1 163 ? -5.574 -5.41 0.833 1 97 163 LEU B O 1
ATOM 2797 N N . ALA B 1 164 ? -4.125 -6.703 1.904 1 95.94 164 ALA B N 1
ATOM 2798 C CA . ALA B 1 164 ? -2.992 -5.824 1.634 1 95.94 164 ALA B CA 1
ATOM 2799 C C . ALA B 1 164 ? -2.689 -5.762 0.14 1 95.94 164 ALA B C 1
ATOM 2801 O O . ALA B 1 164 ? -2.346 -4.699 -0.386 1 95.94 164 ALA B O 1
ATOM 2802 N N . VAL B 1 165 ? -2.795 -6.863 -0.52 1 97.5 165 VAL B N 1
ATOM 2803 C CA . VAL B 1 165 ? -2.6 -6.918 -1.965 1 97.5 165 VAL B CA 1
ATOM 2804 C C . VAL B 1 165 ? -3.66 -6.07 -2.662 1 97.5 165 VAL B C 1
ATOM 2806 O O . VAL B 1 165 ? -3.359 -5.348 -3.615 1 97.5 165 VAL B O 1
ATOM 2809 N N . VAL B 1 166 ? -4.871 -6.156 -2.217 1 96.88 166 VAL B N 1
ATOM 2810 C CA . VAL B 1 166 ? -5.934 -5.32 -2.771 1 96.88 166 VAL B CA 1
ATOM 2811 C C . VAL B 1 166 ? -5.594 -3.848 -2.559 1 96.88 166 VAL B C 1
ATOM 2813 O O . VAL B 1 166 ? -5.754 -3.031 -3.471 1 96.88 166 VAL B O 1
ATOM 2816 N N . ASP B 1 167 ? -5.156 -3.529 -1.382 1 94.19 167 ASP B N 1
ATOM 2817 C CA . ASP B 1 167 ? -4.785 -2.15 -1.079 1 94.19 167 ASP B CA 1
ATOM 2818 C C . ASP B 1 167 ? -3.674 -1.663 -2.004 1 94.19 167 ASP B C 1
ATOM 2820 O O . ASP B 1 167 ? -3.617 -0.48 -2.346 1 94.19 167 ASP B O 1
ATOM 2824 N N . ALA B 1 168 ? -2.822 -2.561 -2.42 1 94.56 168 ALA B N 1
ATOM 2825 C CA . ALA B 1 168 ? -1.729 -2.215 -3.326 1 94.56 168 ALA B CA 1
ATOM 2826 C C . ALA B 1 168 ? -2.266 -1.684 -4.652 1 94.56 168 ALA B C 1
ATOM 2828 O O . ALA B 1 168 ? -1.587 -0.917 -5.34 1 94.56 168 ALA B O 1
ATOM 2829 N N . ALA B 1 169 ? -3.479 -2.059 -5.012 1 94.19 169 ALA B N 1
ATOM 2830 C CA . ALA B 1 169 ? -4.105 -1.549 -6.23 1 94.19 169 ALA B CA 1
ATOM 2831 C C . ALA B 1 169 ? -4.293 -0.036 -6.16 1 94.19 169 ALA B C 1
ATOM 2833 O O . ALA B 1 169 ? -4.168 0.66 -7.168 1 94.19 169 ALA B O 1
ATOM 2834 N N . PHE B 1 170 ? -4.531 0.46 -4.973 1 91.12 170 PHE B N 1
ATOM 2835 C CA . PHE B 1 170 ? -4.707 1.894 -4.77 1 91.12 170 PHE B CA 1
ATOM 2836 C C . PHE B 1 170 ? -3.373 2.623 -4.883 1 91.12 170 PHE B C 1
ATOM 2838 O O . PHE B 1 170 ? -3.289 3.68 -5.508 1 91.12 170 PHE B O 1
ATOM 2845 N N . LEU B 1 171 ? -2.354 1.996 -4.391 1 84.12 171 LEU B N 1
ATOM 2846 C CA . LEU B 1 171 ? -1.027 2.602 -4.395 1 84.12 171 LEU B CA 1
ATOM 2847 C C . LEU B 1 171 ? -0.404 2.541 -5.785 1 84.12 171 LEU B C 1
ATOM 2849 O O . LEU B 1 171 ? 0.448 3.363 -6.125 1 84.12 171 LEU B O 1
ATOM 2853 N N . ASN B 1 172 ? -0.821 1.569 -6.523 1 88.5 172 ASN B N 1
ATOM 2854 C CA . ASN B 1 172 ? -0.301 1.369 -7.875 1 88.5 172 ASN B CA 1
ATOM 2855 C C . ASN B 1 172 ? -1.077 2.188 -8.898 1 88.5 172 ASN B C 1
ATOM 2857 O O . ASN B 1 172 ? -0.693 2.25 -10.07 1 88.5 172 ASN B O 1
ATOM 2861 N N . ALA B 1 173 ? -2.074 2.844 -8.508 1 86.69 173 ALA B N 1
ATOM 2862 C CA . ALA B 1 173 ? -2.902 3.629 -9.414 1 86.69 173 ALA B CA 1
ATOM 2863 C C . ALA B 1 173 ? -2.131 4.824 -9.969 1 86.69 173 ALA B C 1
ATOM 2865 O O . ALA B 1 173 ? -1.34 5.445 -9.25 1 86.69 173 ALA B O 1
ATOM 2866 N N . ASP B 1 174 ? -2.223 5.035 -11.219 1 82.19 174 ASP B N 1
ATOM 2867 C CA . ASP B 1 174 ? -1.683 6.199 -11.914 1 82.19 174 ASP B CA 1
ATOM 2868 C C . ASP B 1 174 ? -2.803 7.062 -12.492 1 82.19 174 ASP B C 1
ATOM 2870 O O . ASP B 1 174 ? -3.346 6.762 -13.555 1 82.19 174 ASP B O 1
ATOM 2874 N N . PRO B 1 175 ? -3.07 8.141 -11.883 1 75.62 175 PRO B N 1
ATOM 2875 C CA . PRO B 1 175 ? -4.191 8.969 -12.344 1 75.62 175 PRO B CA 1
ATOM 2876 C C . PRO B 1 175 ? -3.992 9.484 -13.766 1 75.62 175 PRO B C 1
ATOM 2878 O O . PRO B 1 175 ? -4.969 9.773 -14.461 1 75.62 175 PRO B O 1
ATOM 2881 N N . ALA B 1 176 ? -2.73 9.555 -14.141 1 78.75 176 ALA B N 1
ATOM 2882 C CA . ALA B 1 176 ? -2.457 10.031 -15.492 1 78.75 176 ALA B CA 1
ATOM 2883 C C . ALA B 1 176 ? -2.768 8.953 -16.531 1 78.75 176 ALA B C 1
ATOM 2885 O O . ALA B 1 176 ? -3.098 9.266 -17.672 1 78.75 176 ALA B O 1
ATOM 2886 N N . HIS B 1 177 ? -2.691 7.676 -16.094 1 84.38 177 HIS B N 1
ATOM 2887 C CA . HIS B 1 177 ? -2.984 6.527 -16.953 1 84.38 177 HIS B CA 1
ATOM 2888 C C . HIS B 1 177 ? -3.783 5.473 -16.203 1 84.38 177 HIS B C 1
ATOM 2890 O O . HIS B 1 177 ? -3.254 4.41 -15.859 1 84.38 177 HIS B O 1
ATOM 2896 N N . PRO B 1 178 ? -5.086 5.875 -16.047 1 85.31 178 PRO B N 1
ATOM 2897 C CA . PRO B 1 178 ? -5.906 4.934 -15.273 1 85.31 178 PRO B CA 1
ATOM 2898 C C . PRO B 1 178 ? -6.004 3.561 -15.938 1 85.31 178 PRO B C 1
ATOM 2900 O O . PRO B 1 178 ? -6.059 3.465 -17.172 1 85.31 178 PRO B O 1
ATOM 2903 N N . HIS B 1 179 ? -5.809 2.566 -15.219 1 88.44 179 HIS B N 1
ATOM 2904 C CA . HIS B 1 179 ? -5.969 1.195 -15.688 1 88.44 179 HIS B CA 1
ATOM 2905 C C . HIS B 1 179 ? -6.75 0.356 -14.688 1 88.44 179 HIS B C 1
ATOM 2907 O O . HIS B 1 179 ? -6.801 0.69 -13.5 1 88.44 179 HIS B O 1
ATOM 2913 N N . ASP B 1 180 ? -7.43 -0.585 -15.211 1 94.25 180 ASP B N 1
ATOM 2914 C CA . ASP B 1 180 ? -8.148 -1.524 -14.352 1 94.25 180 ASP B CA 1
ATOM 2915 C C . ASP B 1 180 ? -7.188 -2.447 -13.609 1 94.25 180 ASP B C 1
ATOM 2917 O O . ASP B 1 180 ? -6.496 -3.26 -14.234 1 94.25 180 ASP B O 1
ATOM 2921 N N . PRO B 1 181 ? -7.141 -2.281 -12.258 1 94.38 181 PRO B N 1
ATOM 2922 C CA . PRO B 1 181 ? -6.184 -3.102 -11.508 1 94.38 181 PRO B CA 1
ATOM 2923 C C . PRO B 1 181 ? -6.652 -4.543 -11.328 1 94.38 181 PRO B C 1
ATOM 2925 O O . PRO B 1 181 ? -5.867 -5.406 -10.93 1 94.38 181 PRO B O 1
ATOM 2928 N N . ARG B 1 182 ? -7.93 -4.895 -11.633 1 96.62 182 ARG B N 1
ATOM 2929 C CA . ARG B 1 182 ? -8.578 -6.129 -11.203 1 96.62 182 ARG B CA 1
ATOM 2930 C C . ARG B 1 182 ? -7.914 -7.344 -11.844 1 96.62 182 ARG B C 1
ATOM 2932 O O . ARG B 1 182 ? -7.66 -8.344 -11.164 1 96.62 182 ARG B O 1
ATOM 2939 N N . PRO B 1 183 ? -7.527 -7.266 -13.094 1 96.69 183 PRO B N 1
ATOM 2940 C CA . PRO B 1 183 ? -6.945 -8.469 -13.688 1 96.69 183 PRO B CA 1
ATOM 2941 C C . PRO B 1 183 ? -5.668 -8.922 -12.984 1 96.69 183 PRO B C 1
ATOM 2943 O O . PRO B 1 183 ? -5.5 -10.109 -12.695 1 96.69 183 PRO B O 1
ATOM 2946 N N . LEU B 1 184 ? -4.824 -8.031 -12.672 1 96.25 184 LEU B N 1
ATOM 2947 C CA . LEU B 1 184 ? -3.568 -8.383 -12.016 1 96.25 184 LEU B CA 1
ATOM 2948 C C . LEU B 1 184 ? -3.807 -8.781 -10.562 1 96.25 184 LEU B C 1
ATOM 2950 O O . LEU B 1 184 ? -3.197 -9.734 -10.07 1 96.25 184 LEU B O 1
ATOM 2954 N N . VAL B 1 185 ? -4.688 -8.039 -9.852 1 98.12 185 VAL B N 1
ATOM 2955 C CA . VAL B 1 185 ? -5.012 -8.391 -8.477 1 98.12 185 VAL B CA 1
ATOM 2956 C C . VAL B 1 185 ? -5.605 -9.797 -8.422 1 98.12 185 VAL B C 1
ATOM 2958 O O . VAL B 1 185 ? -5.18 -10.633 -7.621 1 98.12 185 VAL B O 1
ATOM 2961 N N . ARG B 1 186 ? -6.504 -10.07 -9.336 1 98.12 186 ARG B N 1
ATOM 2962 C CA . ARG B 1 186 ? -7.168 -11.367 -9.398 1 98.12 186 ARG B CA 1
ATOM 2963 C C . ARG B 1 186 ? -6.168 -12.484 -9.688 1 98.12 186 ARG B C 1
ATOM 2965 O O . ARG B 1 186 ? -6.18 -13.523 -9.031 1 98.12 186 ARG B O 1
ATOM 2972 N N . ALA B 1 187 ? -5.328 -12.281 -10.68 1 97.56 187 ALA B N 1
ATOM 2973 C CA . ALA B 1 187 ? -4.32 -13.281 -11.016 1 97.56 187 ALA B CA 1
ATOM 2974 C C . ALA B 1 187 ? -3.389 -13.539 -9.828 1 97.56 187 ALA B C 1
ATOM 2976 O O . ALA B 1 187 ? -3.047 -14.688 -9.539 1 97.56 187 ALA B O 1
ATOM 2977 N N . THR B 1 188 ? -3.008 -12.484 -9.125 1 98.31 188 THR B N 1
ATOM 2978 C CA . THR B 1 188 ? -2.102 -12.578 -7.988 1 98.31 188 THR B CA 1
ATOM 2979 C C . THR B 1 188 ? -2.715 -13.43 -6.875 1 98.31 188 THR B C 1
ATOM 2981 O O . THR B 1 188 ? -2.086 -14.367 -6.387 1 98.31 188 THR B O 1
ATOM 2984 N N . VAL B 1 189 ? -3.951 -13.133 -6.551 1 98.56 189 VAL B N 1
ATOM 2985 C CA . VAL B 1 189 ? -4.613 -13.852 -5.461 1 98.56 189 VAL B CA 1
ATOM 2986 C C . VAL B 1 189 ? -4.945 -15.273 -5.902 1 98.56 189 VAL B C 1
ATOM 2988 O O . VAL B 1 189 ? -4.746 -16.219 -5.148 1 98.56 189 VAL B O 1
ATOM 2991 N N . SER B 1 190 ? -5.387 -15.445 -7.133 1 97.94 190 SER B N 1
ATOM 2992 C CA . SER B 1 190 ? -5.742 -16.766 -7.66 1 97.94 190 SER B CA 1
ATOM 2993 C C . SER B 1 190 ? -4.543 -17.703 -7.641 1 97.94 190 SER B C 1
ATOM 2995 O O . SER B 1 190 ? -4.633 -18.828 -7.129 1 97.94 190 SER B O 1
ATOM 2997 N N . ARG B 1 191 ? -3.447 -17.25 -8.125 1 96.75 191 ARG B N 1
ATOM 2998 C CA . ARG B 1 191 ? -2.264 -18.109 -8.219 1 96.75 191 ARG B CA 1
ATOM 2999 C C . ARG B 1 191 ? -1.669 -18.375 -6.844 1 96.75 191 ARG B C 1
ATOM 3001 O O . ARG B 1 191 ? -1.134 -19.453 -6.598 1 96.75 191 ARG B O 1
ATOM 3008 N N . LEU B 1 192 ? -1.761 -17.406 -5.941 1 97.5 192 LEU B N 1
ATOM 3009 C CA . LEU B 1 192 ? -1.3 -17.609 -4.574 1 97.5 192 LEU B CA 1
ATOM 3010 C C . LEU B 1 192 ? -2.074 -18.75 -3.908 1 97.5 192 LEU B C 1
ATOM 3012 O O . LEU B 1 192 ? -1.502 -19.531 -3.15 1 97.5 192 LEU B O 1
ATOM 3016 N N . LEU B 1 193 ? -3.32 -18.859 -4.246 1 97.81 193 LEU B N 1
ATOM 3017 C CA . LEU B 1 193 ? -4.203 -19.75 -3.488 1 97.81 193 LEU B CA 1
ATOM 3018 C C . LEU B 1 193 ? -4.258 -21.125 -4.121 1 97.81 193 LEU B C 1
ATOM 3020 O O . LEU B 1 193 ? -4.707 -22.094 -3.49 1 97.81 193 LEU B O 1
ATOM 3024 N N . ARG B 1 194 ? -3.826 -21.234 -5.324 1 94.19 194 ARG B N 1
ATOM 3025 C CA . ARG B 1 194 ? -3.896 -22.516 -6 1 94.19 194 ARG B CA 1
ATOM 3026 C C . ARG B 1 194 ? -2.963 -23.531 -5.348 1 94.19 194 ARG B C 1
ATOM 3028 O O . ARG B 1 194 ? -1.842 -23.203 -4.965 1 94.19 194 ARG B O 1
ATOM 3035 N N . PRO B 1 195 ? -3.436 -24.734 -5.227 1 89.44 195 PRO B N 1
ATOM 3036 C CA . PRO B 1 195 ? -2.578 -25.781 -4.652 1 89.44 195 PRO B CA 1
ATOM 3037 C C . PRO B 1 195 ? -1.292 -25.984 -5.449 1 89.44 195 PRO B C 1
ATOM 3039 O O . PRO B 1 195 ? -1.303 -25.891 -6.68 1 89.44 195 PRO B O 1
ATOM 3042 N N . THR B 1 196 ? -0.176 -25.781 -4.848 1 76.12 196 THR B N 1
ATOM 3043 C CA . THR B 1 196 ? 1.107 -26.016 -5.5 1 76.12 196 THR B CA 1
ATOM 3044 C C . THR B 1 196 ? 1.409 -27.516 -5.586 1 76.12 196 THR B C 1
ATOM 3046 O O . THR B 1 196 ? 1.004 -28.281 -4.711 1 76.12 196 THR B O 1
ATOM 3049 N N . GLU B 1 197 ? 1.461 -28.172 -6.73 1 59.41 197 GLU B N 1
ATOM 3050 C CA . GLU B 1 197 ? 1.889 -29.562 -6.836 1 59.41 197 GLU B CA 1
ATOM 3051 C C . GLU B 1 197 ? 3.148 -29.812 -6.012 1 59.41 197 GLU B C 1
ATOM 3053 O O . GLU B 1 197 ? 4.168 -29.141 -6.207 1 59.41 197 GLU B O 1
ATOM 3058 N N . THR B 1 198 ? 3.105 -29.766 -4.742 1 46.72 198 THR B N 1
ATOM 3059 C CA . THR B 1 198 ? 4.234 -30.328 -4.008 1 46.72 198 THR B CA 1
ATOM 3060 C C . THR B 1 198 ? 4.906 -31.422 -4.812 1 46.72 198 THR B C 1
ATOM 3062 O O . THR B 1 198 ? 4.23 -32.25 -5.438 1 46.72 198 THR B O 1
ATOM 3065 N N . GLU B 1 199 ? 6.066 -31.188 -5.434 1 39.62 199 GLU B N 1
ATOM 3066 C CA . GLU B 1 199 ? 6.879 -32.375 -5.684 1 39.62 199 GLU B CA 1
ATOM 3067 C C . GLU B 1 199 ? 6.707 -33.406 -4.566 1 39.62 199 GLU B C 1
ATOM 3069 O O . GLU B 1 199 ? 6.848 -33.062 -3.389 1 39.62 199 GLU B O 1
ATOM 3074 N N . HIS B 1 200 ? 5.727 -34.312 -4.559 1 33.84 200 HIS B N 1
ATOM 3075 C CA . HIS B 1 200 ? 5.98 -35.5 -3.768 1 33.84 200 HIS B CA 1
ATOM 3076 C C . HIS B 1 200 ? 7.473 -35.75 -3.602 1 33.84 200 HIS B C 1
ATOM 3078 O O . HIS B 1 200 ? 8.227 -35.719 -4.582 1 33.84 200 HIS B O 1
ATOM 3084 N N . PRO B 1 201 ? 7.973 -35.812 -2.252 1 30.47 201 PRO B N 1
ATOM 3085 C CA . PRO B 1 201 ? 9.242 -36.531 -2.375 1 30.47 201 PRO B CA 1
ATOM 3086 C C . PRO B 1 201 ? 9.188 -37.656 -3.406 1 30.47 201 PRO B C 1
ATOM 3088 O O . PRO B 1 201 ? 8.117 -38.219 -3.633 1 30.47 201 PRO B O 1
#

InterPro domains:
  IPR001647 DNA-binding HTH domain, TetR-type [PF00440] (17-62)
  IPR001647 DNA-binding HTH domain, TetR-type [PR00455] (17-30)
  IPR001647 DNA-binding HTH domain, TetR-type [PR00455] (38-61)
  IPR001647 DNA-binding HTH domain, TetR-type [PS50977] (11-71)
  IPR009057 Homedomain-like superfamily [SSF46689] (9-83)
  IPR036271 Tetracyclin repressor-like, C-terminal domain superfamily [SSF48498] (84-194)
  IPR050109 HTH-type, TetR-like transcriptional regulator [PTHR30055] (1-196)